Protein 6BLD (pdb70)

InterPro domains:
  IPR001128 Cytochrome P450 [PF00067] (222-390)
  IPR002397 Cytochrome P450, B-class [PR00359] (105-116)
  IPR002397 Cytochrome P450, B-class [PR00359] (152-168)
  IPR002397 Cytochrome P450, B-class [PR00359] (169-184)
  IPR002397 Cytochrome P450, B-class [PR00359] (214-236)
  IPR002397 Cytochrome P450, B-class [PR00359] (296-307)
  IPR002397 Cytochrome P450, B-class [PR00359] (313-340)
  IPR002397 Cytochrome P450, B-class [PR00359] (341-356)
  IPR002397 Cytochrome P450, B-class [PR00359] (363-372)
  IPR002397 Cytochrome P450, B-class [PR00359] (372-383)
  IPR036396 Cytochrome P450 superfamily [G3DSA:1.10.630.10] (1-419)
  IPR036396 Cytochrome P450 superfamily [SSF48264] (57-419)

Structure (mmCIF, N/CA/C/O backbone):
data_6BLD
#
_entry.id   6BLD
#
_cell.length_a   154.759
_cell.length_b   44.726
_cell.length_c   57.727
_cell.angle_alpha   90.000
_cell.angle_beta   100.840
_cell.angle_gamma   90.000
#
_symmetry.space_group_name_H-M   'C 1 2 1'
#
loop_
_entity.id
_entity.type
_entity.pdbx_description
1 polymer 'Cytochrome P450 268A2 Cyp268A2'
2 non-polymer 'PROTOPORPHYRIN IX CONTAINING FE'
3 non-polymer (3E,5E)-6,10-dimethylundeca-3,5,9-trien-2-one
4 water water
#
loop_
_atom_site.group_PDB
_atom_site.id
_atom_site.type_symbol
_atom_site.label_atom_id
_atom_site.label_alt_id
_atom_site.label_comp_id
_atom_site.label_asym_id
_atom_site.label_entity_id
_atom_site.label_seq_id
_atom_site.pdbx_PDB_ins_code
_atom_site.Cartn_x
_atom_site.Cartn_y
_atom_site.Cartn_z
_atom_site.occupancy
_atom_site.B_iso_or_equiv
_atom_site.auth_seq_id
_atom_site.auth_comp_id
_atom_site.auth_asym_id
_atom_site.auth_atom_id
_atom_site.pdbx_PDB_model_num
ATOM 1 N N . ALA A 1 6 ? 13.803 -0.200 53.010 1.00 38.92 6 ALA A N 1
ATOM 2 C CA . ALA A 1 6 ? 13.532 1.170 53.432 1.00 38.74 6 ALA A CA 1
ATOM 3 C C . ALA A 1 6 ? 14.103 2.175 52.434 1.00 37.52 6 ALA A C 1
ATOM 4 O O . ALA A 1 6 ? 13.659 3.324 52.379 1.00 37.73 6 ALA A O 1
ATOM 6 N N . SER A 1 7 ? 15.088 1.727 51.650 1.00 33.91 7 SER A N 1
ATOM 7 C CA . SER A 1 7 ? 15.735 2.555 50.628 1.00 30.88 7 SER A CA 1
ATOM 8 C C . SER A 1 7 ? 16.326 3.829 51.229 1.00 29.84 7 SER A C 1
ATOM 9 O O . SER A 1 7 ? 16.314 4.895 50.610 1.00 29.94 7 SER A O 1
ATOM 12 N N . VAL A 1 8 ? 16.851 3.719 52.445 1.00 28.44 8 VAL A N 1
ATOM 13 C CA . VAL A 1 8 ? 17.445 4.846 53.153 1.00 26.92 8 VAL A CA 1
ATOM 14 C C . VAL A 1 8 ? 18.959 4.732 53.027 1.00 25.08 8 VAL A C 1
ATOM 15 O O . VAL A 1 8 ? 19.571 3.804 53.566 1.00 24.67 8 VAL A O 1
ATOM 19 N N . ARG A 1 9 ? 19.564 5.678 52.320 1.00 23.38 9 ARG A N 1
ATOM 20 C CA . ARG A 1 9 ? 21.007 5.726 52.132 1.00 23.33 9 ARG A CA 1
ATOM 21 C C . ARG A 1 9 ? 21.366 7.108 51.592 1.00 22.97 9 ARG A C 1
ATOM 22 O O . ARG A 1 9 ? 20.513 7.784 51.010 1.00 21.87 9 ARG A O 1
ATOM 30 N N . PRO A 1 10 ? 22.609 7.550 51.788 1.00 23.96 10 PRO A N 1
ATOM 31 C CA . PRO A 1 10 ? 22.990 8.886 51.314 1.00 24.28 10 PRO A CA 1
ATOM 32 C C . PRO A 1 10 ? 22.867 8.999 49.801 1.00 23.35 10 PRO A C 1
ATOM 33 O O . PRO A 1 10 ? 23.124 8.045 49.063 1.00 23.00 10 PRO A O 1
ATOM 37 N N . TYR A 1 11 ? 22.453 10.177 49.346 1.00 23.46 11 TYR A N 1
ATOM 38 C CA . TYR A 1 11 ? 22.407 10.463 47.922 1.00 23.36 11 TYR A CA 1
ATOM 39 C C . TYR A 1 11 ? 23.806 10.769 47.404 1.00 24.15 11 TYR A C 1
ATOM 40 O O . TYR A 1 11 ? 24.667 11.267 48.134 1.00 24.93 11 TYR A O 1
ATOM 49 N N . ASP A 1 12 ? 24.026 10.464 46.129 1.00 23.80 12 ASP A N 1
ATOM 50 C CA . ASP A 1 12 ? 25.317 10.733 45.520 1.00 24.48 12 ASP A CA 1
ATOM 51 C C . ASP A 1 12 ? 25.521 12.234 45.335 1.00 24.94 12 ASP A C 1
ATOM 52 O O . ASP A 1 12 ? 24.570 13.016 45.245 1.00 24.41 12 ASP A O 1
ATOM 57 N N . THR A 1 13 ? 26.793 12.631 45.283 1.00 26.07 13 THR A N 1
ATOM 58 C CA . THR A 1 13 ? 27.127 14.035 45.069 1.00 26.64 13 THR A CA 1
ATOM 59 C C . THR A 1 13 ? 26.781 14.475 43.650 1.00 25.16 13 THR A C 1
ATOM 60 O O . THR A 1 13 ? 26.303 15.597 43.440 1.00 25.31 13 THR A O 1
ATOM 64 N N . ILE A 1 14 ? 26.993 13.598 42.668 1.00 23.89 14 ILE A N 1
ATOM 65 C CA . ILE A 1 14 ? 26.795 13.959 41.270 1.00 23.10 14 ILE A CA 1
ATOM 66 C C . ILE A 1 14 ? 25.308 14.129 40.987 1.00 22.24 14 ILE A C 1
ATOM 67 O O . ILE A 1 14 ? 24.484 13.287 41.368 1.00 22.11 14 ILE A O 1
ATOM 72 N N . ASP A 1 15 ? 24.960 15.220 40.311 1.00 21.65 15 ASP A N 1
ATOM 73 C CA . ASP A 1 15 ? 23.576 15.522 39.974 1.00 20.79 15 ASP A CA 1
ATOM 74 C C . ASP A 1 15 ? 23.213 14.856 38.651 1.00 19.65 15 ASP A C 1
ATOM 75 O O . ASP A 1 15 ? 23.798 15.173 37.609 1.00 19.49 15 ASP A O 1
ATOM 80 N N . LEU A 1 16 ? 22.247 13.938 38.698 1.00 18.75 16 LEU A N 1
ATOM 81 C CA . LEU A 1 16 ? 21.699 13.306 37.503 1.00 18.19 16 LEU A CA 1
ATOM 82 C C . LEU A 1 16 ? 20.189 13.480 37.396 1.00 18.59 16 LEU A C 1
ATOM 83 O O . LEU A 1 16 ? 19.556 12.800 36.578 1.00 18.38 16 LEU A O 1
ATOM 88 N N . SER A 1 17 ? 19.594 14.368 38.195 1.00 19.62 17 SER A N 1
ATOM 89 C CA . SER A 1 17 ? 18.145 14.459 38.301 1.00 19.72 17 SER A CA 1
ATOM 90 C C . SER A 1 17 ? 17.566 15.821 37.950 1.00 20.34 17 SER A C 1
ATOM 91 O O . SER A 1 17 ? 16.366 15.898 37.663 1.00 20.06 17 SER A O 1
ATOM 94 N N . SER A 1 18 ? 18.362 16.886 37.967 1.00 21.60 18 SER A N 1
ATOM 95 C CA . SER A 1 18 ? 17.824 18.224 37.786 1.00 23.26 18 SER A CA 1
ATOM 96 C C . SER A 1 18 ? 17.466 18.482 36.324 1.00 24.00 18 SER A C 1
ATOM 97 O O . SER A 1 18 ? 17.969 17.830 35.405 1.00 23.42 18 SER A O 1
ATOM 100 N N . ARG A 1 19 ? 16.575 19.456 36.123 1.00 24.98 19 ARG A N 1
ATOM 101 C CA . ARG A 1 19 ? 16.209 19.864 34.771 1.00 25.59 19 ARG A CA 1
ATOM 102 C C . ARG A 1 19 ? 17.396 20.480 34.041 1.00 24.91 19 ARG A C 1
ATOM 103 O O . ARG A 1 19 ? 17.571 20.265 32.836 1.00 24.32 19 ARG A O 1
ATOM 111 N N . ALA A 1 20 ? 18.220 21.250 34.756 1.00 25.17 20 ALA A N 1
ATOM 112 C CA . ALA A 1 20 ? 19.349 21.921 34.122 1.00 25.51 20 ALA A CA 1
ATOM 113 C C . ALA A 1 20 ? 20.389 20.920 33.636 1.00 24.54 20 ALA A C 1
ATOM 114 O O . ALA A 1 20 ? 21.021 21.133 32.595 1.00 24.77 20 ALA A O 1
ATOM 116 N N . PHE A 1 21 ? 20.584 19.825 34.376 1.00 23.36 21 PHE A N 1
ATOM 117 C CA . PHE A 1 21 ? 21.527 18.800 33.939 1.00 21.87 21 PHE A CA 1
ATOM 118 C C . PHE A 1 21 ? 21.094 18.185 32.616 1.00 20.86 21 PHE A C 1
ATOM 119 O O . PHE A 1 21 ? 21.926 17.930 31.736 1.00 20.52 21 PHE A O 1
ATOM 127 N N . TRP A 1 22 ? 19.796 17.942 32.453 1.00 20.21 22 TRP A N 1
ATOM 128 C CA . TRP A 1 22 ? 19.270 17.364 31.226 1.00 19.62 22 TRP A CA 1
ATOM 129 C C . TRP A 1 22 ? 18.962 18.413 30.167 1.00 21.18 22 TRP A C 1
ATOM 130 O O . TRP A 1 22 ? 18.546 18.053 29.061 1.00 21.20 22 TRP A O 1
ATOM 141 N N . ALA A 1 23 ? 19.161 19.692 30.476 1.00 23.00 23 ALA A N 1
ATOM 142 C CA . ALA A 1 23 ? 19.124 20.757 29.485 1.00 25.05 23 ALA A CA 1
ATOM 143 C C . ALA A 1 23 ? 20.515 21.168 29.025 1.00 26.44 23 ALA A C 1
ATOM 144 O O . ALA A 1 23 ? 20.636 22.001 28.122 1.00 26.30 23 ALA A O 1
ATOM 146 N N . SER A 1 24 ? 21.562 20.604 29.622 1.00 27.42 24 SER A N 1
ATOM 147 C CA . SER A 1 24 ? 22.934 20.905 29.249 1.00 27.95 24 SER A CA 1
ATOM 148 C C . SER A 1 24 ? 23.386 20.002 28.103 1.00 28.21 24 SER A C 1
ATOM 149 O O . SER A 1 24 ? 22.677 19.089 27.673 1.00 28.38 24 SER A O 1
ATOM 152 N N . SER A 1 25 ? 24.592 20.267 27.611 1.00 28.02 25 SER A N 1
ATOM 153 C CA . SER A 1 25 ? 25.128 19.508 26.494 1.00 27.82 25 SER A CA 1
ATOM 154 C C . SER A 1 25 ? 25.446 18.075 26.912 1.00 26.89 25 SER A C 1
ATOM 155 O O . SER A 1 25 ? 25.602 17.760 28.096 1.00 27.03 25 SER A O 1
ATOM 158 N N . ALA A 1 26 ? 25.543 17.199 25.910 1.00 26.02 26 ALA A N 1
ATOM 159 C CA . ALA A 1 26 ? 25.926 15.817 26.173 1.00 25.16 26 ALA A CA 1
ATOM 160 C C . ALA A 1 26 ? 27.362 15.721 26.671 1.00 25.09 26 ALA A C 1
ATOM 161 O O . ALA A 1 26 ? 27.686 14.820 27.454 1.00 24.52 26 ALA A O 1
ATOM 163 N N . SER A 1 27 ? 28.230 16.636 26.234 1.00 25.11 27 SER A N 1
ATOM 164 C CA . SER A 1 27 ? 29.611 16.630 26.705 1.00 25.55 27 SER A CA 1
ATOM 165 C C . SER A 1 27 ? 29.690 16.973 28.187 1.00 24.89 27 SER A C 1
ATOM 166 O O . SER A 1 27 ? 30.486 16.382 28.926 1.00 24.98 27 SER A O 1
ATOM 169 N N . GLN A 1 28 ? 28.873 17.927 28.641 1.00 24.53 28 GLN A N 1
ATOM 170 C CA . GLN A 1 28 ? 28.855 18.262 30.060 1.00 24.78 28 GLN A CA 1
ATOM 171 C C . GLN A 1 28 ? 28.358 17.089 30.896 1.00 24.19 28 GLN A C 1
ATOM 172 O O . GLN A 1 28 ? 28.908 16.805 31.967 1.00 24.54 28 GLN A O 1
ATOM 178 N N . ARG A 1 29 ? 27.322 16.394 30.419 1.00 23.28 29 ARG A N 1
ATOM 179 C CA . ARG A 1 29 ? 26.821 15.227 31.137 1.00 22.53 29 ARG A CA 1
ATOM 180 C C . ARG A 1 29 ? 27.859 14.115 31.188 1.00 22.69 29 ARG A C 1
ATOM 181 O O . ARG A 1 29 ? 27.896 13.345 32.155 1.00 22.87 29 ARG A O 1
ATOM 189 N N . GLU A 1 30 ? 28.714 14.020 30.166 1.00 22.96 30 GLU A N 1
ATOM 190 C CA . GLU A 1 30 ? 29.722 12.965 30.137 1.00 22.98 30 GLU A CA 1
ATOM 191 C C . GLU A 1 30 ? 30.756 13.152 31.242 1.00 23.97 30 GLU A C 1
ATOM 192 O O . GLU A 1 30 ? 31.253 12.170 31.805 1.00 24.24 30 GLU A O 1
ATOM 198 N N . SER A 1 31 ? 31.086 14.404 31.573 1.00 24.36 31 SER A N 1
ATOM 199 C CA . SER A 1 31 ? 32.005 14.648 32.681 1.00 25.25 31 SER A CA 1
ATOM 200 C C . SER A 1 31 ? 31.430 14.147 33.999 1.00 23.92 31 SER A C 1
ATOM 201 O O . SER A 1 31 ? 32.182 13.727 34.886 1.00 23.70 31 SER A O 1
ATOM 204 N N . SER A 1 32 ? 30.103 14.180 34.146 1.00 22.77 32 SER A N 1
ATOM 205 C CA . SER A 1 32 ? 29.466 13.567 35.305 1.00 22.21 32 SER A CA 1
ATOM 206 C C . SER A 1 32 ? 29.447 12.048 35.185 1.00 21.20 32 SER A C 1
ATOM 207 O O . SER A 1 32 ? 29.720 11.341 36.162 1.00 21.76 32 SER A O 1
ATOM 210 N N . PHE A 1 33 ? 29.129 11.532 33.993 1.00 19.84 33 PHE A N 1
ATOM 211 C CA . PHE A 1 33 ? 29.155 10.090 33.775 1.00 19.58 33 PHE A CA 1
ATOM 212 C C . PHE A 1 33 ? 30.564 9.527 33.911 1.00 20.24 33 PHE A C 1
ATOM 213 O O . PHE A 1 33 ? 30.736 8.381 34.343 1.00 20.01 33 PHE A O 1
ATOM 221 N N . SER A 1 34 ? 31.581 10.313 33.550 1.00 21.12 34 SER A N 1
ATOM 222 C CA . SER A 1 34 ? 32.956 9.824 33.607 1.00 22.45 34 SER A CA 1
ATOM 223 C C . SER A 1 34 ? 33.401 9.592 35.046 1.00 23.02 34 SER A C 1
ATOM 224 O O . SER A 1 34 ? 33.991 8.551 35.362 1.00 22.85 34 SER A O 1
ATOM 227 N N . GLU A 1 35 ? 33.130 10.554 35.934 1.00 23.54 35 GLU A N 1
ATOM 228 C CA . GLU A 1 35 ? 33.534 10.404 37.329 1.00 25.02 35 GLU A CA 1
ATOM 229 C C . GLU A 1 35 ? 32.801 9.247 37.992 1.00 23.71 35 GLU A C 1
ATOM 230 O O . GLU A 1 35 ? 33.391 8.495 38.777 1.00 24.03 35 GLU A O 1
ATOM 236 N N . LEU A 1 36 ? 31.510 9.090 37.693 1.00 23.09 36 LEU A N 1
ATOM 237 C CA . LEU A 1 36 ? 30.757 7.966 38.238 1.00 23.14 36 LEU A CA 1
ATOM 238 C C . LEU A 1 36 ? 31.316 6.641 37.735 1.00 22.79 36 LEU A C 1
ATOM 239 O O . LEU A 1 36 ? 31.587 5.732 38.526 1.00 19.21 36 LEU A O 1
ATOM 244 N N . ARG A 1 37 ? 31.509 6.520 36.417 1.00 22.13 37 ARG A N 1
ATOM 245 C CA . ARG A 1 37 ? 32.082 5.299 35.861 1.00 22.43 37 ARG A CA 1
ATOM 246 C C . ARG A 1 37 ? 33.407 4.946 36.523 1.00 25.46 37 ARG A C 1
ATOM 247 O O . ARG A 1 37 ? 33.724 3.764 36.689 1.00 25.97 37 ARG A O 1
ATOM 255 N N . ALA A 1 38 ? 34.185 5.951 36.921 1.00 28.48 38 ALA A N 1
ATOM 256 C CA . ALA A 1 38 ? 35.504 5.686 37.480 1.00 32.57 38 ALA A CA 1
ATOM 257 C C . ALA A 1 38 ? 35.434 5.384 38.974 1.00 34.55 38 ALA A C 1
ATOM 258 O O . ALA A 1 38 ? 36.063 4.433 39.451 1.00 35.52 38 ALA A O 1
ATOM 260 N N . GLU A 1 39 ? 34.673 6.177 39.729 1.00 35.07 39 GLU A N 1
ATOM 261 C CA . GLU A 1 39 ? 34.684 6.089 41.186 1.00 36.67 39 GLU A CA 1
ATOM 262 C C . GLU A 1 39 ? 33.500 5.316 41.758 1.00 35.60 39 GLU A C 1
ATOM 263 O O . GLU A 1 39 ? 33.689 4.428 42.596 1.00 36.24 39 GLU A O 1
ATOM 269 N N . ARG A 1 40 ? 32.277 5.644 41.343 1.00 32.29 40 ARG A N 1
ATOM 270 C CA . ARG A 1 40 ? 31.063 5.034 41.890 1.00 30.33 40 ARG A CA 1
ATOM 271 C C . ARG A 1 40 ? 30.158 4.622 40.736 1.00 27.85 40 ARG A C 1
ATOM 272 O O . ARG A 1 40 ? 29.163 5.298 40.437 1.00 27.09 40 ARG A O 1
ATOM 280 N N . PRO A 1 41 ? 30.474 3.510 40.065 1.00 26.05 41 PRO A N 1
ATOM 281 C CA . PRO A 1 41 ? 29.721 3.139 38.853 1.00 23.97 41 PRO A CA 1
ATOM 282 C C . PRO A 1 41 ? 28.255 2.838 39.103 1.00 22.17 41 PRO A C 1
ATOM 283 O O . PRO A 1 41 ? 27.451 2.946 38.168 1.00 21.44 41 PRO A O 1
ATOM 287 N N . VAL A 1 42 ? 27.881 2.457 40.320 1.00 21.48 42 VAL A N 1
ATOM 288 C CA . VAL A 1 42 ? 26.491 2.218 40.693 1.00 20.84 42 VAL A CA 1
ATOM 289 C C . VAL A 1 42 ? 26.210 3.112 41.894 1.00 20.87 42 VAL A C 1
ATOM 290 O O . VAL A 1 42 ? 26.650 2.821 43.013 1.00 21.44 42 VAL A O 1
ATOM 294 N N . SER A 1 43 ? 25.482 4.204 41.669 1.00 19.97 43 SER A N 1
ATOM 295 C CA . SER A 1 43 ? 25.269 5.224 42.684 1.00 19.72 43 SER A CA 1
ATOM 296 C C . SER A 1 43 ? 23.779 5.483 42.864 1.00 18.79 43 SER A C 1
ATOM 297 O O . SER A 1 43 ? 22.971 5.253 41.961 1.00 18.18 43 SER A O 1
ATOM 300 N N . TRP A 1 44 ? 23.433 5.983 44.049 1.00 18.82 44 TRP A N 1
ATOM 301 C CA . TRP A 1 44 ? 22.053 6.247 44.441 1.00 18.68 44 TRP A CA 1
ATOM 302 C C . TRP A 1 44 ? 21.760 7.737 44.308 1.00 19.15 44 TRP A C 1
ATOM 303 O O . TRP A 1 44 ? 22.538 8.572 44.783 1.00 20.26 44 TRP A O 1
ATOM 314 N N . HIS A 1 45 ? 20.642 8.065 43.674 1.00 18.76 45 HIS A N 1
ATOM 315 C CA . HIS A 1 45 ? 20.287 9.438 43.354 1.00 18.91 45 HIS A CA 1
ATOM 316 C C . HIS A 1 45 ? 18.817 9.667 43.665 1.00 19.16 45 HIS A C 1
ATOM 317 O O . HIS A 1 45 ? 18.025 8.719 43.678 1.00 16.65 45 HIS A O 1
ATOM 324 N N . PRO A 1 46 ? 18.424 10.912 43.928 1.00 19.31 46 PRO A N 1
ATOM 325 C CA . PRO A 1 46 ? 17.000 11.227 44.109 1.00 19.00 46 PRO A CA 1
ATOM 326 C C . PRO A 1 46 ? 16.263 11.188 42.782 1.00 18.74 46 PRO A C 1
ATOM 327 O O . PRO A 1 46 ? 16.893 11.237 41.715 1.00 18.21 46 PRO A O 1
ATOM 331 N N . PRO A 1 47 ? 14.932 11.104 42.800 1.00 18.81 47 PRO A N 1
ATOM 332 C CA . PRO A 1 47 ? 14.176 11.014 41.543 1.00 17.98 47 PRO A CA 1
ATOM 333 C C . PRO A 1 47 ? 14.344 12.262 40.688 1.00 17.54 47 PRO A C 1
ATOM 334 O O . PRO A 1 47 ? 14.816 13.308 41.136 1.00 17.81 47 PRO A O 1
ATOM 338 N N . VAL A 1 48 ? 13.942 12.130 39.420 1.00 17.44 48 VAL A N 1
ATOM 339 C CA . VAL A 1 48 ? 14.030 13.244 38.480 1.00 18.49 48 VAL A CA 1
ATOM 340 C C . VAL A 1 48 ? 13.228 14.424 39.009 1.00 20.09 48 VAL A C 1
ATOM 341 O O . VAL A 1 48 ? 12.047 14.291 39.354 1.00 19.96 48 VAL A O 1
ATOM 345 N N . GLU A 1 49 ? 13.872 15.586 39.079 1.00 21.47 49 GLU A N 1
ATOM 346 C CA . GLU A 1 49 ? 13.242 16.778 39.626 1.00 23.19 49 GLU A CA 1
ATOM 347 C C . GLU A 1 49 ? 12.258 17.380 38.631 1.00 23.13 49 GLU A C 1
ATOM 348 O O . GLU A 1 49 ? 12.417 17.256 37.412 1.00 21.74 49 GLU A O 1
ATOM 354 N N . ASP A 1 50 ? 11.232 18.043 39.171 1.00 24.13 50 ASP A N 1
ATOM 355 C CA . ASP A 1 50 ? 10.206 18.708 38.366 1.00 24.88 50 ASP A CA 1
ATOM 356 C C . ASP A 1 50 ? 9.585 17.742 37.361 1.00 23.45 50 ASP A C 1
ATOM 357 O O . ASP A 1 50 ? 9.330 18.088 36.205 1.00 23.25 50 ASP A O 1
ATOM 362 N N . ALA A 1 51 ? 9.343 16.513 37.810 1.00 23.03 51 ALA A N 1
ATOM 363 C CA . ALA A 1 51 ? 8.838 15.472 36.930 1.00 22.87 51 ALA A CA 1
ATOM 364 C C . ALA A 1 51 ? 7.390 15.759 36.532 1.00 23.18 51 ALA A C 1
ATOM 365 O O . ALA A 1 51 ? 6.707 16.602 37.119 1.00 23.77 51 ALA A O 1
ATOM 367 N N . LEU A 1 52 ? 6.926 15.037 35.507 1.00 22.95 52 LEU A N 1
ATOM 368 C CA . LEU A 1 52 ? 5.536 15.168 35.079 1.00 23.53 52 LEU A CA 1
ATOM 369 C C . LEU A 1 52 ? 4.574 14.830 36.209 1.00 26.12 52 LEU A C 1
ATOM 370 O O . LEU A 1 52 ? 3.474 15.390 36.277 1.00 26.69 52 LEU A O 1
ATOM 375 N N . ILE A 1 53 ? 4.968 13.924 37.099 1.00 28.29 53 ILE A N 1
ATOM 376 C CA . ILE A 1 53 ? 4.207 13.611 38.302 1.00 31.53 53 ILE A CA 1
ATOM 377 C C . ILE A 1 53 ? 5.195 13.385 39.438 1.00 34.65 53 ILE A C 1
ATOM 378 O O . ILE A 1 53 ? 6.168 12.639 39.284 1.00 34.18 53 ILE A O 1
ATOM 383 N N . GLN A 1 54 ? 4.962 14.046 40.567 1.00 38.24 54 GLN A N 1
ATOM 384 C CA . GLN A 1 54 ? 5.797 13.874 41.749 1.00 40.04 54 GLN A CA 1
ATOM 385 C C . GLN A 1 54 ? 5.236 12.729 42.583 1.00 40.05 54 GLN A C 1
ATOM 386 O O . GLN A 1 54 ? 4.069 12.762 42.988 1.00 40.30 54 GLN A O 1
ATOM 392 N N . ASP A 1 55 ? 6.065 11.719 42.835 1.00 39.90 55 ASP A N 1
ATOM 393 C CA . ASP A 1 55 ? 5.624 10.509 43.518 1.00 40.95 55 ASP A CA 1
ATOM 394 C C . ASP A 1 55 ? 6.264 10.418 44.896 1.00 43.19 55 ASP A C 1
ATOM 395 O O . ASP A 1 55 ? 7.489 10.243 44.993 1.00 43.21 55 ASP A O 1
ATOM 400 N N . PRO A 1 56 ? 5.491 10.528 45.982 1.00 45.59 56 PRO A N 1
ATOM 401 C CA . PRO A 1 56 ? 6.070 10.307 47.317 1.00 47.44 56 PRO A CA 1
ATOM 402 C C . PRO A 1 56 ? 6.533 8.880 47.542 1.00 48.62 56 PRO A C 1
ATOM 403 O O . PRO A 1 56 ? 7.334 8.643 48.455 1.00 48.66 56 PRO A O 1
ATOM 407 N N . ASN A 1 57 ? 6.060 7.924 46.739 1.00 49.79 57 ASN A N 1
ATOM 408 C CA . ASN A 1 57 ? 6.508 6.541 46.838 1.00 49.87 57 ASN A CA 1
ATOM 409 C C . ASN A 1 57 ? 7.900 6.324 46.259 1.00 47.77 57 ASN A C 1
ATOM 410 O O . ASN A 1 57 ? 8.453 5.232 46.424 1.00 47.65 57 ASN A O 1
ATOM 415 N N . ASP A 1 58 ? 8.476 7.325 45.590 1.00 42.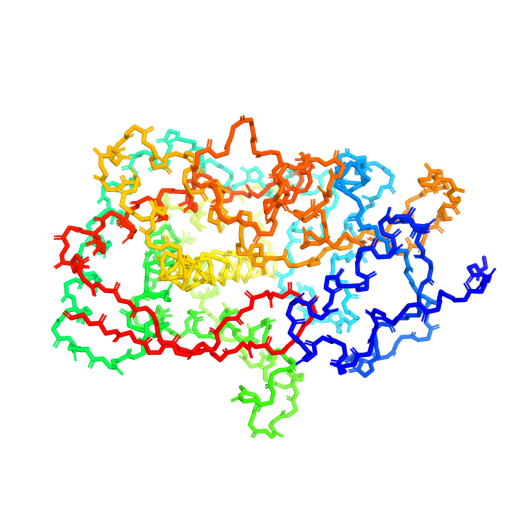25 58 ASP A N 1
ATOM 416 C CA . ASP A 1 58 ? 9.732 7.152 44.876 1.00 36.63 58 ASP A CA 1
ATOM 417 C C . ASP A 1 58 ? 10.887 7.706 45.696 1.00 33.08 58 ASP A C 1
ATOM 418 O O . ASP A 1 58 ? 11.019 8.934 45.808 1.00 33.29 58 ASP A O 1
ATOM 423 N N . PRO A 1 59 ? 11.737 6.860 46.292 1.00 29.57 59 PRO A N 1
ATOM 424 C CA . PRO A 1 59 ? 12.870 7.387 47.066 1.00 27.70 59 PRO A CA 1
ATOM 425 C C . PRO A 1 59 ? 14.069 7.741 46.217 1.00 25.34 59 PRO A C 1
ATOM 426 O O . PRO A 1 59 ? 14.934 8.496 46.681 1.00 25.51 59 PRO A O 1
ATOM 430 N N . GLY A 1 60 ? 14.146 7.235 45.005 1.00 22.60 60 GLY A N 1
ATOM 431 C CA . GLY A 1 60 ? 15.257 7.533 44.136 1.00 20.73 60 GLY A CA 1
ATOM 432 C C . GLY A 1 60 ? 15.467 6.405 43.141 1.00 18.84 60 GLY A C 1
ATOM 433 O O . GLY A 1 60 ? 14.527 5.694 42.788 1.00 18.09 60 GLY A O 1
ATOM 434 N N . PHE A 1 61 ? 16.717 6.268 42.706 1.00 17.90 61 PHE A N 1
ATOM 435 C CA . PHE A 1 61 ? 17.075 5.260 41.719 1.00 16.93 61 PHE A CA 1
ATOM 436 C C . PHE A 1 61 ? 18.570 4.993 41.800 1.00 17.03 61 PHE A C 1
ATOM 437 O O . PHE A 1 61 ? 19.340 5.805 42.319 1.00 17.49 61 PHE A O 1
ATOM 445 N N . TRP A 1 62 ? 18.967 3.840 41.269 1.00 16.95 62 TRP A N 1
ATOM 446 C CA . TRP A 1 62 ? 20.368 3.470 41.131 1.00 16.90 62 TRP A CA 1
ATOM 447 C C . TRP A 1 62 ? 20.846 3.839 39.733 1.00 16.54 62 TRP A C 1
ATOM 448 O O . TRP A 1 62 ? 20.224 3.454 38.738 1.00 15.85 62 TRP A O 1
ATOM 459 N N . ALA A 1 63 ? 21.949 4.578 39.659 1.00 16.66 63 ALA A N 1
ATOM 460 C CA . ALA A 1 63 ? 22.518 4.993 38.383 1.00 16.05 63 ALA A CA 1
ATOM 461 C C . ALA A 1 63 ? 23.527 3.951 37.917 1.00 16.41 63 ALA A C 1
ATOM 462 O O . ALA A 1 63 ? 24.505 3.670 38.617 1.00 17.77 63 ALA A O 1
ATOM 464 N N . VAL A 1 64 ? 23.288 3.381 36.738 1.00 15.96 64 VAL A N 1
ATOM 465 C CA . VAL A 1 64 ? 24.156 2.369 36.145 1.00 16.81 64 VAL A CA 1
ATOM 466 C C . VAL A 1 64 ? 24.847 3.007 34.948 1.00 17.36 64 VAL A C 1
ATOM 467 O O . VAL A 1 64 ? 24.209 3.282 33.924 1.00 17.61 64 VAL A O 1
ATOM 471 N N . THR A 1 65 ? 26.160 3.223 35.066 1.00 17.74 65 THR A N 1
ATOM 472 C CA . THR A 1 65 ? 26.906 4.009 34.095 1.00 18.52 65 THR A CA 1
ATOM 473 C C . THR A 1 65 ? 27.876 3.203 33.241 1.00 18.88 65 THR A C 1
ATOM 474 O O . THR A 1 65 ? 28.218 3.650 32.143 1.00 18.28 65 THR A O 1
ATOM 478 N N . ARG A 1 66 ? 28.330 2.044 33.709 1.00 19.60 66 ARG A N 1
ATOM 479 C CA . ARG A 1 66 ? 29.285 1.239 32.962 1.00 19.89 66 ARG A CA 1
ATOM 480 C C . ARG A 1 66 ? 28.566 0.316 31.986 1.00 18.38 66 ARG A C 1
ATOM 481 O O . ARG A 1 66 ? 27.466 -0.173 32.258 1.00 17.92 66 ARG A O 1
ATOM 489 N N . ARG A 1 67 ? 29.206 0.082 30.837 1.00 17.97 67 ARG A N 1
ATOM 490 C CA . ARG A 1 67 ? 28.581 -0.727 29.794 1.00 17.86 67 ARG A CA 1
ATOM 491 C C . ARG A 1 67 ? 28.334 -2.154 30.266 1.00 17.45 67 ARG A C 1
ATOM 492 O O . ARG A 1 67 ? 27.257 -2.713 30.031 1.00 16.96 67 ARG A O 1
ATOM 500 N N . ALA A 1 68 ? 29.319 -2.761 30.934 1.00 18.32 68 ALA A N 1
ATOM 501 C CA . ALA A 1 68 ? 29.159 -4.135 31.401 1.00 19.42 68 ALA A CA 1
ATOM 502 C C . ALA A 1 68 ? 27.998 -4.259 32.380 1.00 18.94 68 ALA A C 1
ATOM 503 O O . ALA A 1 68 ? 27.241 -5.236 32.336 1.00 16.63 68 ALA A O 1
ATOM 505 N N . ASP A 1 69 ? 27.836 -3.277 33.269 1.00 18.47 69 ASP A N 1
ATOM 506 C CA . ASP A 1 69 ? 26.731 -3.326 34.221 1.00 18.35 69 ASP A CA 1
ATOM 507 C C . ASP A 1 69 ? 25.391 -3.090 33.537 1.00 16.76 69 ASP A C 1
ATOM 508 O O . ASP A 1 69 ? 24.375 -3.660 33.951 1.00 16.64 69 ASP A O 1
ATOM 513 N N . ILE A 1 70 ? 25.370 -2.256 32.493 1.00 16.02 70 ILE A N 1
ATOM 514 C CA . ILE A 1 70 ? 24.147 -2.048 31.723 1.00 15.50 70 ILE A CA 1
ATOM 515 C C . ILE A 1 70 ? 23.721 -3.345 31.048 1.00 16.01 70 ILE A C 1
ATOM 516 O O . ILE A 1 70 ? 22.532 -3.687 31.015 1.00 15.97 70 ILE A O 1
ATOM 521 N N . VAL A 1 71 ? 24.687 -4.096 30.515 1.00 16.34 71 VAL A N 1
ATOM 522 C CA . VAL A 1 71 ? 24.387 -5.403 29.936 1.00 16.51 71 VAL A CA 1
ATOM 523 C C . VAL A 1 71 ? 23.880 -6.358 31.010 1.00 16.80 71 VAL A C 1
ATOM 524 O O . VAL A 1 71 ? 22.941 -7.132 30.782 1.00 17.20 71 VAL A O 1
ATOM 528 N N . ALA A 1 72 ? 24.479 -6.307 32.204 1.00 16.75 72 ALA A N 1
ATOM 529 C CA . ALA A 1 72 ? 24.058 -7.193 33.286 1.00 16.86 72 ALA A CA 1
ATOM 530 C C . ALA A 1 72 ? 22.602 -6.953 33.668 1.00 16.65 72 ALA A C 1
ATOM 531 O O . ALA A 1 72 ? 21.833 -7.906 33.840 1.00 17.48 72 ALA A O 1
ATOM 533 N N . VAL A 1 73 ? 22.204 -5.687 33.802 1.00 16.26 73 VAL A N 1
ATOM 534 C CA . VAL A 1 73 ? 20.819 -5.377 34.144 1.00 16.03 73 VAL A CA 1
ATOM 535 C C . VAL A 1 73 ? 19.881 -5.799 33.019 1.00 15.96 73 VAL A C 1
ATOM 536 O O . VAL A 1 73 ? 18.816 -6.378 33.264 1.00 14.84 73 VAL A O 1
ATOM 540 N N . SER A 1 74 ? 20.267 -5.531 31.768 1.00 15.82 74 SER A N 1
ATOM 541 C CA . SER A 1 74 ? 19.385 -5.818 30.640 1.00 15.73 74 SER A CA 1
ATOM 542 C C . SER A 1 74 ? 19.134 -7.313 30.484 1.00 16.65 74 SER A C 1
ATOM 543 O O . SER A 1 74 ? 18.001 -7.733 30.221 1.00 16.46 74 SER A O 1
ATOM 546 N N . ARG A 1 75 ? 20.174 -8.134 30.643 1.00 17.50 75 ARG A N 1
ATOM 547 C CA . ARG A 1 75 ? 20.032 -9.563 30.400 1.00 19.31 75 ARG A CA 1
ATOM 548 C C . ARG A 1 75 ? 19.473 -10.317 31.598 1.00 19.14 75 ARG A C 1
ATOM 549 O O . ARG A 1 75 ? 18.914 -11.404 31.419 1.00 19.53 75 ARG A O 1
ATOM 557 N N . THR A 1 76 ? 19.605 -9.773 32.806 1.00 18.82 76 THR A N 1
ATOM 558 C CA . THR A 1 76 ? 19.067 -10.421 34.003 1.00 19.45 76 THR A CA 1
ATOM 559 C C . THR A 1 76 ? 17.661 -9.893 34.304 1.00 19.75 76 THR A C 1
ATOM 560 O O . THR A 1 76 ? 17.380 -9.328 35.360 1.00 20.06 76 THR A O 1
ATOM 564 N N . ASN A 1 77 ? 16.767 -10.094 33.331 1.00 19.76 77 ASN A N 1
ATOM 565 C CA . ASN A 1 77 ? 15.399 -9.600 33.450 1.00 20.20 77 ASN A CA 1
ATOM 566 C C . ASN A 1 77 ? 14.610 -10.315 34.539 1.00 21.62 77 ASN A C 1
ATOM 567 O O . ASN A 1 77 ? 13.598 -9.780 35.003 1.00 21.88 77 ASN A O 1
ATOM 572 N N . GLU A 1 78 ? 15.040 -11.510 34.952 1.00 22.70 78 GLU A N 1
ATOM 573 C CA . GLU A 1 78 ? 14.380 -12.189 36.061 1.00 23.30 78 GLU A CA 1
ATOM 574 C C . GLU A 1 78 ? 14.588 -11.459 37.381 1.00 21.62 78 GLU A C 1
ATOM 575 O O . GLU A 1 78 ? 13.807 -11.658 38.318 1.00 21.68 78 GLU A O 1
ATOM 581 N N . VAL A 1 79 ? 15.617 -10.624 37.473 1.00 20.42 79 VAL A N 1
ATOM 582 C CA . VAL A 1 79 ? 15.857 -9.787 38.641 1.00 20.15 79 VAL A CA 1
ATOM 583 C C . VAL A 1 79 ? 15.398 -8.355 38.399 1.00 19.33 79 VAL A C 1
ATOM 584 O O . VAL A 1 79 ? 14.694 -7.771 39.223 1.00 19.94 79 VAL A O 1
ATOM 588 N N . PHE A 1 80 ? 15.778 -7.777 37.262 1.00 18.41 80 PHE A N 1
ATOM 589 C CA . PHE A 1 80 ? 15.453 -6.392 36.927 1.00 17.12 80 PHE A CA 1
ATOM 590 C C . PHE A 1 80 ? 14.253 -6.397 35.985 1.00 16.55 80 PHE A C 1
ATOM 591 O O . PHE A 1 80 ? 14.391 -6.633 34.781 1.00 16.53 80 PHE A O 1
ATOM 599 N N . LEU A 1 81 ? 13.077 -6.122 36.539 1.00 16.03 81 LEU A N 1
ATOM 600 C CA . LEU A 1 81 ? 11.821 -6.250 35.818 1.00 15.88 81 LEU A CA 1
ATOM 601 C C . LEU A 1 81 ? 11.502 -4.994 35.018 1.00 15.50 81 LEU A C 1
ATOM 602 O O . LEU A 1 81 ? 11.912 -3.884 35.367 1.00 15.62 81 LEU A O 1
ATOM 607 N N . SER A 1 82 ? 10.748 -5.187 33.937 1.00 15.32 82 SER A N 1
ATOM 608 C CA . SER A 1 82 ? 10.207 -4.093 33.146 1.00 14.96 82 SER A CA 1
ATOM 609 C C . SER A 1 82 ? 8.727 -3.850 33.410 1.00 15.25 82 SER A C 1
ATOM 610 O O . SER A 1 82 ? 8.205 -2.805 33.007 1.00 15.23 82 SER A O 1
ATOM 613 N N . GLY A 1 83 ? 8.047 -4.779 34.082 1.00 15.98 83 GLY A N 1
ATOM 614 C CA . GLY A 1 83 ? 6.614 -4.701 34.298 1.00 16.78 83 GLY A CA 1
ATOM 615 C C . GLY A 1 83 ? 6.156 -3.657 35.291 1.00 17.36 83 GLY A C 1
ATOM 616 O O . GLY A 1 83 ? 4.946 -3.498 35.478 1.00 17.91 83 GLY A O 1
ATOM 617 N N . ASN A 1 84 ? 7.077 -2.944 35.938 1.00 17.62 84 ASN A N 1
ATOM 618 C CA . ASN A 1 84 ? 6.733 -1.860 36.849 1.00 18.70 84 ASN A CA 1
ATOM 619 C C . ASN A 1 84 ? 7.144 -0.502 36.287 1.00 17.91 84 ASN A C 1
ATOM 620 O O . ASN A 1 84 ? 7.373 0.446 37.041 1.00 18.07 84 ASN A O 1
ATOM 625 N N . GLY A 1 85 ? 7.239 -0.398 34.972 1.00 17.89 85 GLY A N 1
ATOM 626 C CA . GLY A 1 85 ? 7.655 0.830 34.326 1.00 17.70 85 GLY A CA 1
ATOM 627 C C . GLY A 1 85 ? 9.103 0.774 33.876 1.00 12.88 85 GLY A C 1
ATOM 628 O O . GLY A 1 85 ? 9.963 0.161 34.520 1.00 13.00 85 GLY A O 1
ATOM 629 N N . VAL A 1 86 ? 9.382 1.426 32.745 1.00 12.61 86 VAL A N 1
ATOM 630 C CA . VAL A 1 86 ? 10.718 1.437 32.161 1.00 13.35 86 VAL A CA 1
ATOM 631 C C . VAL A 1 86 ? 11.249 2.841 31.920 1.00 13.09 86 VAL A C 1
ATOM 632 O O . VAL A 1 86 ? 12.402 2.989 31.512 1.00 12.18 86 VAL A O 1
ATOM 636 N N . LEU A 1 87 ? 10.456 3.880 32.167 1.00 12.85 87 LEU A N 1
ATOM 637 C CA . LEU A 1 87 ? 10.885 5.247 31.906 1.00 12.91 87 LEU A CA 1
ATOM 638 C C . LEU A 1 87 ? 11.644 5.815 33.100 1.00 13.48 87 LEU A C 1
ATOM 639 O O . LEU A 1 87 ? 11.323 5.525 34.257 1.00 14.20 87 LEU A O 1
ATOM 644 N N . PHE A 1 88 ? 12.662 6.626 32.801 1.00 13.69 88 PHE A N 1
ATOM 645 C CA . PHE A 1 88 ? 13.479 7.254 33.837 1.00 14.57 88 PHE A CA 1
ATOM 646 C C . PHE A 1 88 ? 12.644 8.207 34.685 1.00 15.22 88 PHE A C 1
ATOM 647 O O . PHE A 1 88 ? 12.583 8.081 35.915 1.00 15.55 88 PHE A O 1
ATOM 655 N N . GLU A 1 89 ? 11.995 9.170 34.041 1.00 15.22 89 GLU A N 1
ATOM 656 C CA . GLU A 1 89 ? 11.160 10.132 34.741 1.00 15.63 89 GLU A CA 1
ATOM 657 C C . GLU A 1 89 ? 9.817 9.511 35.109 1.00 15.69 89 GLU A C 1
ATOM 658 O O . GLU A 1 89 ? 9.286 8.656 34.395 1.00 15.09 89 GLU A O 1
ATOM 664 N N . ASN A 1 90 ? 9.274 9.947 36.245 1.00 16.42 90 ASN A N 1
ATOM 665 C CA . ASN A 1 90 ? 7.952 9.506 36.670 1.00 16.76 90 ASN A CA 1
ATOM 666 C C . ASN A 1 90 ? 6.889 10.120 35.765 1.00 16.64 90 ASN A C 1
ATOM 667 O O . ASN A 1 90 ? 6.797 11.347 35.646 1.00 16.78 90 ASN A O 1
ATOM 672 N N . VAL A 1 91 ? 6.088 9.267 35.135 1.00 16.36 91 VAL A N 1
ATOM 673 C CA . VAL A 1 91 ? 5.072 9.685 34.171 1.00 16.28 91 VAL A CA 1
ATOM 674 C C . VAL A 1 91 ? 3.714 9.194 34.664 1.00 16.01 91 VAL A C 1
ATOM 675 O O . VAL A 1 91 ? 3.625 8.075 35.190 1.00 15.97 91 VAL A O 1
ATOM 679 N N . PRO A 1 92 ? 2.648 9.991 34.545 1.00 16.19 92 PRO A N 1
ATOM 680 C CA . PRO A 1 92 ? 1.322 9.529 34.979 1.00 16.50 92 PRO A CA 1
ATOM 681 C C . PRO A 1 92 ? 0.946 8.189 34.357 1.00 15.59 92 PRO A C 1
ATOM 682 O O . PRO A 1 92 ? 1.228 7.922 33.187 1.00 16.00 92 PRO A O 1
ATOM 686 N N . ALA A 1 93 ? 0.290 7.349 35.162 1.00 15.44 93 ALA A N 1
ATOM 687 C CA . ALA A 1 93 ? 0.017 5.971 34.764 1.00 15.37 93 ALA A CA 1
ATOM 688 C C . ALA A 1 93 ? -0.855 5.901 33.515 1.00 15.40 93 ALA A C 1
ATOM 689 O O . ALA A 1 93 ? -0.646 5.038 32.655 1.00 14.75 93 ALA A O 1
ATOM 691 N N . GLU A 1 94 ? -1.841 6.796 33.399 1.00 15.33 94 GLU A N 1
ATOM 692 C CA . GLU A 1 94 ? -2.717 6.776 32.231 1.00 16.46 94 GLU A CA 1
ATOM 693 C C . GLU A 1 94 ? -1.928 6.989 30.945 1.00 16.25 94 GLU A C 1
ATOM 694 O O . GLU A 1 94 ? -2.187 6.328 29.932 1.00 15.28 94 GLU A O 1
ATOM 700 N N . LEU A 1 95 ? -0.954 7.902 30.968 1.00 14.89 95 LEU A N 1
ATOM 701 C CA . LEU A 1 95 ? -0.110 8.113 29.797 1.00 15.76 95 LEU A CA 1
ATOM 702 C C . LEU A 1 95 ? 0.777 6.902 29.529 1.00 14.89 95 LEU A C 1
ATOM 703 O O . LEU A 1 95 ? 1.036 6.558 28.369 1.00 14.60 95 LEU A O 1
ATOM 708 N N . LEU A 1 96 ? 1.249 6.243 30.589 1.00 14.22 96 LEU A N 1
ATOM 709 C CA . LEU A 1 96 ? 2.059 5.042 30.414 1.00 13.81 96 LEU A CA 1
ATOM 710 C C . LEU A 1 96 ? 1.222 3.890 29.871 1.00 14.07 96 LEU A C 1
ATOM 711 O O . LEU A 1 96 ? 1.625 3.210 28.920 1.00 14.29 96 LEU A O 1
ATOM 716 N N . GLU A 1 97 ? 0.044 3.662 30.458 1.00 14.46 97 GLU A N 1
ATOM 717 C CA . GLU A 1 97 ? -0.798 2.547 30.037 1.00 14.86 97 GLU A CA 1
ATOM 718 C C . GLU A 1 97 ? -1.239 2.668 28.583 1.00 15.22 97 GLU A C 1
ATOM 719 O O . GLU A 1 97 ? -1.567 1.652 27.961 1.00 15.85 97 GLU A O 1
ATOM 725 N N . ALA A 1 98 ? -1.244 3.876 28.024 1.00 14.95 98 ALA A N 1
ATOM 726 C CA . ALA A 1 98 ? -1.685 4.102 26.655 1.00 16.18 98 ALA A CA 1
ATOM 727 C C . ALA A 1 98 ? -0.535 4.147 25.656 1.00 15.64 98 ALA A C 1
ATOM 728 O O . ALA A 1 98 ? -0.765 4.448 24.480 1.00 16.17 98 ALA A O 1
ATOM 730 N N . SER A 1 99 ? 0.694 3.840 26.087 1.00 14.36 99 SER A N 1
ATOM 731 C CA . SER A 1 99 ? 1.855 3.994 25.214 1.00 15.05 99 SER A CA 1
ATOM 732 C C . SER A 1 99 ? 2.915 2.906 25.349 1.00 14.80 99 SER A C 1
ATOM 733 O O . SER A 1 99 ? 3.634 2.663 24.375 1.00 14.26 99 SER A O 1
ATOM 736 N N . GLN A 1 100 ? 3.047 2.240 26.499 1.00 14.36 100 GLN A N 1
ATOM 737 C CA . GLN A 1 100 ? 4.212 1.390 26.731 1.00 13.71 100 GLN A CA 1
ATOM 738 C C . GLN A 1 100 ? 4.085 0.032 26.048 1.00 14.15 100 GLN A C 1
ATOM 739 O O . GLN A 1 100 ? 5.065 -0.471 25.486 1.00 14.30 100 GLN A O 1
ATOM 745 N N . SER A 1 101 ? 2.904 -0.574 26.096 1.00 14.44 101 SER A N 1
ATOM 746 C CA . SER A 1 101 ? 2.631 -1.892 25.485 1.00 14.68 101 SER A CA 1
ATOM 747 C C . SER A 1 101 ? 3.598 -2.906 26.108 1.00 14.97 101 SER A C 1
ATOM 748 O O . SER A 1 101 ? 3.870 -2.838 27.316 1.00 15.46 101 SER A O 1
ATOM 751 N N . PHE A 1 102 ? 4.138 -3.848 25.333 1.00 15.09 102 PHE A N 1
ATOM 752 C CA . PHE A 1 102 ? 4.988 -4.883 25.910 1.00 15.54 102 PHE A CA 1
ATOM 753 C C . PHE A 1 102 ? 6.397 -4.398 26.225 1.00 14.96 102 PHE A C 1
ATOM 754 O O . PHE A 1 102 ? 7.196 -5.181 26.750 1.00 14.30 102 PHE A O 1
ATOM 762 N N . LEU A 1 103 ? 6.728 -3.141 25.920 1.00 14.67 103 LEU A N 1
ATOM 763 C CA . LEU A 1 103 ? 8.013 -2.603 26.356 1.00 14.09 103 LEU A CA 1
ATOM 764 C C . LEU A 1 103 ? 8.112 -2.605 27.877 1.00 13.94 103 LEU A C 1
ATOM 765 O O . LEU A 1 103 ? 9.156 -2.954 28.441 1.00 13.64 103 LEU A O 1
ATOM 770 N N . ALA A 1 104 ? 7.033 -2.232 28.555 1.00 13.85 104 ALA A N 1
ATOM 771 C CA . ALA A 1 104 ? 6.968 -2.248 30.017 1.00 14.77 104 ALA A CA 1
ATOM 772 C C . ALA A 1 104 ? 6.245 -3.491 30.518 1.00 15.74 104 ALA A C 1
ATOM 773 O O . ALA A 1 104 ? 5.340 -3.420 31.350 1.00 16.11 104 ALA A O 1
ATOM 775 N N . MET A 1 105 ? 6.641 -4.653 30.001 1.00 16.37 105 MET A N 1
ATOM 776 C CA . MET A 1 105 ? 6.022 -5.917 30.362 1.00 17.60 105 MET A CA 1
ATOM 777 C C . MET A 1 105 ? 7.098 -6.976 30.539 1.00 17.05 105 MET A C 1
ATOM 778 O O . MET A 1 105 ? 8.141 -6.942 29.881 1.00 16.78 105 MET A O 1
ATOM 783 N N . ASP A 1 106 ? 6.832 -7.915 31.432 1.00 17.27 106 ASP A N 1
ATOM 784 C CA . ASP A 1 106 ? 7.698 -9.055 31.666 1.00 17.61 106 ASP A CA 1
ATOM 785 C C . ASP A 1 106 ? 7.079 -10.315 31.078 1.00 18.26 106 ASP A C 1
ATOM 786 O O . ASP A 1 106 ? 5.882 -10.344 30.771 1.00 18.15 106 ASP A O 1
ATOM 791 N N . PRO A 1 107 ? 7.868 -11.369 30.878 1.00 18.99 107 PRO A N 1
ATOM 792 C CA . PRO A 1 107 ? 7.279 -12.655 30.523 1.00 20.17 107 PRO A CA 1
ATOM 793 C C . PRO A 1 107 ? 6.313 -13.105 31.599 1.00 21.03 107 PRO A C 1
ATOM 794 O O . PRO A 1 107 ? 6.477 -12.764 32.786 1.00 20.56 107 PRO A O 1
ATOM 798 N N . PRO A 1 108 ? 5.284 -13.885 31.234 1.00 22.53 108 PRO A N 1
ATOM 799 C CA . PRO A 1 108 ? 5.036 -14.428 29.894 1.00 23.02 108 PRO A CA 1
ATOM 800 C C . PRO A 1 108 ? 4.280 -13.496 28.942 1.00 22.79 108 PRO A C 1
ATOM 801 O O . PRO A 1 108 ? 4.286 -13.749 27.738 1.00 22.64 108 PRO A O 1
ATOM 805 N N . ARG A 1 109 ? 3.645 -12.443 29.464 1.00 22.78 109 ARG A N 1
ATOM 806 C CA . ARG A 1 109 ? 2.820 -11.592 28.609 1.00 23.10 109 ARG A CA 1
ATOM 807 C C . ARG A 1 109 ? 3.659 -10.877 27.555 1.00 21.47 109 ARG A C 1
ATOM 808 O O . ARG A 1 109 ? 3.212 -10.698 26.415 1.00 21.75 109 ARG A O 1
ATOM 816 N N . HIS A 1 110 ? 4.878 -10.465 27.912 1.00 20.09 110 HIS A N 1
ATOM 817 C CA . HIS A 1 110 ? 5.760 -9.855 26.920 1.00 19.23 110 HIS A CA 1
ATOM 818 C C . HIS A 1 110 ? 6.077 -10.831 25.795 1.00 19.43 110 HIS A C 1
ATOM 819 O O . HIS A 1 110 ? 6.137 -10.442 24.623 1.00 19.04 110 HIS A O 1
ATOM 826 N N . THR A 1 111 ? 6.282 -12.107 26.133 1.00 20.45 111 THR A N 1
ATOM 827 C CA . THR A 1 111 ? 6.556 -13.108 25.109 1.00 21.86 111 THR A CA 1
ATOM 828 C C . THR A 1 111 ? 5.351 -13.307 24.198 1.00 22.67 111 THR A C 1
ATOM 829 O O . THR A 1 111 ? 5.506 -13.493 22.986 1.00 22.40 111 THR A O 1
ATOM 833 N N . LYS A 1 112 ? 4.142 -13.264 24.765 1.00 23.49 112 LYS A N 1
ATOM 834 C CA . LYS A 1 112 ? 2.932 -13.425 23.963 1.00 24.64 112 LYS A CA 1
ATOM 835 C C . LYS A 1 112 ? 2.788 -12.297 22.950 1.00 23.55 112 LYS A C 1
ATOM 836 O O . LYS A 1 112 ? 2.568 -12.539 21.757 1.00 24.06 112 LYS A O 1
ATOM 842 N N . LEU A 1 113 ? 2.906 -11.049 23.410 1.00 22.54 113 LEU A N 1
ATOM 843 C CA . LEU A 1 113 ? 2.600 -9.911 22.550 1.00 22.36 113 LEU A CA 1
ATOM 844 C C . LEU A 1 113 ? 3.694 -9.677 21.515 1.00 22.20 113 LEU A C 1
ATOM 845 O O . LEU A 1 113 ? 3.397 -9.404 20.346 1.00 22.56 113 LEU A O 1
ATOM 850 N N . ARG A 1 114 ? 4.964 -9.775 21.921 1.00 21.76 114 ARG A N 1
ATOM 851 C CA . ARG A 1 114 ? 6.056 -9.575 20.971 1.00 21.50 114 ARG A CA 1
ATOM 852 C C . ARG A 1 114 ? 6.014 -10.601 19.845 1.00 21.93 114 ARG A C 1
ATOM 853 O O . ARG A 1 114 ? 6.331 -10.275 18.695 1.00 21.43 114 ARG A O 1
ATOM 861 N N . LYS A 1 115 ? 5.603 -11.835 20.150 1.00 22.96 115 LYS A N 1
ATOM 862 C CA . LYS A 1 115 ? 5.536 -12.876 19.127 1.00 24.11 115 LYS A CA 1
ATOM 863 C C . LYS A 1 115 ? 4.539 -12.528 18.027 1.00 24.56 115 LYS A C 1
ATOM 864 O O . LYS A 1 115 ? 4.701 -12.967 16.883 1.00 25.00 115 LYS A O 1
ATOM 870 N N . LEU A 1 116 ? 3.516 -11.731 18.344 1.00 24.65 116 LEU A N 1
ATOM 871 C CA . LEU A 1 116 ? 2.477 -11.432 17.363 1.00 25.32 116 LEU A CA 1
ATOM 872 C C . LEU A 1 116 ? 2.992 -10.560 16.225 1.00 24.89 116 LEU A C 1
ATOM 873 O O . LEU A 1 116 ? 2.437 -10.597 15.121 1.00 25.24 116 LEU A O 1
ATOM 878 N N . VAL A 1 117 ? 4.038 -9.770 16.466 1.00 23.82 117 VAL A N 1
ATOM 879 C CA . VAL A 1 117 ? 4.548 -8.830 15.477 1.00 23.62 117 VAL A CA 1
ATOM 880 C C . VAL A 1 117 ? 6.007 -9.071 15.126 1.00 23.98 117 VAL A C 1
ATOM 881 O O . VAL A 1 117 ? 6.542 -8.379 14.253 1.00 24.66 117 VAL A O 1
ATOM 885 N N . SER A 1 118 ? 6.668 -10.040 15.764 1.00 24.13 118 SER A N 1
ATOM 886 C CA . SER A 1 118 ? 8.108 -10.200 15.587 1.00 24.72 118 SER A CA 1
ATOM 887 C C . SER A 1 118 ? 8.483 -10.738 14.211 1.00 26.20 118 SER A C 1
ATOM 888 O O . SER A 1 118 ? 9.641 -10.597 13.804 1.00 25.87 118 SER A O 1
ATOM 891 N N . ALA A 1 119 ? 7.539 -11.343 13.487 1.00 28.00 119 ALA A N 1
ATOM 892 C CA . ALA A 1 119 ? 7.873 -11.959 12.206 1.00 29.91 119 ALA A CA 1
ATOM 893 C C . ALA A 1 119 ? 8.261 -10.925 11.156 1.00 30.60 119 ALA A C 1
ATOM 894 O O . ALA A 1 119 ? 9.082 -11.215 10.280 1.00 30.74 119 ALA A O 1
ATOM 896 N N . ALA A 1 120 ? 7.694 -9.723 11.226 1.00 31.00 120 ALA A N 1
ATOM 897 C CA . ALA A 1 120 ? 7.946 -8.700 10.218 1.00 31.05 120 ALA A CA 1
ATOM 898 C C . ALA A 1 120 ? 9.293 -8.007 10.383 1.00 30.42 120 ALA A C 1
ATOM 899 O O . ALA A 1 120 ? 9.637 -7.160 9.552 1.00 30.65 120 ALA A O 1
ATOM 901 N N . PHE A 1 121 ? 10.064 -8.343 11.416 1.00 28.56 121 PHE A N 1
ATOM 902 C CA . PHE A 1 121 ? 11.317 -7.659 11.705 1.00 27.36 121 PHE A CA 1
ATOM 903 C C . PHE A 1 121 ? 12.547 -8.534 11.511 1.00 28.15 121 PHE A C 1
ATOM 904 O O . PHE A 1 121 ? 13.665 -8.058 11.734 1.00 27.67 121 PHE A O 1
ATOM 912 N N . THR A 1 122 ? 12.375 -9.791 11.115 1.00 29.40 122 THR A N 1
ATOM 913 C CA . THR A 1 122 ? 13.514 -10.674 10.927 1.00 30.16 122 THR A CA 1
ATOM 914 C C . THR A 1 122 ? 14.406 -10.148 9.802 1.00 31.67 122 THR A C 1
ATOM 915 O O . THR A 1 122 ? 13.943 -9.407 8.928 1.00 31.84 122 THR A O 1
ATOM 919 N N . PRO A 1 123 ? 15.697 -10.494 9.812 1.00 32.92 123 PRO A N 1
ATOM 920 C CA . PRO A 1 123 ? 16.573 -10.072 8.705 1.00 34.21 123 PRO A CA 1
ATOM 921 C C . PRO A 1 123 ? 16.060 -10.489 7.337 1.00 36.68 123 PRO A C 1
ATOM 922 O O . PRO A 1 123 ? 16.235 -9.745 6.365 1.00 36.48 123 PRO A O 1
ATOM 926 N N . ARG A 1 124 ? 15.427 -11.661 7.236 1.00 38.95 124 ARG A N 1
ATOM 927 C CA . ARG A 1 124 ? 14.861 -12.095 5.962 1.00 41.00 124 ARG A CA 1
ATOM 928 C C . ARG A 1 124 ? 13.759 -11.150 5.501 1.00 40.37 124 ARG A C 1
ATOM 929 O O . ARG A 1 124 ? 13.719 -10.744 4.334 1.00 40.87 124 ARG A O 1
ATOM 937 N N . GLN A 1 125 ? 12.851 -10.784 6.412 1.00 38.40 125 GLN A N 1
ATOM 938 C CA . GLN A 1 125 ? 11.733 -9.925 6.037 1.00 37.59 125 GLN A CA 1
ATOM 939 C C . GLN A 1 125 ? 12.180 -8.492 5.779 1.00 36.36 125 GLN A C 1
ATOM 940 O O . GLN A 1 125 ? 11.591 -7.805 4.936 1.00 37.11 125 GLN A O 1
ATOM 946 N N . VAL A 1 126 ? 13.209 -8.023 6.488 1.00 35.25 126 VAL A N 1
ATOM 947 C CA . VAL A 1 126 ? 13.751 -6.696 6.211 1.00 35.46 126 VAL A CA 1
ATOM 948 C C . VAL A 1 126 ? 14.385 -6.664 4.824 1.00 37.78 126 VAL A C 1
ATOM 949 O O . VAL A 1 126 ? 14.272 -5.670 4.096 1.00 37.67 126 VAL A O 1
ATOM 953 N N . ARG A 1 127 ? 15.045 -7.757 4.429 1.00 39.43 127 ARG A N 1
ATOM 954 C CA . ARG A 1 127 ? 15.604 -7.839 3.083 1.00 40.66 127 ARG A CA 1
ATOM 955 C C . ARG A 1 127 ? 14.513 -7.838 2.020 1.00 41.33 127 ARG A C 1
ATOM 956 O O . ARG A 1 127 ? 14.735 -7.344 0.908 1.00 41.46 127 ARG A O 1
ATOM 964 N N . ARG A 1 128 ? 13.336 -8.381 2.339 1.00 41.90 128 ARG A N 1
ATOM 965 C CA . ARG A 1 128 ? 12.245 -8.414 1.370 1.00 43.99 128 ARG A CA 1
ATOM 966 C C . ARG A 1 128 ? 11.722 -7.018 1.058 1.00 44.01 128 ARG A C 1
ATOM 967 O O . ARG A 1 128 ? 11.227 -6.777 -0.049 1.00 44.95 128 ARG A O 1
ATOM 975 N N . ILE A 1 129 ? 11.821 -6.092 2.009 1.00 43.04 129 ILE A N 1
ATOM 976 C CA . ILE A 1 129 ? 11.288 -4.745 1.858 1.00 43.31 129 ILE A CA 1
ATOM 977 C C . ILE A 1 129 ? 12.395 -3.703 1.771 1.00 42.92 129 ILE A C 1
ATOM 978 O O . ILE A 1 129 ? 12.109 -2.501 1.765 1.00 43.02 129 ILE A O 1
ATOM 983 N N . GLU A 1 130 ? 13.658 -4.133 1.699 1.00 42.43 130 GLU A N 1
ATOM 984 C CA . GLU A 1 130 ? 14.763 -3.179 1.675 1.00 41.41 130 GLU A CA 1
ATOM 985 C C . GLU A 1 130 ? 14.749 -2.324 0.413 1.00 41.04 130 GLU A C 1
ATOM 986 O O . GLU A 1 130 ? 15.182 -1.167 0.448 1.00 40.11 130 GLU A O 1
ATOM 992 N N . ASP A 1 131 ? 14.257 -2.866 -0.703 1.00 41.30 131 ASP A N 1
ATOM 993 C CA . ASP A 1 131 ? 14.202 -2.084 -1.933 1.00 40.87 131 ASP A CA 1
ATOM 994 C C . ASP A 1 131 ? 13.232 -0.916 -1.803 1.00 37.73 131 ASP A C 1
ATOM 995 O O . ASP A 1 131 ? 13.497 0.177 -2.318 1.00 37.40 131 ASP A O 1
ATOM 1000 N N . SER A 1 132 ? 12.105 -1.123 -1.116 1.00 36.17 132 SER A N 1
ATOM 1001 C CA . SER A 1 132 ? 11.170 -0.026 -0.889 1.00 35.59 132 SER A CA 1
ATOM 1002 C C . SER A 1 132 ? 11.771 1.039 0.020 1.00 33.92 132 SER A C 1
ATOM 1003 O O . SER A 1 132 ? 11.486 2.230 -0.148 1.00 34.12 132 SER A O 1
ATOM 1006 N N . ILE A 1 133 ? 12.597 0.631 0.985 1.00 32.04 133 ILE A N 1
ATOM 1007 C CA . ILE A 1 133 ? 13.311 1.601 1.809 1.00 29.62 133 ILE A CA 1
ATOM 1008 C C . ILE A 1 133 ? 14.324 2.365 0.967 1.00 29.03 133 ILE A C 1
ATOM 1009 O O . ILE A 1 133 ? 14.478 3.585 1.108 1.00 27.90 133 ILE A O 1
ATOM 1014 N N . LYS A 1 134 ? 15.022 1.664 0.070 1.00 29.70 134 LYS A N 1
ATOM 1015 C CA . LYS A 1 134 ? 15.968 2.329 -0.820 1.00 30.33 134 LYS A CA 1
ATOM 1016 C C . LYS A 1 134 ? 15.253 3.278 -1.774 1.00 30.68 134 LYS A C 1
ATOM 1017 O O . LYS A 1 134 ? 15.772 4.353 -2.098 1.00 30.26 134 LYS A O 1
ATOM 1023 N N . ILE A 1 135 ? 14.061 2.898 -2.236 1.00 31.52 135 ILE A N 1
ATOM 1024 C CA . ILE A 1 135 ? 13.311 3.755 -3.148 1.00 32.41 135 ILE A CA 1
ATOM 1025 C C . ILE A 1 135 ? 12.787 4.984 -2.414 1.00 31.35 135 ILE A C 1
ATOM 1026 O O . ILE A 1 135 ? 12.769 6.092 -2.963 1.00 31.92 135 ILE A O 1
ATOM 1031 N N . ASN A 1 136 ? 12.371 4.817 -1.156 1.00 30.22 136 ASN A N 1
ATOM 1032 C CA . ASN A 1 136 ? 11.951 5.968 -0.362 1.00 29.92 136 ASN A CA 1
ATOM 1033 C C . ASN A 1 136 ? 13.133 6.876 -0.042 1.00 29.82 136 ASN A C 1
ATOM 1034 O O . ASN A 1 136 ? 13.008 8.105 -0.086 1.00 30.12 136 ASN A O 1
ATOM 1039 N N . ALA A 1 137 ? 14.290 6.288 0.274 1.00 30.04 137 ALA A N 1
ATOM 1040 C CA . ALA A 1 137 ? 15.471 7.089 0.584 1.00 30.77 137 ALA A CA 1
ATOM 1041 C C . ALA A 1 137 ? 15.912 7.914 -0.618 1.00 32.33 137 ALA A C 1
ATOM 1042 O O . ALA A 1 137 ? 16.307 9.077 -0.472 1.00 31.95 137 ALA A O 1
ATOM 1044 N N . LYS A 1 138 ? 15.850 7.333 -1.815 1.00 33.26 138 LYS A N 1
ATOM 1045 C CA . LYS A 1 138 ? 16.253 8.062 -3.012 1.00 34.22 138 LYS A CA 1
ATOM 1046 C C . LYS A 1 138 ? 15.340 9.254 -3.276 1.00 33.06 138 LYS A C 1
ATOM 1047 O O . LYS A 1 138 ? 15.816 10.351 -3.589 1.00 32.95 138 LYS A O 1
ATOM 1053 N N . GLY A 1 139 ? 14.025 9.052 -3.178 1.00 32.64 139 GLY A N 1
ATOM 1054 C CA . GLY A 1 139 ? 13.099 10.145 -3.411 1.00 33.13 139 GLY A CA 1
ATOM 1055 C C . GLY A 1 139 ? 13.162 11.220 -2.345 1.00 32.63 139 GLY A C 1
ATOM 1056 O O . GLY A 1 139 ? 12.943 12.399 -2.638 1.00 33.39 139 GLY A O 1
ATOM 1057 N N . ILE A 1 140 ? 13.455 10.836 -1.101 1.00 31.06 140 ILE A N 1
ATOM 1058 C CA . ILE A 1 140 ? 13.545 11.818 -0.024 1.00 29.52 140 ILE A CA 1
ATOM 1059 C C . ILE A 1 140 ? 14.751 12.727 -0.233 1.00 29.61 140 ILE A C 1
ATOM 1060 O O . ILE A 1 140 ? 14.649 13.955 -0.129 1.00 29.31 140 ILE A O 1
ATOM 1065 N N . VAL A 1 141 ? 15.911 12.138 -0.536 1.00 30.43 141 VAL A N 1
ATOM 1066 C CA . VAL A 1 141 ? 17.099 12.944 -0.799 1.00 32.31 141 VAL A CA 1
ATOM 1067 C C . VAL A 1 141 ? 16.921 13.762 -2.072 1.00 35.49 141 VAL A C 1
ATOM 1068 O O . VAL A 1 141 ? 17.433 14.884 -2.175 1.00 35.67 141 VAL A O 1
ATOM 1072 N N . ASP A 1 142 ? 16.189 13.227 -3.052 1.00 38.30 142 ASP A N 1
ATOM 1073 C CA . ASP A 1 142 ? 15.896 13.989 -4.261 1.00 41.77 142 ASP A CA 1
ATOM 1074 C C . ASP A 1 142 ? 15.043 15.210 -3.941 1.00 44.67 142 ASP A C 1
ATOM 1075 O O . ASP A 1 142 ? 15.330 16.322 -4.400 1.00 45.60 142 ASP A O 1
ATOM 1080 N N . GLU A 1 143 ? 13.984 15.021 -3.149 1.00 46.08 143 GLU A N 1
ATOM 1081 C CA . GLU A 1 143 ? 13.154 16.151 -2.743 1.00 47.40 143 GLU A CA 1
ATOM 1082 C C . GLU A 1 143 ? 13.928 17.127 -1.866 1.00 46.84 143 GLU A C 1
ATOM 1083 O O . GLU A 1 143 ? 13.677 18.336 -1.918 1.00 47.54 143 GLU A O 1
ATOM 1089 N N . LEU A 1 144 ? 14.863 16.625 -1.057 1.00 45.71 144 LEU A N 1
ATOM 1090 C CA . LEU A 1 144 ? 15.713 17.512 -0.271 1.00 45.70 144 LEU A CA 1
ATOM 1091 C C . LEU A 1 144 ? 16.595 18.364 -1.174 1.00 48.92 144 LEU A C 1
ATOM 1092 O O . LEU A 1 144 ? 16.794 19.557 -0.917 1.00 50.01 144 LEU A O 1
ATOM 1097 N N . ARG A 1 145 ? 17.132 17.765 -2.240 1.00 50.18 145 ARG A N 1
ATOM 1098 C CA . ARG A 1 145 ? 17.973 18.512 -3.168 1.00 51.72 145 ARG A CA 1
ATOM 1099 C C . ARG A 1 145 ? 17.196 19.637 -3.838 1.00 53.84 145 ARG A C 1
ATOM 1100 O O . ARG A 1 145 ? 17.710 20.751 -3.990 1.00 53.46 145 ARG A O 1
ATOM 1108 N N . MET A 1 146 ? 15.956 19.363 -4.251 1.00 56.09 146 MET A N 1
ATOM 1109 C CA . MET A 1 146 ? 15.125 20.401 -4.850 1.00 57.34 146 MET A CA 1
ATOM 1110 C C . MET A 1 146 ? 14.760 21.494 -3.855 1.00 56.57 146 MET A C 1
ATOM 1111 O O . MET A 1 146 ? 14.470 22.620 -4.270 1.00 57.95 146 MET A O 1
ATOM 1116 N N . ALA A 1 147 ? 14.767 21.188 -2.555 1.00 53.73 147 ALA A N 1
ATOM 1117 C CA . ALA A 1 147 ? 14.501 22.216 -1.555 1.00 52.25 147 ALA A CA 1
ATOM 1118 C C . ALA A 1 147 ? 15.640 23.223 -1.469 1.00 50.95 147 ALA A C 1
ATOM 1119 O O . ALA A 1 147 ? 15.422 24.371 -1.065 1.00 51.43 147 ALA A O 1
ATOM 1121 N N . GLY A 1 148 ? 16.852 22.817 -1.841 1.00 49.09 148 GLY A N 1
ATOM 1122 C CA . GLY A 1 148 ? 17.994 23.704 -1.838 1.00 47.96 148 GLY A CA 1
ATOM 1123 C C . GLY A 1 148 ? 18.712 23.742 -0.500 1.00 45.12 148 GLY A C 1
ATOM 1124 O O . GLY A 1 148 ? 18.221 23.274 0.530 1.00 43.81 148 GLY A O 1
ATOM 1125 N N . GLY A 1 149 ? 19.910 24.322 -0.529 1.00 44.37 149 GLY A N 1
ATOM 1126 C CA . GLY A 1 149 ? 20.705 24.431 0.674 1.00 42.85 149 GLY A CA 1
ATOM 1127 C C . GLY A 1 149 ? 20.114 25.405 1.675 1.00 41.98 149 GLY A C 1
ATOM 1128 O O . GLY A 1 149 ? 19.311 26.279 1.348 1.00 42.63 149 GLY A O 1
ATOM 1129 N N . GLY A 1 150 ? 20.531 25.244 2.929 1.00 39.96 150 GLY A N 1
ATOM 1130 C CA . GLY A 1 150 ? 20.031 26.060 4.013 1.00 38.84 150 GLY A CA 1
ATOM 1131 C C . GLY A 1 150 ? 18.726 25.594 4.618 1.00 37.11 150 GLY A C 1
ATOM 1132 O O . GLY A 1 150 ? 18.271 26.192 5.602 1.00 37.25 150 GLY A O 1
ATOM 1133 N N . VAL A 1 151 ? 18.110 24.550 4.069 1.00 35.79 151 VAL A N 1
ATOM 1134 C CA . VAL A 1 151 ? 16.840 24.064 4.591 1.00 35.32 151 VAL A CA 1
ATOM 1135 C C . VAL A 1 151 ? 17.085 23.165 5.801 1.00 33.72 151 VAL A C 1
ATOM 1136 O O . VAL A 1 151 ? 18.185 22.649 6.018 1.00 33.58 151 VAL A O 1
ATOM 1140 N N . ASP A 1 152 ? 16.039 22.986 6.605 1.00 32.23 152 ASP A N 1
ATOM 1141 C CA . ASP A 1 152 ? 16.139 22.175 7.812 1.00 30.03 152 ASP A CA 1
ATOM 1142 C C . ASP A 1 152 ? 16.275 20.702 7.443 1.00 28.33 152 ASP A C 1
ATOM 1143 O O . ASP A 1 152 ? 15.398 20.134 6.784 1.00 28.35 152 ASP A O 1
ATOM 1148 N N . PHE A 1 153 ? 17.377 20.085 7.875 1.00 27.07 153 PHE A N 1
ATOM 1149 C CA . PHE A 1 153 ? 17.622 18.683 7.555 1.00 26.57 153 PHE A CA 1
ATOM 1150 C C . PHE A 1 153 ? 16.674 17.754 8.303 1.00 25.85 153 PHE A C 1
ATOM 1151 O O . PHE A 1 153 ? 16.369 16.660 7.815 1.00 25.61 153 PHE A O 1
ATOM 1159 N N . VAL A 1 154 ? 16.198 18.167 9.479 1.00 25.93 154 VAL A N 1
ATOM 1160 C CA . VAL A 1 154 ? 15.335 17.300 10.276 1.00 26.10 154 VAL A CA 1
ATOM 1161 C C . VAL A 1 154 ? 13.983 17.120 9.597 1.00 27.88 154 VAL A C 1
ATOM 1162 O O . VAL A 1 154 ? 13.501 15.995 9.422 1.00 27.02 154 VAL A O 1
ATOM 1166 N N . GLU A 1 155 ? 13.352 18.226 9.199 1.00 30.26 155 GLU A N 1
ATOM 1167 C CA . GLU A 1 155 ? 12.012 18.150 8.629 1.00 31.92 155 GLU A CA 1
ATOM 1168 C C . GLU A 1 155 ? 12.016 17.630 7.198 1.00 32.46 155 GLU A C 1
ATOM 1169 O O . GLU A 1 155 ? 11.065 16.956 6.787 1.00 32.66 155 GLU A O 1
ATOM 1175 N N . HIS A 1 156 ? 13.064 17.920 6.430 1.00 32.15 156 HIS A N 1
ATOM 1176 C CA . HIS A 1 156 ? 13.108 17.571 5.018 1.00 33.69 156 HIS A CA 1
ATOM 1177 C C . HIS A 1 156 ? 13.809 16.248 4.739 1.00 32.52 156 HIS A C 1
ATOM 1178 O O . HIS A 1 156 ? 13.922 15.861 3.572 1.00 33.60 156 HIS A O 1
ATOM 1185 N N . CYS A 1 157 ? 14.278 15.541 5.768 1.00 30.43 157 CYS A N 1
ATOM 1186 C CA . CYS A 1 157 ? 14.995 14.294 5.531 1.00 29.52 157 CYS A CA 1
ATOM 1187 C C . CYS A 1 157 ? 14.949 13.352 6.729 1.00 27.73 157 CYS A C 1
ATOM 1188 O O . CYS A 1 157 ? 14.492 12.211 6.606 1.00 27.73 157 CYS A O 1
ATOM 1191 N N . ALA A 1 158 ? 15.422 13.821 7.887 1.00 26.24 158 ALA A N 1
ATOM 1192 C CA . ALA A 1 158 ? 15.605 12.931 9.032 1.00 24.54 158 ALA A CA 1
ATOM 1193 C C . ALA A 1 158 ? 14.292 12.295 9.473 1.00 23.69 158 ALA A C 1
ATOM 1194 O O . ALA A 1 158 ? 14.265 11.125 9.871 1.00 23.40 158 ALA A O 1
ATOM 1196 N N . LYS A 1 159 ? 13.194 13.044 9.411 1.00 23.48 159 LYS A N 1
ATOM 1197 C CA . LYS A 1 159 ? 11.903 12.528 9.844 1.00 23.09 159 LYS A CA 1
ATOM 1198 C C . LYS A 1 159 ? 11.146 11.796 8.743 1.00 23.07 159 LYS A C 1
ATOM 1199 O O . LYS A 1 159 ? 10.160 11.115 9.042 1.00 22.17 159 LYS A O 1
ATOM 1205 N N . GLU A 1 160 ? 11.589 11.901 7.488 1.00 23.89 160 GLU A N 1
ATOM 1206 C CA . GLU A 1 160 ? 10.788 11.407 6.372 1.00 25.01 160 GLU A CA 1
ATOM 1207 C C . GLU A 1 160 ? 10.929 9.899 6.187 1.00 23.66 160 GLU A C 1
ATOM 1208 O O . GLU A 1 160 ? 9.928 9.194 6.022 1.00 23.20 160 GLU A O 1
ATOM 1214 N N . LEU A 1 161 ? 12.158 9.386 6.197 1.00 23.22 161 LEU A N 1
ATOM 1215 C CA . LEU A 1 161 ? 12.365 7.961 5.954 1.00 23.35 161 LEU A CA 1
ATOM 1216 C C . LEU A 1 161 ? 11.768 7.085 7.055 1.00 22.28 161 LEU A C 1
ATOM 1217 O O . LEU A 1 161 ? 11.156 6.057 6.739 1.00 22.36 161 LEU A O 1
ATOM 1222 N N . PRO A 1 162 ? 11.924 7.425 8.344 1.00 21.19 162 PRO A N 1
ATOM 1223 C CA . PRO A 1 162 ? 11.287 6.587 9.376 1.00 20.71 162 PRO A CA 1
ATOM 1224 C C . PRO A 1 162 ? 9.777 6.482 9.238 1.00 21.06 162 PRO A C 1
ATOM 1225 O O . PRO A 1 162 ? 9.233 5.379 9.366 1.00 21.59 162 PRO A O 1
ATOM 1229 N N . ILE A 1 163 ? 9.079 7.589 8.975 1.00 21.09 163 ILE A N 1
ATOM 1230 C CA . ILE A 1 163 ? 7.621 7.530 8.924 1.00 21.25 163 ILE A CA 1
ATOM 1231 C C . ILE A 1 163 ? 7.155 6.808 7.664 1.00 22.74 163 ILE A C 1
ATOM 1232 O O . ILE A 1 163 ? 6.160 6.074 7.688 1.00 22.46 163 ILE A O 1
ATOM 1237 N N . ARG A 1 164 ? 7.870 6.987 6.551 1.00 24.25 164 ARG A N 1
ATOM 1238 C CA . ARG A 1 164 ? 7.517 6.266 5.332 1.00 26.30 164 ARG A CA 1
ATOM 1239 C C . ARG A 1 164 ? 7.726 4.768 5.503 1.00 27.21 164 ARG A C 1
ATOM 1240 O O . ARG A 1 164 ? 6.870 3.967 5.111 1.00 27.75 164 ARG A O 1
ATOM 1248 N N . THR A 1 165 ? 8.856 4.373 6.095 1.00 27.73 165 THR A N 1
ATOM 1249 C CA . THR A 1 165 ? 9.108 2.959 6.348 1.00 29.28 165 THR A CA 1
ATOM 1250 C C . THR A 1 165 ? 8.114 2.394 7.354 1.00 30.80 165 THR A C 1
ATOM 1251 O O . THR A 1 165 ? 7.608 1.279 7.178 1.00 31.03 165 THR A O 1
ATOM 1255 N N . LEU A 1 166 ? 7.822 3.150 8.415 1.00 31.37 166 LEU A N 1
ATOM 1256 C CA . LEU A 1 166 ? 6.857 2.700 9.413 1.00 31.94 166 LEU A CA 1
ATOM 1257 C C . LEU A 1 166 ? 5.467 2.558 8.806 1.00 32.58 166 LEU A C 1
ATOM 1258 O O . LEU A 1 166 ? 4.825 1.508 8.931 1.00 32.74 166 LEU A O 1
ATOM 1263 N N . SER A 1 167 ? 4.987 3.609 8.136 1.00 33.18 167 SER A N 1
ATOM 1264 C CA . SER A 1 167 ? 3.625 3.594 7.613 1.00 35.48 167 SER A CA 1
ATOM 1265 C C . SER A 1 167 ? 3.448 2.554 6.514 1.00 37.53 167 SER A C 1
ATOM 1266 O O . SER A 1 167 ? 2.350 2.009 6.353 1.00 38.34 167 SER A O 1
ATOM 1269 N N . ASP A 1 168 ? 4.504 2.268 5.748 1.00 38.05 168 ASP A N 1
ATOM 1270 C CA . ASP A 1 168 ? 4.403 1.234 4.724 1.00 39.13 168 ASP A CA 1
ATOM 1271 C C . ASP A 1 168 ? 4.203 -0.141 5.349 1.00 39.95 168 ASP A C 1
ATOM 1272 O O . ASP A 1 168 ? 3.488 -0.984 4.795 1.00 40.60 168 ASP A O 1
ATOM 1277 N N . MET A 1 169 ? 4.822 -0.383 6.505 1.00 40.76 169 MET A N 1
ATOM 1278 C CA . MET A 1 169 ? 4.683 -1.674 7.169 1.00 43.35 169 MET A CA 1
ATOM 1279 C C . MET A 1 169 ? 3.326 -1.807 7.848 1.00 45.81 169 MET A C 1
ATOM 1280 O O . MET A 1 169 ? 2.639 -2.820 7.686 1.00 47.07 169 MET A O 1
ATOM 1285 N N . VAL A 1 170 ? 2.928 -0.795 8.618 1.00 46.23 170 VAL A N 1
ATOM 1286 C CA . VAL A 1 170 ? 1.677 -0.884 9.362 1.00 46.61 170 VAL A CA 1
ATOM 1287 C C . VAL A 1 170 ? 0.472 -0.623 8.464 1.00 46.88 170 VAL A C 1
ATOM 1288 O O . VAL A 1 170 ? -0.619 -1.146 8.722 1.00 47.70 170 VAL A O 1
ATOM 1292 N N . GLY A 1 171 ? 0.639 0.172 7.409 1.00 43.91 171 GLY A N 1
ATOM 1293 C CA . GLY A 1 171 ? -0.470 0.533 6.552 1.00 42.03 171 GLY A CA 1
ATOM 1294 C C . GLY A 1 171 ? -1.171 1.817 6.930 1.00 39.78 171 GLY A C 1
ATOM 1295 O O . GLY A 1 171 ? -2.386 1.928 6.729 1.00 41.11 171 GLY A O 1
ATOM 1296 N N . ILE A 1 172 ? -0.448 2.788 7.474 1.00 36.54 172 ILE A N 1
ATOM 1297 C CA . ILE A 1 172 ? -1.063 4.059 7.874 1.00 34.45 172 ILE A CA 1
ATOM 1298 C 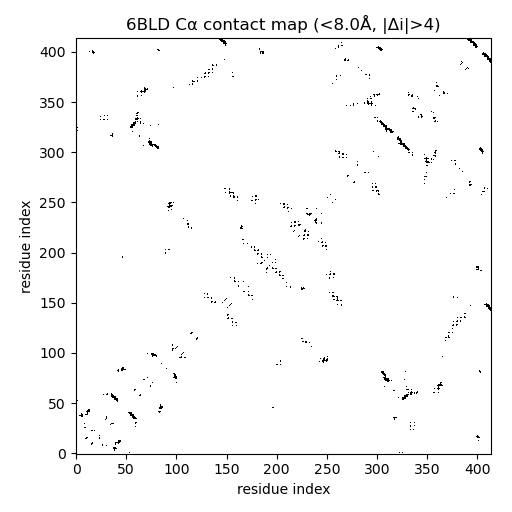C . ILE A 1 172 ? -1.533 4.804 6.629 1.00 34.79 172 ILE A C 1
ATOM 1299 O O . ILE A 1 172 ? -0.767 4.921 5.655 1.00 35.69 172 ILE A O 1
ATOM 1304 N N . PRO A 1 173 ? -2.763 5.325 6.608 1.00 33.58 173 PRO A N 1
ATOM 1305 C CA . PRO A 1 173 ? -3.204 6.120 5.456 1.00 33.46 173 PRO A CA 1
ATOM 1306 C C . PRO A 1 173 ? -2.320 7.343 5.262 1.00 32.36 173 PRO A C 1
ATOM 1307 O O . PRO A 1 173 ? -1.782 7.906 6.218 1.00 30.64 173 PRO A O 1
ATOM 1311 N N . GLU A 1 174 ? -2.170 7.747 3.997 1.00 33.25 174 GLU A N 1
ATOM 1312 C CA . GLU A 1 174 ? -1.244 8.827 3.670 1.00 33.45 174 GLU A CA 1
ATOM 1313 C C . GLU A 1 174 ? -1.629 10.134 4.351 1.00 32.61 174 GLU A C 1
ATOM 1314 O O . GLU A 1 174 ? -0.750 10.907 4.752 1.00 31.71 174 GLU A O 1
ATOM 1320 N N . ALA A 1 175 ? -2.929 10.396 4.503 1.00 33.46 175 ALA A N 1
ATOM 1321 C CA . ALA A 1 175 ? -3.372 11.631 5.139 1.00 34.18 175 ALA A CA 1
ATOM 1322 C C . ALA A 1 175 ? -2.988 11.702 6.613 1.00 32.77 175 ALA A C 1
ATOM 1323 O O . ALA A 1 175 ? -3.011 12.792 7.192 1.00 32.73 175 ALA A O 1
ATOM 1325 N N . ASP A 1 176 ? -2.631 10.575 7.228 1.00 31.22 176 ASP A N 1
ATOM 1326 C CA . ASP A 1 176 ? -2.273 10.532 8.639 1.00 29.48 176 ASP A CA 1
ATOM 1327 C C . ASP A 1 176 ? -0.782 10.347 8.878 1.00 27.36 176 ASP A C 1
ATOM 1328 O O . ASP A 1 176 ? -0.358 10.310 10.037 1.00 25.87 176 ASP A O 1
ATOM 1333 N N . ARG A 1 177 ? 0.024 10.237 7.821 1.00 27.36 177 ARG A N 1
ATOM 1334 C CA . ARG A 1 177 ? 1.422 9.854 7.998 1.00 26.83 177 ARG A CA 1
ATOM 1335 C C . ARG A 1 177 ? 2.226 10.959 8.674 1.00 25.21 177 ARG A C 1
ATOM 1336 O O . ARG A 1 177 ? 2.957 10.703 9.637 1.00 24.27 177 ARG A O 1
ATOM 1344 N N . GLU A 1 178 ? 2.103 12.197 8.189 1.00 25.25 178 GLU A N 1
ATOM 1345 C CA . GLU A 1 178 ? 2.882 13.285 8.773 1.00 25.24 178 GLU A CA 1
ATOM 1346 C C . GLU A 1 178 ? 2.415 13.624 10.184 1.00 24.26 178 GLU A C 1
ATOM 1347 O O . GLU A 1 178 ? 3.230 14.021 11.025 1.00 23.30 178 GLU A O 1
ATOM 1353 N N . ARG A 1 179 ? 1.118 13.473 10.466 1.00 24.42 179 ARG A N 1
ATOM 1354 C CA . ARG A 1 179 ? 0.624 13.751 11.810 1.00 24.05 179 ARG A CA 1
ATOM 1355 C C . ARG A 1 179 ? 1.055 12.677 12.801 1.00 21.31 179 ARG A C 1
ATOM 1356 O O . ARG A 1 179 ? 1.300 12.982 13.974 1.00 20.20 179 ARG A O 1
ATOM 1364 N N . VAL A 1 180 ? 1.148 11.421 12.358 1.00 21.28 180 VAL A N 1
ATOM 1365 C CA . VAL A 1 180 ? 1.623 10.362 13.243 1.00 21.71 180 VAL A CA 1
ATOM 1366 C C . VAL A 1 180 ? 3.087 10.588 13.603 1.00 20.69 180 VAL A C 1
ATOM 1367 O O . VAL A 1 180 ? 3.488 10.425 14.762 1.00 19.93 180 VAL A O 1
ATOM 1371 N N . ALA A 1 181 ? 3.905 10.977 12.621 1.00 20.50 181 ALA A N 1
ATOM 1372 C CA . ALA A 1 181 ? 5.306 11.277 12.900 1.00 19.88 181 ALA A CA 1
ATOM 1373 C C . ALA A 1 181 ? 5.437 12.457 13.854 1.00 19.62 181 ALA A C 1
ATOM 1374 O O . ALA A 1 181 ? 6.305 12.461 14.735 1.00 18.44 181 ALA A O 1
ATOM 1376 N N . HIS A 1 182 ? 4.581 13.469 13.696 1.00 20.31 182 HIS A N 1
ATOM 1377 C CA . HIS A 1 182 ? 4.610 14.610 14.605 1.00 20.80 182 HIS A CA 1
ATOM 1378 C C . HIS A 1 182 ? 4.143 14.214 16.001 1.00 19.42 182 HIS A C 1
ATOM 1379 O O . HIS A 1 182 ? 4.715 14.660 17.002 1.00 18.81 182 HIS A O 1
ATOM 1386 N N . ALA A 1 183 ? 3.107 13.375 16.085 1.00 18.98 183 ALA A N 1
ATOM 1387 C CA . ALA A 1 183 ? 2.604 12.947 17.387 1.00 18.97 183 ALA A CA 1
ATOM 1388 C C . ALA A 1 183 ? 3.595 12.025 18.087 1.00 18.54 183 ALA A C 1
ATOM 1389 O O . ALA A 1 183 ? 3.734 12.073 19.315 1.00 18.90 183 ALA A O 1
ATOM 1391 N N . ALA A 1 184 ? 4.288 11.175 17.325 1.00 17.79 184 ALA A N 1
ATOM 1392 C CA . ALA A 1 184 ? 5.303 10.314 17.922 1.00 16.54 184 ALA A CA 1
ATOM 1393 C C . ALA A 1 184 ? 6.460 11.134 18.478 1.00 16.12 184 ALA A C 1
ATOM 1394 O O . ALA A 1 184 ? 6.973 10.840 19.564 1.00 16.02 184 ALA A O 1
ATOM 1396 N N . ASP A 1 185 ? 6.881 12.170 17.747 1.00 15.82 185 ASP A N 1
ATOM 1397 C CA . ASP A 1 185 ? 7.953 13.037 18.222 1.00 15.83 185 ASP A CA 1
ATOM 1398 C C . ASP A 1 185 ? 7.530 13.839 19.448 1.00 16.16 185 ASP A C 1
ATOM 1399 O O . ASP A 1 185 ? 8.371 14.160 20.297 1.00 16.25 185 ASP A O 1
ATOM 1404 N N . ALA A 1 186 ? 6.239 14.165 19.562 1.00 15.20 186 ALA A N 1
ATOM 1405 C CA . ALA A 1 186 ? 5.757 14.922 20.714 1.00 17.39 186 ALA A CA 1
ATOM 1406 C C . ALA A 1 186 ? 5.879 14.136 22.013 1.00 16.12 186 ALA A C 1
ATOM 1407 O O . ALA A 1 186 ? 6.144 14.723 23.068 1.00 14.69 186 ALA A O 1
ATOM 1409 N N . LEU A 1 187 ? 5.692 12.815 21.959 1.00 15.39 187 LEU A N 1
ATOM 1410 C CA . LEU A 1 187 ? 5.616 12.008 23.171 1.00 14.75 187 LEU A CA 1
ATOM 1411 C C . LEU A 1 187 ? 6.956 11.856 23.877 1.00 14.54 187 LEU A C 1
ATOM 1412 O O . LEU A 1 187 ? 6.990 11.320 24.989 1.00 14.56 187 LEU A O 1
ATOM 1417 N N . VAL A 1 188 ? 8.052 12.309 23.271 1.00 14.59 188 VAL A N 1
ATOM 1418 C CA . VAL A 1 188 ? 9.357 12.297 23.914 1.00 14.27 188 VAL A CA 1
ATOM 1419 C C . VAL A 1 188 ? 9.917 13.702 24.091 1.00 14.78 188 VAL A C 1
ATOM 1420 O O . VAL A 1 188 ? 11.071 13.861 24.491 1.00 14.97 188 VAL A O 1
ATOM 1424 N N . SER A 1 189 ? 9.116 14.731 23.809 1.00 14.11 189 SER A N 1
ATOM 1425 C CA . SER A 1 189 ? 9.563 16.117 23.872 1.00 16.21 189 SER A CA 1
ATOM 1426 C C . SER A 1 189 ? 8.849 16.904 24.967 1.00 16.77 189 SER A C 1
ATOM 1427 O O . SER A 1 189 ? 8.646 18.114 24.836 1.00 17.57 189 SER A O 1
ATOM 1430 N N . TRP A 1 190 ? 8.466 16.234 26.056 1.00 17.13 190 TRP A N 1
ATOM 1431 C CA . TRP A 1 190 ? 7.704 16.896 27.109 1.00 18.69 190 TRP A CA 1
ATOM 1432 C C . TRP A 1 190 ? 8.544 17.858 27.940 1.00 20.67 190 TRP A C 1
ATOM 1433 O O . TRP A 1 190 ? 7.976 18.642 28.706 1.00 20.40 190 TRP A O 1
ATOM 1444 N N . ALA A 1 191 ? 9.870 17.817 27.814 1.00 23.05 191 ALA A N 1
ATOM 1445 C CA . ALA A 1 191 ? 10.753 18.730 28.526 1.00 24.25 191 ALA A CA 1
ATOM 1446 C C . ALA A 1 191 ? 11.330 19.808 27.618 1.00 25.91 191 ALA A C 1
ATOM 1447 O O . ALA A 1 191 ? 12.264 20.509 28.020 1.00 26.86 191 ALA A O 1
ATOM 1449 N N . ASP A 1 192 ? 10.791 19.960 26.407 1.00 26.31 192 ASP A N 1
ATOM 1450 C CA . ASP A 1 192 ? 11.309 20.912 25.435 1.00 28.06 192 ASP A CA 1
ATOM 1451 C C . ASP A 1 192 ? 10.447 22.165 25.438 1.00 31.23 192 ASP A C 1
ATOM 1452 O O . ASP A 1 192 ? 9.319 22.128 24.922 1.00 31.18 192 ASP A O 1
ATOM 1457 N N . PRO A 1 193 ? 10.917 23.284 25.997 1.00 34.45 193 PRO A N 1
ATOM 1458 C CA . PRO A 1 193 ? 10.123 24.522 25.927 1.00 37.54 193 PRO A CA 1
ATOM 1459 C C . PRO A 1 193 ? 9.906 25.011 24.508 1.00 40.61 193 PRO A C 1
ATOM 1460 O O . PRO A 1 193 ? 8.879 25.643 24.230 1.00 40.91 193 PRO A O 1
ATOM 1464 N N . ARG A 1 194 ? 10.845 24.739 23.599 1.00 43.12 194 ARG A N 1
ATOM 1465 C CA . ARG A 1 194 ? 10.657 25.105 22.201 1.00 44.64 194 ARG A CA 1
ATOM 1466 C C . ARG A 1 194 ? 9.549 24.299 21.539 1.00 43.82 194 ARG A C 1
ATOM 1467 O O . ARG A 1 194 ? 8.998 24.743 20.526 1.00 45.08 194 ARG A O 1
ATOM 1475 N N . TYR A 1 195 ? 9.213 23.128 22.081 1.00 38.54 195 TYR A N 1
ATOM 1476 C CA . TYR A 1 195 ? 8.109 22.344 21.544 1.00 34.43 195 TYR A CA 1
ATOM 1477 C C . TYR A 1 195 ? 6.789 22.649 22.240 1.00 31.54 195 TYR A C 1
ATOM 1478 O O . TYR A 1 195 ? 5.758 22.788 21.574 1.00 31.89 195 TYR A O 1
ATOM 1487 N N . LEU A 1 196 ? 6.800 22.747 23.572 1.00 28.72 196 LEU A N 1
ATOM 1488 C CA . LEU A 1 196 ? 5.571 23.042 24.299 1.00 26.77 196 LEU A CA 1
ATOM 1489 C C . LEU A 1 196 ? 5.063 24.443 23.979 1.00 26.39 196 LEU A C 1
ATOM 1490 O O . LEU A 1 196 ? 3.854 24.648 23.823 1.00 25.94 196 LEU A O 1
ATOM 1495 N N . ASN A 1 197 ? 5.975 25.412 23.869 1.00 25.92 197 ASN A N 1
ATOM 1496 C CA . ASN A 1 197 ? 5.633 26.803 23.569 1.00 25.94 197 ASN A CA 1
ATOM 1497 C C . ASN A 1 197 ? 4.618 27.350 24.573 1.00 25.24 197 ASN A C 1
ATOM 1498 O O . ASN A 1 197 ? 3.604 27.949 24.208 1.00 25.26 197 ASN A O 1
ATOM 1503 N N . GLY A 1 198 ? 4.903 27.134 25.856 1.00 25.01 198 GLY A N 1
ATOM 1504 C CA . GLY A 1 198 ? 4.060 27.608 26.927 1.00 26.32 198 GLY A CA 1
ATOM 1505 C C . GLY A 1 198 ? 2.976 26.646 27.366 1.00 27.06 198 GLY A C 1
ATOM 1506 O O . GLY A 1 198 ? 2.420 26.820 28.456 1.00 27.68 198 GLY A O 1
ATOM 1507 N N . ARG A 1 199 ? 2.662 25.640 26.556 1.00 26.66 199 ARG A N 1
ATOM 1508 C CA . ARG A 1 199 ? 1.624 24.686 26.918 1.00 26.44 199 ARG A CA 1
ATOM 1509 C C . ARG A 1 199 ? 2.108 23.753 28.022 1.00 26.09 199 ARG A C 1
ATOM 1510 O O . ARG A 1 199 ? 3.283 23.384 28.090 1.00 24.58 199 ARG A O 1
ATOM 1518 N N . GLU A 1 200 ? 1.184 23.373 28.892 1.00 27.28 200 GLU A N 1
ATOM 1519 C CA . GLU A 1 200 ? 1.503 22.414 29.940 1.00 27.75 200 GLU A CA 1
ATOM 1520 C C . GLU A 1 200 ? 1.742 21.045 29.310 1.00 26.09 200 GLU A C 1
ATOM 1521 O O . GLU A 1 200 ? 0.949 20.612 28.465 1.00 25.76 200 GLU A O 1
ATOM 1527 N N . PRO A 1 201 ? 2.815 20.341 29.684 1.00 24.80 201 PRO A N 1
ATOM 1528 C CA . PRO A 1 201 ? 3.190 19.124 28.942 1.00 23.29 201 PRO A CA 1
ATOM 1529 C C . PRO A 1 201 ? 2.166 18.002 29.006 1.00 21.69 201 PRO A C 1
ATOM 1530 O O . PRO A 1 201 ? 2.004 17.280 28.014 1.00 20.77 201 PRO A O 1
ATOM 1534 N N . LEU A 1 202 ? 1.474 17.823 30.135 1.00 20.66 202 LEU A N 1
ATOM 1535 C CA . LEU A 1 202 ? 0.557 16.692 30.259 1.00 19.72 202 LEU A CA 1
ATOM 1536 C C . LEU A 1 202 ? -0.586 16.788 29.256 1.00 19.33 202 LEU A C 1
ATOM 1537 O O . LEU A 1 202 ? -1.028 15.770 28.709 1.00 18.67 202 LEU A O 1
ATOM 1542 N N . ALA A 1 203 ? -1.076 18.002 28.997 1.00 19.54 203 ALA A N 1
ATOM 1543 C CA . ALA A 1 203 ? -2.150 18.167 28.023 1.00 20.06 203 ALA A CA 1
ATOM 1544 C C . ALA A 1 203 ? -1.657 17.900 26.607 1.00 19.74 203 ALA A C 1
ATOM 1545 O O . ALA A 1 203 ? -2.384 17.324 25.788 1.00 19.63 203 ALA A O 1
ATOM 1547 N N . VAL A 1 204 ? -0.424 18.311 26.300 1.00 19.63 204 VAL A N 1
ATOM 1548 C CA . VAL A 1 204 ? 0.138 18.062 24.976 1.00 19.31 204 VAL A CA 1
ATOM 1549 C C . VAL A 1 204 ? 0.367 16.571 24.766 1.00 19.00 204 VAL A C 1
ATOM 1550 O O . VAL A 1 204 ? 0.125 16.038 23.675 1.00 16.79 204 VAL A O 1
ATOM 1554 N N . LEU A 1 205 ? 0.830 15.872 25.806 1.00 16.21 205 LEU A N 1
ATOM 1555 C CA . LEU A 1 205 ? 1.052 14.435 25.688 1.00 15.66 205 LEU A CA 1
ATOM 1556 C C . LEU A 1 205 ? -0.257 13.693 25.445 1.00 18.28 205 LEU A C 1
ATOM 1557 O O . LEU A 1 205 ? -0.317 12.786 24.607 1.00 15.81 205 LEU A O 1
ATOM 1562 N N . PHE A 1 206 ? -1.320 14.070 26.162 1.00 18.05 206 PHE A N 1
ATOM 1563 C CA . PHE A 1 206 ? -2.607 13.410 25.966 1.00 18.60 206 PHE A CA 1
ATOM 1564 C C . PHE A 1 206 ? -3.156 13.670 24.570 1.00 18.93 206 PHE A C 1
ATOM 1565 O O . PHE A 1 206 ? -3.677 12.755 23.923 1.00 17.37 206 PHE A O 1
ATOM 1573 N N . GLU A 1 207 ? -3.044 14.911 24.089 1.00 20.61 207 GLU A N 1
ATOM 1574 C CA . GLU A 1 207 ? -3.568 15.253 22.769 1.00 21.29 207 GLU A CA 1
ATOM 1575 C C . GLU A 1 207 ? -2.915 14.412 21.678 1.00 19.02 207 GLU A C 1
ATOM 1576 O O . GLU A 1 207 ? -3.601 13.884 20.795 1.00 18.37 207 GLU A O 1
ATOM 1582 N N . ASN A 1 208 ? -1.590 14.263 21.730 1.00 18.01 208 ASN A N 1
ATOM 1583 C CA . ASN A 1 208 ? -0.905 13.471 20.715 1.00 16.99 208 ASN A CA 1
ATOM 1584 C C . ASN A 1 208 ? -1.129 11.979 20.919 1.00 18.91 208 ASN A C 1
ATOM 1585 O O . ASN A 1 208 ? -1.215 11.230 19.939 1.00 16.81 208 ASN A O 1
ATOM 1590 N N . GLN A 1 209 ? -1.225 11.531 22.172 1.00 16.32 209 GLN A N 1
ATOM 1591 C CA . GLN A 1 209 ? -1.606 10.146 22.424 1.00 16.18 209 GLN A CA 1
ATOM 1592 C C . GLN A 1 209 ? -3.023 9.876 21.936 1.00 17.24 209 GLN A C 1
ATOM 1593 O O . GLN A 1 209 ? -3.301 8.814 21.366 1.00 17.04 209 GLN A O 1
ATOM 1599 N N . MET A 1 210 ? -3.931 10.831 22.149 1.00 17.45 210 MET A N 1
ATOM 1600 C CA . MET A 1 210 ? -5.313 10.651 21.717 1.00 18.24 210 MET A CA 1
ATOM 1601 C C . MET A 1 210 ? -5.402 10.488 20.206 1.00 18.67 210 MET A C 1
ATOM 1602 O O . MET A 1 210 ? -6.142 9.630 19.711 1.00 19.11 210 MET A O 1
ATOM 1607 N N . TYR A 1 211 ? -4.648 11.296 19.455 1.00 18.62 211 TYR A N 1
ATOM 1608 C CA . TYR A 1 211 ? -4.682 11.185 18.000 1.00 19.10 211 TYR A CA 1
ATOM 1609 C C . TYR A 1 211 ? -4.157 9.832 17.537 1.00 18.77 211 TYR A C 1
ATOM 1610 O O . TYR A 1 211 ? -4.750 9.197 16.657 1.00 21.36 211 TYR A O 1
ATOM 1619 N N . LEU A 1 212 ? -3.042 9.376 18.116 1.00 17.94 212 LEU A N 1
ATOM 1620 C CA . LEU A 1 212 ? -2.495 8.076 17.741 1.00 20.85 212 LEU A CA 1
ATOM 1621 C C . LEU A 1 212 ? -3.470 6.947 18.051 1.00 21.19 212 LEU A C 1
ATOM 1622 O O . LEU A 1 212 ? -3.541 5.965 17.302 1.00 18.27 212 LEU A O 1
ATOM 1627 N N . HIS A 1 213 ? -4.233 7.069 19.140 1.00 18.02 213 HIS A N 1
ATOM 1628 C CA . HIS A 1 213 ? -5.256 6.071 19.434 1.00 18.46 213 HIS A CA 1
ATOM 1629 C C . HIS A 1 213 ? -6.426 6.164 18.462 1.00 19.46 213 HIS A C 1
ATOM 1630 O O . HIS A 1 213 ? -7.101 5.160 18.210 1.00 19.97 213 HIS A O 1
ATOM 1637 N N . GLN A 1 214 ? -6.681 7.353 17.912 1.00 19.84 214 GLN A N 1
ATOM 1638 C CA . GLN A 1 214 ? -7.713 7.487 16.888 1.00 21.28 214 GLN A CA 1
ATOM 1639 C C . GLN A 1 214 ? -7.309 6.769 15.607 1.00 21.62 214 GLN A C 1
ATOM 1640 O O . GLN A 1 214 ? -8.119 6.053 15.006 1.00 22.44 214 GLN A O 1
ATOM 1646 N N . VAL A 1 215 ? -6.059 6.951 15.176 1.00 20.56 215 VAL A N 1
ATOM 1647 C CA . VAL A 1 215 ? -5.565 6.254 13.994 1.00 20.80 215 VAL A CA 1
ATOM 1648 C C . VAL A 1 215 ? -5.528 4.752 14.242 1.00 20.70 215 VAL A C 1
ATOM 1649 O O . VAL A 1 215 ? -5.815 3.953 13.343 1.00 21.36 215 VAL A O 1
ATOM 1653 N N . ALA A 1 216 ? -5.178 4.345 15.465 1.00 19.96 216 ALA A N 1
ATOM 1654 C CA . ALA A 1 216 ? -5.127 2.923 15.787 1.00 19.91 216 ALA A CA 1
ATOM 1655 C C . ALA A 1 216 ? -6.514 2.293 15.740 1.00 21.68 216 ALA A C 1
ATOM 1656 O O . ALA A 1 216 ? -6.680 1.185 15.218 1.00 22.11 216 ALA A O 1
ATOM 1658 N N . ALA A 1 217 ? -7.525 2.983 16.276 1.00 21.15 217 ALA A N 1
ATOM 1659 C CA . ALA A 1 217 ? -8.880 2.443 16.245 1.00 22.13 217 ALA A CA 1
ATOM 1660 C C . ALA A 1 217 ? -9.405 2.344 14.817 1.00 32.22 217 ALA A C 1
ATOM 1661 O O . ALA A 1 217 ? -10.092 1.376 14.469 1.00 33.07 217 ALA A O 1
ATOM 1663 N N . SER A 1 218 ? -9.089 3.332 13.976 1.00 32.15 218 SER A N 1
ATOM 1664 C CA . SER A 1 218 ? -9.546 3.300 12.590 1.00 33.18 218 SER A CA 1
ATOM 1665 C C . SER A 1 218 ? -8.854 2.195 11.801 1.00 33.66 218 SER A C 1
ATOM 1666 O O . SER A 1 218 ? -9.495 1.499 11.005 1.00 34.07 218 SER A O 1
ATOM 1669 N N . LEU A 1 219 ? -7.546 2.020 12.006 1.00 33.45 219 LEU A N 1
ATOM 1670 C CA . LEU A 1 219 ? -6.825 0.979 11.280 1.00 34.49 219 LEU A CA 1
ATOM 1671 C C . LEU A 1 219 ? -7.189 -0.408 11.798 1.00 34.58 219 LEU A C 1
ATOM 1672 O O . LEU A 1 219 ? -7.289 -1.360 11.017 1.00 34.68 219 LEU A O 1
ATOM 1677 N N . ALA A 1 220 ? -7.403 -0.542 13.108 1.00 35.42 220 ALA A N 1
ATOM 1678 C CA . ALA A 1 220 ? -7.792 -1.835 13.663 1.00 37.50 220 ALA A CA 1
ATOM 1679 C C . ALA A 1 220 ? -9.142 -2.278 13.117 1.00 39.84 220 ALA A C 1
ATOM 1680 O O . ALA A 1 220 ? -9.321 -3.440 12.734 1.00 40.76 220 ALA A O 1
ATOM 1682 N N . ALA A 1 221 ? -10.111 -1.361 13.079 1.00 40.54 221 ALA A N 1
ATOM 1683 C CA . ALA A 1 221 ? -11.415 -1.689 12.514 1.00 42.02 221 ALA A CA 1
ATOM 1684 C C . ALA A 1 221 ? -11.321 -1.990 11.024 1.00 43.59 221 ALA A C 1
ATOM 1685 O O . ALA A 1 221 ? -12.067 -2.835 10.517 1.00 44.20 221 ALA A O 1
ATOM 1687 N N . GLU A 1 222 ? -10.413 -1.320 10.310 1.00 44.15 222 GLU A N 1
ATOM 1688 C CA . GLU A 1 222 ? -10.253 -1.588 8.884 1.00 46.30 222 GLU A CA 1
ATOM 1689 C C . GLU A 1 222 ? -9.653 -2.967 8.644 1.00 46.85 222 GLU A C 1
ATOM 1690 O O . GLU A 1 222 ? -10.082 -3.688 7.737 1.00 47.59 222 GLU A O 1
ATOM 1696 N N . ARG A 1 223 ? -8.667 -3.355 9.457 1.00 46.96 223 ARG A N 1
ATOM 1697 C CA . ARG A 1 223 ? -7.957 -4.607 9.225 1.00 48.42 223 ARG A CA 1
ATOM 1698 C C . ARG A 1 223 ? -8.726 -5.809 9.758 1.00 49.87 223 ARG A C 1
ATOM 1699 O O . ARG A 1 223 ? -8.503 -6.931 9.296 1.00 50.82 223 ARG A O 1
ATOM 1707 N N . ARG A 1 224 ? -9.634 -5.608 10.714 1.00 50.71 224 ARG A N 1
ATOM 1708 C CA . ARG A 1 224 ? -10.457 -6.721 11.180 1.00 52.94 224 ARG A CA 1
ATOM 1709 C C . ARG A 1 224 ? -11.511 -7.112 10.149 1.00 57.80 224 ARG A C 1
ATOM 1710 O O . ARG A 1 224 ? -11.924 -8.276 10.093 1.00 58.87 224 ARG A O 1
ATOM 1718 N N . ASP A 1 225 ? -11.953 -6.159 9.330 1.00 60.70 225 ASP A N 1
ATOM 1719 C CA . ASP A 1 225 ? -12.858 -6.457 8.228 1.00 63.56 225 ASP A CA 1
ATOM 1720 C C . ASP A 1 225 ? -12.121 -7.242 7.152 1.00 64.44 225 ASP A C 1
ATOM 1721 O O . ASP A 1 225 ? -12.442 -8.406 6.892 1.00 65.55 225 ASP A O 1
ATOM 1726 N N . ARG A 1 226 ? -11.137 -6.608 6.521 1.00 64.10 226 ARG A N 1
ATOM 1727 C CA . ARG A 1 226 ? -10.311 -7.244 5.496 1.00 65.59 226 ARG A CA 1
ATOM 1728 C C . ARG A 1 226 ? -8.879 -7.328 6.001 1.00 65.45 226 ARG A C 1
ATOM 1729 O O . ARG A 1 226 ? -8.140 -6.327 5.956 1.00 65.04 226 ARG A O 1
ATOM 1737 N N . PRO A 1 227 ? -8.443 -8.481 6.503 1.00 65.70 227 PRO A N 1
ATOM 1738 C CA . PRO A 1 227 ? -7.067 -8.595 6.992 1.00 65.03 227 PRO A CA 1
ATOM 1739 C C . PRO A 1 227 ? -6.062 -8.550 5.853 1.00 66.32 227 PRO A C 1
ATOM 1740 O O . PRO A 1 227 ? -6.342 -8.961 4.724 1.00 67.36 227 PRO A O 1
ATOM 1744 N N . GLY A 1 228 ? -4.878 -8.033 6.166 1.00 66.53 228 GLY A N 1
ATOM 1745 C CA . GLY A 1 228 ? -3.798 -7.978 5.202 1.00 68.08 228 GLY A CA 1
ATOM 1746 C C . GLY A 1 228 ? -2.592 -8.777 5.646 1.00 68.95 228 GLY A C 1
ATOM 1747 O O . GLY A 1 228 ? -2.647 -9.492 6.651 1.00 69.00 228 GLY A O 1
ATOM 1748 N N . ASP A 1 229 ? -1.496 -8.670 4.901 1.00 69.46 229 ASP A N 1
ATOM 1749 C CA . ASP A 1 229 ? -0.247 -9.330 5.251 1.00 69.30 229 ASP A CA 1
ATOM 1750 C C . ASP A 1 229 ? 0.649 -8.464 6.126 1.00 67.76 229 ASP A C 1
ATOM 1751 O O . ASP A 1 229 ? 1.792 -8.846 6.393 1.00 67.44 229 ASP A O 1
ATOM 1756 N N . ASP A 1 230 ? 0.157 -7.318 6.583 1.00 64.96 230 ASP A N 1
ATOM 1757 C CA . ASP A 1 230 ? 0.993 -6.336 7.250 1.00 62.15 230 ASP A CA 1
ATOM 1758 C C . ASP A 1 230 ? 1.142 -6.649 8.736 1.00 59.26 230 ASP A C 1
ATOM 1759 O O . ASP A 1 230 ? 0.655 -7.659 9.250 1.00 60.05 230 ASP A O 1
ATOM 1764 N N . LEU A 1 231 ? 1.815 -5.736 9.437 1.00 55.88 231 LEU A N 1
ATOM 1765 C CA . LEU A 1 231 ? 2.101 -5.923 10.854 1.00 52.61 231 LEU A CA 1
ATOM 1766 C C . LEU A 1 231 ? 0.850 -5.745 11.704 1.00 49.95 231 LEU A C 1
ATOM 1767 O O . LEU A 1 231 ? 0.597 -6.536 12.620 1.00 49.79 231 LEU A O 1
ATOM 1772 N N . PHE A 1 232 ? 0.060 -4.708 11.419 1.00 47.43 232 PHE A N 1
ATOM 1773 C CA . PHE A 1 232 ? -1.135 -4.437 12.210 1.00 44.79 232 PHE A CA 1
ATOM 1774 C C . PHE A 1 232 ? -2.217 -5.482 11.980 1.00 44.23 232 PHE A C 1
ATOM 1775 O O . PHE A 1 232 ? -2.969 -5.806 12.906 1.00 44.32 232 PHE A O 1
ATOM 1783 N N . SER A 1 233 ? -2.320 -6.006 10.756 1.00 43.58 233 SER A N 1
ATOM 1784 C CA . SER A 1 233 ? -3.325 -7.021 10.459 1.00 43.29 233 SER A CA 1
ATOM 1785 C C . SER A 1 233 ? -3.162 -8.235 11.360 1.00 41.56 233 SER A C 1
ATOM 1786 O O . SER A 1 233 ? -4.134 -8.730 11.940 1.00 42.03 233 SER A O 1
ATOM 1789 N N . ALA A 1 234 ? -1.931 -8.737 11.477 1.00 39.07 234 ALA A N 1
ATOM 1790 C CA . ALA A 1 234 ? -1.688 -9.905 12.312 1.00 37.25 234 ALA A CA 1
ATOM 1791 C C . ALA A 1 234 ? -1.962 -9.612 13.780 1.00 35.01 234 ALA A C 1
ATOM 1792 O O . ALA A 1 234 ? -2.405 -10.501 14.514 1.00 35.19 234 ALA A O 1
ATOM 1794 N N . LEU A 1 235 ? -1.721 -8.377 14.222 1.00 32.93 235 LEU A N 1
ATOM 1795 C CA . LEU A 1 235 ? -1.931 -8.041 15.626 1.00 31.52 235 LEU A CA 1
ATOM 1796 C C . LEU A 1 235 ? -3.416 -7.992 15.968 1.00 30.86 235 LEU A C 1
ATOM 1797 O O . LEU A 1 235 ? -3.854 -8.590 16.958 1.00 31.14 235 LEU A O 1
ATOM 1802 N N . VAL A 1 236 ? -4.209 -7.281 15.161 1.00 30.43 236 VAL A N 1
ATOM 1803 C CA . VAL A 1 236 ? -5.626 -7.101 15.470 1.00 30.81 236 VAL A CA 1
ATOM 1804 C C . VAL A 1 236 ? -6.469 -8.322 15.143 1.00 31.95 236 VAL A C 1
ATOM 1805 O O . VAL A 1 236 ? -7.614 -8.411 15.603 1.00 32.00 236 VAL A O 1
ATOM 1809 N N . ASN A 1 237 ? -5.941 -9.267 14.366 1.00 33.09 237 ASN A N 1
ATOM 1810 C CA . ASN A 1 237 ? -6.667 -10.477 14.006 1.00 35.47 237 ASN A CA 1
ATOM 1811 C C . ASN A 1 237 ? -6.190 -11.706 14.766 1.00 38.09 237 ASN A C 1
ATOM 1812 O O . ASN A 1 237 ? -6.778 -12.781 14.610 1.00 39.55 237 ASN A O 1
ATOM 1817 N N . ALA A 1 238 ? -5.146 -11.579 15.578 1.00 40.08 238 ALA A N 1
ATOM 1818 C CA . ALA A 1 238 ? -4.605 -12.722 16.298 1.00 43.55 238 ALA A CA 1
ATOM 1819 C C . ALA A 1 238 ? -5.509 -13.117 17.458 1.00 45.86 238 ALA A C 1
ATOM 1820 O O . ALA A 1 238 ? -6.233 -12.293 18.026 1.00 45.54 238 ALA A O 1
ATOM 1822 N N . GLU A 1 239 ? -5.457 -14.398 17.807 1.00 47.72 239 GLU A N 1
ATOM 1823 C CA . GLU A 1 239 ? -6.182 -14.937 18.950 1.00 49.49 239 GLU A CA 1
ATOM 1824 C C . GLU A 1 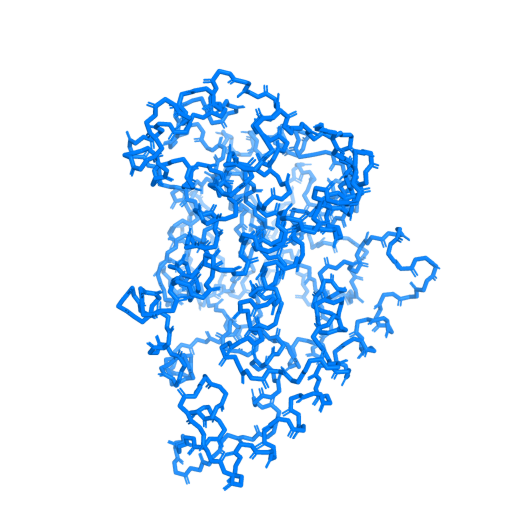239 ? -5.189 -15.147 20.086 1.00 48.98 239 GLU A C 1
ATOM 1825 O O . GLU A 1 239 ? -4.347 -16.049 20.024 1.00 49.33 239 GLU A O 1
ATOM 1831 N N . VAL A 1 240 ? -5.288 -14.314 21.116 1.00 48.00 240 VAL A N 1
ATOM 1832 C CA . VAL A 1 240 ? -4.420 -14.386 22.285 1.00 48.24 240 VAL A CA 1
ATOM 1833 C C . VAL A 1 240 ? -5.266 -14.878 23.449 1.00 49.60 240 VAL A C 1
ATOM 1834 O O . VAL A 1 240 ? -6.182 -14.180 23.902 1.00 49.87 240 VAL A O 1
ATOM 1838 N N . ASP A 1 241 ? -4.962 -16.086 23.929 1.00 50.06 241 ASP A N 1
ATOM 1839 C CA . ASP A 1 241 ? -5.684 -16.702 25.044 1.00 50.07 241 ASP A CA 1
ATOM 1840 C C . ASP A 1 241 ? -7.169 -16.865 24.724 1.00 50.08 241 ASP A C 1
ATOM 1841 O O . ASP A 1 241 ? -8.035 -16.637 25.571 1.00 49.71 241 ASP A O 1
ATOM 1846 N N . GLY A 1 242 ? -7.465 -17.258 23.487 1.00 50.71 242 GLY A N 1
ATOM 1847 C CA . GLY A 1 242 ? -8.833 -17.518 23.088 1.00 51.99 242 GLY A CA 1
ATOM 1848 C C . GLY A 1 242 ? -9.664 -16.296 22.782 1.00 51.84 242 GLY A C 1
ATOM 1849 O O . GLY A 1 242 ? -10.896 -16.386 22.778 1.00 53.32 242 GLY A O 1
ATOM 1850 N N . ASP A 1 243 ? -9.034 -15.154 22.522 1.00 49.69 243 ASP A N 1
ATOM 1851 C CA . ASP A 1 243 ? -9.771 -13.934 22.229 1.00 48.20 243 ASP A CA 1
ATOM 1852 C C . ASP A 1 243 ? -8.836 -12.941 21.558 1.00 45.10 243 ASP A C 1
ATOM 1853 O O . ASP A 1 243 ? -7.624 -12.959 21.784 1.00 44.20 243 ASP A O 1
ATOM 1858 N N . ARG A 1 244 ? -9.414 -12.079 20.727 1.00 43.17 244 ARG A N 1
ATOM 1859 C CA . ARG A 1 244 ? -8.631 -11.023 20.109 1.00 40.79 244 ARG A CA 1
ATOM 1860 C C . ARG A 1 244 ? -8.222 -9.994 21.155 1.00 37.69 244 ARG A C 1
ATOM 1861 O O . ARG A 1 244 ? -8.851 -9.852 22.207 1.00 37.83 244 ARG A O 1
ATOM 1869 N N . LEU A 1 245 ? -7.159 -9.260 20.846 1.00 35.22 245 LEU A N 1
ATOM 1870 C CA . LEU A 1 245 ? -6.653 -8.260 21.774 1.00 33.02 245 LEU A CA 1
ATOM 1871 C C . LEU A 1 245 ? -7.642 -7.111 21.918 1.00 31.83 245 LEU A C 1
ATOM 1872 O O . LEU A 1 245 ? -8.272 -6.684 20.946 1.00 32.09 245 LEU A O 1
ATOM 1877 N N . ALA A 1 246 ? -7.778 -6.614 23.145 1.00 30.40 246 ALA A N 1
ATOM 1878 C CA . ALA A 1 246 ? -8.648 -5.481 23.407 1.00 29.76 246 ALA A CA 1
ATOM 1879 C C . ALA A 1 246 ? -8.136 -4.235 22.689 1.00 27.99 246 ALA A C 1
ATOM 1880 O O . ALA A 1 246 ? -6.968 -4.142 22.300 1.00 26.66 246 ALA A O 1
ATOM 1882 N N . ASP A 1 247 ? -9.039 -3.265 22.516 1.00 27.51 247 ASP A N 1
ATOM 1883 C CA . ASP A 1 247 ? -8.679 -2.028 21.831 1.00 26.27 247 ASP A CA 1
ATOM 1884 C C . ASP A 1 247 ? -7.550 -1.295 22.543 1.00 22.78 247 ASP A C 1
ATOM 1885 O O . ASP A 1 247 ? -6.706 -0.673 21.888 1.00 21.05 247 ASP A O 1
ATOM 1890 N N . ALA A 1 248 ? -7.515 -1.361 23.876 1.00 22.30 248 ALA A N 1
ATOM 1891 C CA . ALA A 1 248 ? -6.460 -0.683 24.621 1.00 21.56 248 ALA A CA 1
ATOM 1892 C C . ALA A 1 248 ? -5.093 -1.288 24.324 1.00 20.82 248 ALA A C 1
ATOM 1893 O O . ALA A 1 248 ? -4.110 -0.558 24.154 1.00 19.32 248 ALA A O 1
ATOM 1895 N N . ASP A 1 249 ? -5.011 -2.620 24.254 1.00 21.38 249 ASP A N 1
ATOM 1896 C CA . ASP A 1 249 ? -3.739 -3.267 23.945 1.00 20.95 249 ASP A CA 1
ATOM 1897 C C . ASP A 1 249 ? -3.286 -2.945 22.527 1.00 19.60 249 ASP A C 1
ATOM 1898 O O . ASP A 1 249 ? -2.099 -2.688 22.290 1.00 18.07 249 ASP A O 1
ATOM 1903 N N . VAL A 1 250 ? -4.218 -2.959 21.572 1.00 20.28 250 VAL A N 1
ATOM 1904 C CA . VAL A 1 250 ? -3.868 -2.692 20.182 1.00 20.87 250 VAL A CA 1
ATOM 1905 C C . VAL A 1 250 ? -3.371 -1.261 20.018 1.00 20.19 250 VAL A C 1
ATOM 1906 O O . VAL A 1 250 ? -2.354 -1.013 19.358 1.00 17.77 250 VAL A O 1
ATOM 1910 N N . ALA A 1 251 ? -4.067 -0.299 20.628 1.00 20.03 251 ALA A N 1
ATOM 1911 C CA . ALA A 1 251 ? -3.666 1.098 20.495 1.00 19.50 251 ALA A CA 1
ATOM 1912 C C . ALA A 1 251 ? -2.349 1.369 21.209 1.00 18.09 251 ALA A C 1
ATOM 1913 O O . ALA A 1 251 ? -1.524 2.152 20.724 1.00 16.42 251 ALA A O 1
ATOM 1915 N N . ALA A 1 252 ? -2.132 0.732 22.363 1.00 17.55 252 ALA A N 1
ATOM 1916 C CA . ALA A 1 252 ? -0.892 0.948 23.100 1.00 17.04 252 ALA A CA 1
ATOM 1917 C C . ALA A 1 252 ? 0.317 0.493 22.292 1.00 16.78 252 ALA A C 1
ATOM 1918 O O . ALA A 1 252 ? 1.368 1.144 22.315 1.00 16.59 252 ALA A O 1
ATOM 1920 N N . PHE A 1 253 ? 0.189 -0.620 21.565 1.00 17.42 253 PHE A N 1
ATOM 1921 C CA . PHE A 1 253 ? 1.302 -1.072 20.737 1.00 17.98 253 PHE A CA 1
ATOM 1922 C C . PHE A 1 253 ? 1.513 -0.148 19.544 1.00 17.02 253 PHE A C 1
ATOM 1923 O O . PHE A 1 253 ? 2.652 0.064 19.111 1.00 16.38 253 PHE A O 1
ATOM 1931 N N . PHE A 1 254 ? 0.426 0.400 18.993 1.00 17.12 254 PHE A N 1
ATOM 1932 C CA . PHE A 1 254 ? 0.557 1.350 17.893 1.00 17.34 254 PHE A CA 1
ATOM 1933 C C . PHE A 1 254 ? 1.359 2.572 18.321 1.00 16.99 254 PHE A C 1
ATOM 1934 O O . PHE A 1 254 ? 2.189 3.078 17.558 1.00 17.45 254 PHE A O 1
ATOM 1942 N N . VAL A 1 255 ? 1.125 3.057 19.543 1.00 15.55 255 VAL A N 1
ATOM 1943 C CA . VAL A 1 255 ? 1.915 4.163 20.072 1.00 15.03 255 VAL A CA 1
ATOM 1944 C C . VAL A 1 255 ? 3.364 3.736 20.257 1.00 14.96 255 VAL A C 1
ATOM 1945 O O . VAL A 1 255 ? 4.293 4.434 19.836 1.00 15.11 255 VAL A O 1
ATOM 1949 N N . LEU A 1 256 ? 3.579 2.586 20.895 1.00 14.38 256 LEU A N 1
ATOM 1950 C CA . LEU A 1 256 ? 4.935 2.071 21.058 1.00 15.46 256 LEU A CA 1
ATOM 1951 C C . LEU A 1 256 ? 5.644 1.951 19.714 1.00 15.72 256 LEU A C 1
ATOM 1952 O O . LEU A 1 256 ? 6.790 2.396 19.564 1.00 15.44 256 LEU A O 1
ATOM 1957 N N . LEU A 1 257 ? 4.957 1.388 18.713 1.00 16.13 257 LEU A N 1
ATOM 1958 C CA . LEU A 1 257 ? 5.567 1.211 17.399 1.00 16.76 257 LEU A CA 1
ATOM 1959 C C . LEU A 1 257 ? 5.824 2.551 16.721 1.00 16.70 257 LEU A C 1
ATOM 1960 O O . LEU A 1 257 ? 6.867 2.738 16.084 1.00 16.41 257 LEU A O 1
ATOM 1965 N N . ALA A 1 258 ? 4.890 3.498 16.853 1.00 17.21 258 ALA A N 1
ATOM 1966 C 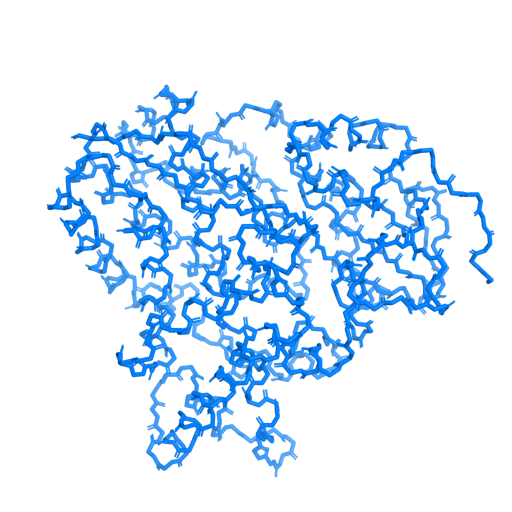CA . ALA A 1 258 ? 5.061 4.807 16.230 1.00 17.72 258 ALA A CA 1
ATOM 1967 C C . ALA A 1 258 ? 6.214 5.582 16.859 1.00 14.69 258 ALA A C 1
ATOM 1968 O O . ALA A 1 258 ? 6.999 6.223 16.151 1.00 14.77 258 ALA A O 1
ATOM 1970 N N . VAL A 1 259 ? 6.341 5.531 18.186 1.00 16.16 259 VAL A N 1
ATOM 1971 C CA . VAL A 1 259 ? 7.373 6.314 18.859 1.00 15.73 259 VAL A CA 1
ATOM 1972 C C . VAL A 1 259 ? 8.746 5.692 18.637 1.00 15.71 259 VAL A C 1
ATOM 1973 O O . VAL A 1 259 ? 9.692 6.371 18.221 1.00 15.95 259 VAL A O 1
ATOM 1977 N N . ALA A 1 260 ? 8.880 4.393 18.917 1.00 15.94 260 ALA A N 1
ATOM 1978 C CA . ALA A 1 260 ? 10.174 3.737 18.757 1.00 16.74 260 ALA A CA 1
ATOM 1979 C C . ALA A 1 260 ? 10.584 3.645 17.293 1.00 18.07 260 ALA A C 1
ATOM 1980 O O . ALA A 1 260 ? 11.775 3.737 16.978 1.00 17.50 260 ALA A O 1
ATOM 1982 N N . GLY A 1 261 ? 9.619 3.473 16.387 1.00 19.79 261 GLY A N 1
ATOM 1983 C CA . GLY A 1 261 ? 9.940 3.361 14.976 1.00 20.06 261 GLY A CA 1
ATOM 1984 C C . GLY A 1 261 ? 10.285 4.669 14.299 1.00 20.64 261 GLY A C 1
ATOM 1985 O O . GLY A 1 261 ? 10.949 4.657 13.258 1.00 21.73 261 GLY A O 1
ATOM 1986 N N . ASN A 1 262 ? 9.855 5.797 14.865 1.00 18.92 262 ASN A N 1
ATOM 1987 C CA . ASN A 1 262 ? 10.081 7.108 14.264 1.00 18.85 262 ASN A CA 1
ATOM 1988 C C . ASN A 1 262 ? 11.205 7.876 14.949 1.00 17.76 262 ASN A C 1
ATOM 1989 O O . ASN A 1 262 ? 12.161 8.299 14.293 1.00 17.85 262 ASN A O 1
ATOM 1994 N N . ASP A 1 263 ? 11.103 8.057 16.268 1.00 16.82 263 ASP A N 1
ATOM 1995 C CA . ASP A 1 263 ? 11.970 9.004 16.964 1.00 16.00 263 ASP A CA 1
ATOM 1996 C C . ASP A 1 263 ? 13.428 8.559 16.949 1.00 15.88 263 ASP A C 1
ATOM 1997 O O . ASP A 1 263 ? 14.326 9.380 16.734 1.00 16.59 263 ASP A O 1
ATOM 2002 N N . THR A 1 264 ? 13.683 7.270 17.177 1.00 14.91 264 THR A N 1
ATOM 2003 C CA . THR A 1 264 ? 15.059 6.797 17.306 1.00 14.66 264 THR A CA 1
ATOM 2004 C C . THR A 1 264 ? 15.829 6.953 15.999 1.00 14.97 264 THR A C 1
ATOM 2005 O O . THR A 1 264 ? 16.918 7.539 15.974 1.00 14.94 264 THR A O 1
ATOM 2009 N N . THR A 1 265 ? 15.282 6.424 14.902 1.00 15.23 265 THR A N 1
ATOM 2010 C CA . THR A 1 265 ? 15.965 6.519 13.615 1.00 16.00 265 THR A CA 1
ATOM 2011 C C . THR A 1 265 ? 16.088 7.968 13.162 1.00 16.24 265 THR A C 1
ATOM 2012 O O . THR A 1 265 ? 17.116 8.365 12.600 1.00 16.30 265 THR A O 1
ATOM 2016 N N . ARG A 1 266 ? 15.050 8.772 13.403 1.00 16.77 266 ARG A N 1
ATOM 2017 C CA . ARG A 1 266 ? 15.083 10.172 12.995 1.00 17.72 266 ARG A CA 1
ATOM 2018 C C . ARG A 1 266 ? 16.229 10.919 13.668 1.00 17.10 266 ARG A C 1
ATOM 2019 O O . ARG A 1 266 ? 16.922 11.716 13.024 1.00 17.26 266 ARG A O 1
ATOM 2027 N N . GLN A 1 267 ? 16.460 10.663 14.959 1.00 16.44 267 GLN A N 1
ATOM 2028 C CA . GLN A 1 267 ? 17.554 11.341 15.646 1.00 16.63 267 GLN A CA 1
ATOM 2029 C C . GLN A 1 267 ? 18.908 10.800 15.201 1.00 16.37 267 GLN A C 1
ATOM 2030 O O . GLN A 1 267 ? 19.872 11.563 15.072 1.00 16.93 267 GLN A O 1
ATOM 2036 N N . THR A 1 268 ? 19.000 9.489 14.961 1.00 15.96 268 THR A N 1
ATOM 2037 C CA . THR A 1 268 ? 20.261 8.910 14.508 1.00 16.54 268 THR A CA 1
ATOM 2038 C C . THR A 1 268 ? 20.676 9.467 13.151 1.00 17.08 268 THR A C 1
ATOM 2039 O O . THR A 1 268 ? 21.872 9.646 12.893 1.00 17.51 268 THR A O 1
ATOM 2043 N N . ILE A 1 269 ? 19.709 9.762 12.280 1.00 17.52 269 ILE A N 1
ATOM 2044 C CA . ILE A 1 269 ? 20.036 10.349 10.984 1.00 18.37 269 ILE A CA 1
ATOM 2045 C C . ILE A 1 269 ? 20.571 11.766 11.159 1.00 18.67 269 ILE A C 1
ATOM 2046 O O . ILE A 1 269 ? 21.564 12.152 10.528 1.00 19.41 269 ILE A O 1
ATOM 2051 N N . SER A 1 270 ? 19.934 12.560 12.024 1.00 17.93 270 SER A N 1
ATOM 2052 C CA . SER A 1 270 ? 20.406 13.919 12.273 1.00 18.71 270 SER A CA 1
ATOM 2053 C C . SER A 1 270 ? 21.777 13.912 12.939 1.00 18.55 270 SER A C 1
ATOM 2054 O O . SER A 1 270 ? 22.681 14.651 12.529 1.00 18.78 270 SER A O 1
ATOM 2057 N N . HIS A 1 271 ? 21.947 13.091 13.979 1.00 18.27 271 HIS A N 1
ATOM 2058 C CA . HIS A 1 271 ? 23.253 12.981 14.622 1.00 18.84 271 HIS A CA 1
ATOM 2059 C C . HIS A 1 271 ? 24.304 12.450 13.656 1.00 18.93 271 HIS A C 1
ATOM 2060 O O . HIS A 1 271 ? 25.480 12.820 13.754 1.00 19.17 271 HIS A O 1
ATOM 2067 N N . GLY A 1 272 ? 23.901 11.593 12.716 1.00 19.29 272 GLY A N 1
ATOM 2068 C CA . GLY A 1 272 ? 24.864 11.016 11.792 1.00 20.03 272 GLY A CA 1
ATOM 2069 C C . GLY A 1 272 ? 25.413 12.025 10.803 1.00 21.23 272 GLY A C 1
ATOM 2070 O O . GLY A 1 272 ? 26.614 12.037 10.518 1.00 18.66 272 GLY A O 1
ATOM 2071 N N . LEU A 1 273 ? 24.544 12.883 10.261 1.00 21.32 273 LEU A N 1
ATOM 2072 C CA . LEU A 1 273 ? 25.005 13.900 9.321 1.00 21.94 273 LEU A CA 1
ATOM 2073 C C . LEU A 1 273 ? 25.964 14.872 9.994 1.00 22.44 273 LEU A C 1
ATOM 2074 O O . LEU A 1 273 ? 26.972 15.274 9.401 1.00 22.49 273 LEU A O 1
ATOM 2079 N N . LYS A 1 274 ? 25.667 15.258 11.238 1.00 22.31 274 LYS A N 1
ATOM 2080 C CA . LYS A 1 274 ? 26.566 16.139 11.976 1.00 22.98 274 LYS A CA 1
ATOM 2081 C C . LYS A 1 274 ? 27.890 15.447 12.278 1.00 22.70 274 LYS A C 1
ATOM 2082 O O . LYS A 1 274 ? 28.951 16.080 12.229 1.00 23.37 274 LYS A O 1
ATOM 2088 N N . ALA A 1 275 ? 27.848 14.148 12.587 1.00 22.22 275 ALA A N 1
ATOM 2089 C CA . ALA A 1 275 ? 29.079 13.405 12.840 1.00 22.27 275 ALA A CA 1
ATOM 2090 C C . ALA A 1 275 ? 29.936 13.311 11.584 1.00 23.04 275 ALA A C 1
ATOM 2091 O O . ALA A 1 275 ? 31.164 13.439 11.653 1.00 23.36 275 ALA A O 1
ATOM 2093 N N . LEU A 1 276 ? 29.308 13.082 10.428 1.00 23.27 276 LEU A N 1
ATOM 2094 C CA . LEU A 1 276 ? 30.054 13.075 9.174 1.00 24.21 276 LEU A CA 1
ATOM 2095 C C . LEU A 1 276 ? 30.643 14.446 8.869 1.00 24.97 276 LEU A C 1
ATOM 2096 O O . LEU A 1 276 ? 31.725 14.538 8.277 1.00 26.02 276 LEU A O 1
ATOM 2101 N N . THR A 1 277 ? 29.952 15.518 9.265 1.00 24.69 277 THR A N 1
ATOM 2102 C CA . THR A 1 277 ? 30.486 16.861 9.064 1.00 25.91 277 THR A CA 1
ATOM 2103 C C . THR A 1 277 ? 31.646 17.140 10.011 1.00 25.97 277 THR A C 1
ATOM 2104 O O . THR A 1 277 ? 32.642 17.759 9.619 1.00 26.84 277 THR A O 1
ATOM 2108 N N . ASP A 1 278 ? 31.536 16.688 11.262 1.00 25.21 278 ASP A N 1
ATOM 2109 C CA . ASP A 1 278 ? 32.581 16.924 12.249 1.00 25.24 278 ASP A CA 1
ATOM 2110 C C . ASP A 1 278 ? 33.808 16.051 12.029 1.00 25.04 278 ASP A C 1
ATOM 2111 O O . ASP A 1 278 ? 34.880 16.369 12.554 1.00 26.18 278 ASP A O 1
ATOM 2116 N N . PHE A 1 279 ? 33.681 14.963 11.271 1.00 24.24 279 PHE A N 1
ATOM 2117 C CA . PHE A 1 279 ? 34.793 14.054 10.991 1.00 24.52 279 PHE A CA 1
ATOM 2118 C C . PHE A 1 279 ? 34.846 13.796 9.491 1.00 25.12 279 PHE A C 1
ATOM 2119 O O . PHE A 1 279 ? 34.436 12.727 9.018 1.00 25.33 279 PHE A O 1
ATOM 2127 N N . PRO A 1 280 ? 35.348 14.758 8.710 1.00 25.81 280 PRO A N 1
ATOM 2128 C CA . PRO A 1 280 ? 35.400 14.561 7.251 1.00 26.17 280 PRO A CA 1
ATOM 2129 C C . PRO A 1 280 ? 36.248 13.377 6.820 1.00 26.39 280 PRO A C 1
ATOM 2130 O O . PRO A 1 280 ? 35.921 12.731 5.816 1.00 26.39 280 PRO A O 1
ATOM 2134 N N . SER A 1 281 ? 37.333 13.074 7.539 1.00 26.25 281 SER A N 1
ATOM 2135 C CA . SER A 1 281 ? 38.155 11.927 7.169 1.00 26.21 281 SER A CA 1
ATOM 2136 C C . SER A 1 281 ? 37.401 10.617 7.353 1.00 24.84 281 SER A C 1
ATOM 2137 O O . SER A 1 281 ? 37.670 9.642 6.641 1.00 25.08 281 SER A O 1
ATOM 2140 N N . GLN A 1 282 ? 36.457 10.574 8.295 1.00 23.70 282 GLN A N 1
ATOM 2141 C CA . GLN A 1 282 ? 35.630 9.384 8.452 1.00 22.93 282 GLN A CA 1
ATOM 2142 C C . GLN A 1 282 ? 34.640 9.247 7.302 1.00 23.28 282 GLN A C 1
ATOM 2143 O O . GLN A 1 282 ? 34.360 8.133 6.845 1.00 22.84 282 GLN A O 1
ATOM 2149 N N . LYS A 1 283 ? 34.103 10.370 6.819 1.00 24.11 283 LYS A N 1
ATOM 2150 C CA . LYS A 1 283 ? 33.204 10.321 5.671 1.00 24.46 283 LYS A CA 1
ATOM 2151 C C . LYS A 1 283 ? 33.942 9.878 4.413 1.00 24.69 283 LYS A C 1
ATOM 2152 O O . LYS A 1 283 ? 33.422 9.070 3.635 1.00 24.31 283 LYS A O 1
ATOM 2158 N N . ALA A 1 284 ? 35.155 10.394 4.199 1.00 25.07 284 ALA A N 1
ATOM 2159 C CA . ALA A 1 284 ? 35.942 9.973 3.045 1.00 26.10 284 ALA A CA 1
ATOM 2160 C C . ALA A 1 284 ? 36.318 8.500 3.133 1.00 26.01 284 ALA A C 1
ATOM 2161 O O . ALA A 1 284 ? 36.390 7.815 2.107 1.00 26.61 284 ALA A O 1
ATOM 2163 N N . TRP A 1 285 ? 36.557 7.996 4.346 1.00 25.36 285 TRP A N 1
ATOM 2164 C CA . TRP A 1 285 ? 36.847 6.576 4.513 1.00 25.29 285 TRP A CA 1
ATOM 2165 C C . TRP A 1 285 ? 35.646 5.720 4.130 1.00 24.81 285 TRP A C 1
ATOM 2166 O O . TRP A 1 285 ? 35.795 4.702 3.445 1.00 25.27 285 TRP A O 1
ATOM 2177 N N . LEU A 1 286 ? 34.447 6.120 4.559 1.00 23.96 286 LEU A N 1
ATOM 2178 C CA . LEU A 1 286 ? 33.247 5.377 4.192 1.00 23.84 286 LEU A CA 1
ATOM 2179 C C . LEU A 1 286 ? 32.987 5.455 2.692 1.00 24.38 286 LEU A C 1
ATOM 2180 O O . LEU A 1 286 ? 32.627 4.453 2.066 1.00 24.63 286 LEU A O 1
ATOM 2185 N N . LEU A 1 287 ? 33.176 6.636 2.099 1.00 24.91 287 LEU A N 1
ATOM 2186 C CA . LEU A 1 287 ? 32.932 6.804 0.671 1.00 25.78 287 LEU A CA 1
ATOM 2187 C C . LEU A 1 287 ? 33.912 5.996 -0.173 1.00 26.77 287 LEU A C 1
ATOM 2188 O O . LEU A 1 287 ? 33.561 5.553 -1.273 1.00 27.41 287 LEU A O 1
ATOM 2193 N N . ALA A 1 288 ? 35.133 5.780 0.325 1.00 28.11 288 ALA A N 1
ATOM 2194 C CA . ALA A 1 288 ? 36.144 5.061 -0.443 1.00 29.52 288 ALA A CA 1
ATOM 2195 C C . ALA A 1 288 ? 35.779 3.600 -0.674 1.00 29.55 288 ALA A C 1
ATOM 2196 O O . ALA A 1 288 ? 36.281 2.994 -1.627 1.00 29.86 288 ALA A O 1
ATOM 2198 N N . ASP A 1 289 ? 34.928 3.023 0.172 1.00 29.06 289 ASP A N 1
ATOM 2199 C CA . ASP A 1 289 ? 34.504 1.635 0.027 1.00 30.19 289 ASP A CA 1
ATOM 2200 C C . ASP A 1 289 ? 33.190 1.421 0.768 1.00 29.31 289 ASP A C 1
ATOM 2201 O O . ASP A 1 289 ? 33.163 0.782 1.824 1.00 27.97 289 ASP A O 1
ATOM 2206 N N . PHE A 1 290 ? 32.097 1.941 0.207 1.00 30.63 290 PHE A N 1
ATOM 2207 C CA . PHE A 1 290 ? 30.844 2.046 0.952 1.00 31.37 290 PHE A CA 1
ATOM 2208 C C . PHE A 1 290 ? 30.261 0.677 1.280 1.00 32.08 290 PHE A C 1
ATOM 2209 O O . PHE A 1 290 ? 29.932 0.395 2.438 1.00 30.68 290 PHE A O 1
ATOM 2217 N N . ASP A 1 291 ? 30.113 -0.186 0.272 1.00 33.56 291 ASP A N 1
ATOM 2218 C CA . ASP A 1 291 ? 29.405 -1.446 0.481 1.00 34.47 291 ASP A CA 1
ATOM 2219 C C . ASP A 1 291 ? 30.132 -2.350 1.469 1.00 33.95 291 ASP A C 1
ATOM 2220 O O . ASP A 1 291 ? 29.493 -3.149 2.164 1.00 33.50 291 ASP A O 1
ATOM 2225 N N . THR A 1 292 ? 31.455 -2.232 1.559 1.00 33.14 292 THR A N 1
ATOM 2226 C CA . THR A 1 292 ? 32.227 -3.026 2.505 1.00 32.99 292 THR A CA 1
ATOM 2227 C C . THR A 1 292 ? 32.288 -2.403 3.894 1.00 31.57 292 THR A C 1
ATOM 2228 O O . THR A 1 292 ? 32.486 -3.128 4.876 1.00 31.82 292 THR A O 1
ATOM 2232 N N . ARG A 1 293 ? 32.105 -1.087 4.005 1.00 30.12 293 ARG A N 1
ATOM 2233 C CA . ARG A 1 293 ? 32.318 -0.385 5.263 1.00 28.28 293 ARG A CA 1
ATOM 2234 C C . ARG A 1 293 ? 31.053 0.201 5.874 1.00 26.25 293 ARG A C 1
ATOM 2235 O O . ARG A 1 293 ? 31.115 0.712 6.997 1.00 25.99 293 ARG A O 1
ATOM 2243 N N . ILE A 1 294 ? 29.913 0.138 5.181 1.00 25.19 294 ILE A N 1
ATOM 2244 C CA . ILE A 1 294 ? 28.696 0.737 5.723 1.00 23.94 294 ILE A CA 1
ATOM 2245 C C . ILE A 1 294 ? 28.207 -0.030 6.947 1.00 22.78 294 ILE A C 1
ATOM 2246 O O . ILE A 1 294 ? 27.548 0.543 7.823 1.00 21.96 294 ILE A O 1
ATOM 2251 N N . GLY A 1 295 ? 28.530 -1.318 7.045 1.00 22.82 295 GLY A N 1
ATOM 2252 C CA . GLY A 1 295 ? 28.105 -2.123 8.174 1.00 21.89 295 GLY A CA 1
ATOM 2253 C C . GLY A 1 295 ? 28.611 -1.613 9.508 1.00 20.70 295 GLY A C 1
ATOM 2254 O O . GLY A 1 295 ? 27.818 -1.321 10.409 1.00 19.46 295 GLY A O 1
ATOM 2255 N N . THR A 1 296 ? 29.935 -1.498 9.647 1.00 21.64 296 THR A N 1
ATOM 2256 C CA . THR A 1 296 ? 30.501 -0.979 10.888 1.00 22.11 296 THR A CA 1
ATOM 2257 C C . THR A 1 296 ? 30.272 0.520 11.027 1.00 21.46 296 THR A C 1
ATOM 2258 O O . THR A 1 296 ? 30.229 1.036 12.150 1.00 18.55 296 THR A O 1
ATOM 2262 N N . ALA A 1 297 ? 30.131 1.234 9.908 1.00 21.68 297 ALA A N 1
ATOM 2263 C CA . ALA A 1 297 ? 29.850 2.665 9.977 1.00 21.45 297 ALA A CA 1
ATOM 2264 C C . ALA A 1 297 ? 28.480 2.927 10.590 1.00 20.72 297 ALA A C 1
ATOM 2265 O O . ALA A 1 297 ? 28.322 3.847 11.402 1.00 17.93 297 ALA A O 1
ATOM 2267 N N . VAL A 1 298 ? 27.480 2.127 10.214 1.00 18.26 298 VAL A N 1
ATOM 2268 C CA . VAL A 1 298 ? 26.145 2.282 10.785 1.00 17.59 298 VAL A CA 1
ATOM 2269 C C . VAL A 1 298 ? 26.169 1.991 12.281 1.00 16.99 298 VAL A C 1
ATOM 2270 O O . VAL A 1 298 ? 25.534 2.696 13.076 1.00 16.45 298 VAL A O 1
ATOM 2274 N N . GLU A 1 299 ? 26.916 0.961 12.692 1.00 17.17 299 GLU A N 1
ATOM 2275 C CA . GLU A 1 299 ? 26.971 0.606 14.108 1.00 17.33 299 GLU A CA 1
ATOM 2276 C C . GLU A 1 299 ? 27.601 1.720 14.935 1.00 17.32 299 GLU A C 1
ATOM 2277 O O . GLU A 1 299 ? 27.187 1.966 16.075 1.00 16.93 299 GLU A O 1
ATOM 2283 N N . GLU A 1 300 ? 28.604 2.407 14.380 1.00 17.78 300 GLU A N 1
ATOM 2284 C CA . GLU A 1 300 ? 29.220 3.512 15.105 1.00 17.76 300 GLU A CA 1
ATOM 2285 C C . GLU A 1 300 ? 28.343 4.757 15.089 1.00 17.57 300 GLU A C 1
ATOM 2286 O O . GLU A 1 300 ? 28.317 5.505 16.071 1.00 17.55 300 GLU A O 1
ATOM 2292 N N . LEU A 1 301 ? 27.594 4.979 14.008 1.00 17.29 301 LEU A N 1
ATOM 2293 C CA . LEU A 1 301 ? 26.655 6.097 13.982 1.00 16.97 301 LEU A CA 1
ATOM 2294 C C . LEU A 1 301 ? 25.568 5.921 15.034 1.00 15.75 301 LEU A C 1
ATOM 2295 O O . LEU A 1 301 ? 25.097 6.900 15.622 1.00 15.49 301 LEU A O 1
ATOM 2300 N N . VAL A 1 302 ? 25.148 4.678 15.273 1.00 15.52 302 VAL A N 1
ATOM 2301 C CA . VAL A 1 302 ? 24.197 4.397 16.344 1.00 17.34 302 VAL A CA 1
ATOM 2302 C C . VAL A 1 302 ? 24.846 4.615 17.702 1.00 17.46 302 VAL A C 1
ATOM 2303 O O . VAL A 1 302 ? 24.248 5.209 18.605 1.00 16.88 302 VAL A O 1
ATOM 2307 N N . ARG A 1 303 ? 26.077 4.129 17.864 1.00 18.11 303 ARG A N 1
ATOM 2308 C CA . ARG A 1 303 ? 26.829 4.394 19.085 1.00 17.76 303 ARG A CA 1
ATOM 2309 C C . ARG A 1 303 ? 27.006 5.890 19.313 1.00 17.14 303 ARG A C 1
ATOM 2310 O O . ARG A 1 303 ? 26.858 6.382 20.441 1.00 14.93 303 ARG A O 1
ATOM 2318 N N . TRP A 1 304 ? 27.340 6.621 18.249 1.00 16.86 304 TRP A N 1
ATOM 2319 C CA . TRP A 1 304 ? 27.549 8.059 18.358 1.00 17.29 304 TRP A CA 1
ATOM 2320 C C . TRP A 1 304 ? 26.260 8.781 18.725 1.00 16.76 304 TRP A C 1
ATOM 2321 O O . TRP A 1 304 ? 26.275 9.713 19.538 1.00 16.81 304 TRP A O 1
ATOM 2332 N N . ALA A 1 305 ? 25.133 8.366 18.145 1.00 16.11 305 ALA A N 1
ATOM 2333 C CA . ALA A 1 305 ? 23.872 9.044 18.425 1.00 16.16 305 ALA A CA 1
ATOM 2334 C C . ALA A 1 305 ? 23.337 8.668 19.800 1.00 16.55 305 ALA A C 1
ATOM 2335 O O . ALA A 1 305 ? 23.010 9.545 20.610 1.00 17.48 305 ALA A O 1
ATOM 2337 N N . THR A 1 306 ? 23.262 7.363 20.087 1.00 15.95 306 THR A N 1
ATOM 2338 C CA . THR A 1 306 ? 22.576 6.827 21.259 1.00 15.70 306 THR A CA 1
ATOM 2339 C C . THR A 1 306 ? 21.261 7.576 21.458 1.00 15.60 306 THR A C 1
ATOM 2340 O O . THR A 1 306 ? 21.099 8.299 22.451 1.00 15.53 306 THR A O 1
ATOM 2344 N N . PRO A 1 307 ? 20.309 7.450 20.527 1.00 15.25 307 PRO A N 1
ATOM 2345 C CA . PRO A 1 307 ? 19.081 8.255 20.629 1.00 14.78 307 PRO A CA 1
ATOM 2346 C C . PRO A 1 307 ? 18.264 7.948 21.866 1.00 14.33 307 PRO A C 1
ATOM 2347 O O . PRO A 1 307 ? 17.577 8.839 22.376 1.00 14.42 307 PRO A O 1
ATOM 2351 N N . VAL A 1 308 ? 18.309 6.716 22.361 1.00 14.11 308 VAL A N 1
ATOM 2352 C CA . VAL A 1 308 ? 17.689 6.366 23.633 1.00 13.94 308 VAL A CA 1
ATOM 2353 C C . VAL A 1 308 ? 18.763 6.489 24.706 1.00 13.68 308 VAL A C 1
ATOM 2354 O O . VAL A 1 308 ? 19.705 5.694 24.750 1.00 13.47 308 VAL A O 1
ATOM 2358 N N . MET A 1 309 ? 18.627 7.495 25.569 1.00 14.07 309 MET A N 1
ATOM 2359 C CA . MET A 1 309 ? 19.616 7.742 26.609 1.00 14.30 309 MET A CA 1
ATOM 2360 C C . MET A 1 309 ? 19.355 6.934 27.872 1.00 14.03 309 MET A C 1
ATOM 2361 O O . MET A 1 309 ? 20.306 6.495 28.530 1.00 14.10 309 MET A O 1
ATOM 2366 N N . THR A 1 310 ? 18.090 6.732 28.238 1.00 13.98 310 THR A N 1
ATOM 2367 C CA . THR A 1 310 ? 17.766 6.088 29.502 1.00 14.64 310 THR A CA 1
ATOM 2368 C C . THR A 1 310 ? 16.641 5.079 29.330 1.00 14.42 310 THR A C 1
ATOM 2369 O O . THR A 1 310 ? 15.707 5.292 28.551 1.00 13.81 310 THR A O 1
ATOM 2373 N N . PHE A 1 311 ? 16.756 3.978 30.066 1.00 13.94 311 PHE A N 1
ATOM 2374 C CA . PHE A 1 311 ? 15.667 3.052 30.324 1.00 13.88 311 PHE A CA 1
ATOM 2375 C C . PHE A 1 311 ? 15.907 2.481 31.712 1.00 13.85 311 PHE A C 1
ATOM 2376 O O . PHE A 1 311 ? 17.054 2.314 32.133 1.00 14.15 311 PHE A O 1
ATOM 2384 N N . ARG A 1 312 ? 14.828 2.203 32.429 1.00 13.93 312 ARG A N 1
ATOM 2385 C CA . ARG A 1 312 ? 14.951 1.783 33.815 1.00 14.46 312 ARG A CA 1
ATOM 2386 C C . ARG A 1 312 ? 14.320 0.413 34.019 1.00 14.23 312 ARG A C 1
ATOM 2387 O O . ARG A 1 312 ? 13.581 -0.097 33.173 1.00 14.18 312 ARG A O 1
ATOM 2395 N N . ARG A 1 313 ? 14.641 -0.183 35.165 1.00 14.25 313 ARG A N 1
ATOM 2396 C CA . ARG A 1 313 ? 14.076 -1.453 35.589 1.00 15.12 313 ARG A CA 1
ATOM 2397 C C . ARG A 1 313 ? 13.745 -1.362 37.072 1.00 15.47 313 ARG A C 1
ATOM 2398 O O . ARG A 1 313 ? 14.148 -0.421 37.763 1.00 13.80 313 ARG A O 1
ATOM 2406 N N . THR A 1 314 ? 12.999 -2.352 37.558 1.00 15.69 314 THR A N 1
ATOM 2407 C CA . THR A 1 314 ? 12.678 -2.482 38.974 1.00 15.91 314 THR A CA 1
ATOM 2408 C C . THR A 1 314 ? 13.204 -3.820 39.474 1.00 16.56 314 THR A C 1
ATOM 2409 O O . THR A 1 314 ? 12.923 -4.864 38.876 1.00 16.30 314 THR A O 1
ATOM 2413 N N . ALA A 1 315 ? 13.967 -3.787 40.563 1.00 17.29 315 ALA A N 1
ATOM 2414 C CA . ALA A 1 315 ? 14.560 -5.006 41.097 1.00 17.98 315 ALA A CA 1
ATOM 2415 C C . ALA A 1 315 ? 13.490 -5.874 41.746 1.00 18.55 315 ALA A C 1
ATOM 2416 O O . ALA A 1 315 ? 12.709 -5.401 42.576 1.00 18.58 315 ALA A O 1
ATOM 2418 N N . ALA A 1 316 ? 13.449 -7.149 41.356 1.00 19.31 316 ALA A N 1
ATOM 2419 C CA . ALA A 1 316 ? 12.529 -8.095 41.973 1.00 20.91 316 ALA A CA 1
ATOM 2420 C C . ALA A 1 316 ? 13.105 -8.724 43.232 1.00 22.38 316 ALA A C 1
ATOM 2421 O O . ALA A 1 316 ? 12.345 -9.251 44.051 1.00 22.82 316 ALA A O 1
ATOM 2423 N N . ALA A 1 317 ? 14.423 -8.678 43.399 1.00 23.01 317 ALA A N 1
ATOM 2424 C CA . ALA A 1 317 ? 15.084 -9.245 44.562 1.00 24.30 317 ALA A CA 1
ATOM 2425 C C . ALA A 1 317 ? 16.384 -8.488 44.788 1.00 24.32 317 ALA A C 1
ATOM 2426 O O . ALA A 1 317 ? 16.835 -7.717 43.937 1.00 23.43 317 ALA A O 1
ATOM 2428 N N . ASP A 1 318 ? 16.983 -8.715 45.955 1.00 25.38 318 ASP A N 1
ATOM 2429 C CA . ASP A 1 318 ? 18.267 -8.102 46.261 1.00 25.92 318 ASP A CA 1
ATOM 2430 C C . ASP A 1 318 ? 19.327 -8.588 45.282 1.00 25.43 318 ASP A C 1
ATOM 2431 O O . ASP A 1 318 ? 19.431 -9.787 45.005 1.00 25.62 318 ASP A O 1
ATOM 2436 N N . PHE A 1 319 ? 20.112 -7.653 44.752 1.00 24.85 319 PHE A N 1
ATOM 2437 C CA . PHE A 1 319 ? 21.113 -7.973 43.744 1.00 24.67 319 PHE A CA 1
ATOM 2438 C C . PHE A 1 319 ? 22.349 -7.112 43.952 1.00 24.10 319 PHE A C 1
ATOM 2439 O O . PHE A 1 319 ? 22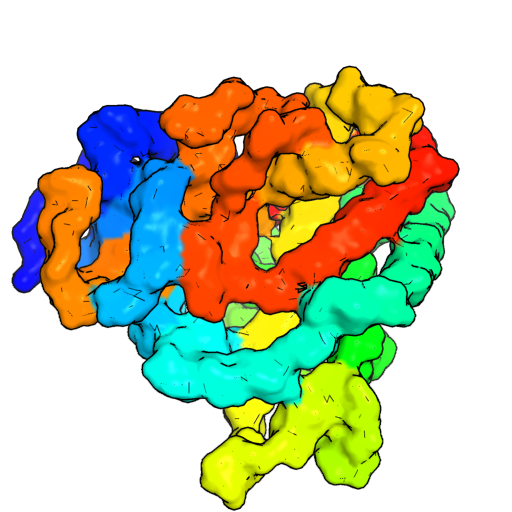.242 -5.894 44.123 1.00 23.81 319 PHE A O 1
ATOM 2447 N N . GLU A 1 320 ? 23.514 -7.749 43.919 1.00 24.04 320 GLU A N 1
ATOM 2448 C CA . GLU A 1 320 ? 24.788 -7.061 44.080 1.00 24.45 320 GLU A CA 1
ATOM 2449 C C . GLU A 1 320 ? 25.310 -6.639 42.711 1.00 23.21 320 GLU A C 1
ATOM 2450 O O . GLU A 1 320 ? 25.549 -7.486 41.844 1.00 23.11 320 GLU A O 1
ATOM 2456 N N . LEU A 1 321 ? 25.483 -5.332 42.517 1.00 22.40 321 LEU A N 1
ATOM 2457 C CA . LEU A 1 321 ? 25.956 -4.792 41.249 1.00 22.14 321 LEU A CA 1
ATOM 2458 C C . LEU A 1 321 ? 26.889 -3.622 41.517 1.00 22.91 321 LEU A C 1
ATOM 2459 O O . LEU A 1 321 ? 26.524 -2.688 42.237 1.00 22.83 321 LEU A O 1
ATOM 2464 N N . GLY A 1 322 ? 28.083 -3.673 40.932 1.00 23.68 322 GLY A N 1
ATOM 2465 C CA . GLY A 1 322 ? 29.063 -2.622 41.149 1.00 24.28 322 GLY A CA 1
ATOM 2466 C C . GLY A 1 322 ? 29.459 -2.440 42.596 1.00 25.46 322 GLY A C 1
ATOM 2467 O O . GLY A 1 322 ? 29.747 -1.315 43.018 1.00 25.47 322 GLY A O 1
ATOM 2468 N N . GLY A 1 323 ? 29.479 -3.521 43.373 1.00 26.30 323 GLY A N 1
ATOM 2469 C CA . GLY A 1 323 ? 29.797 -3.425 44.782 1.00 27.48 323 GLY A CA 1
ATOM 2470 C C . GLY A 1 323 ? 28.697 -2.859 45.647 1.00 27.65 323 GLY A C 1
ATOM 2471 O O . GLY A 1 323 ? 28.939 -2.575 46.823 1.00 28.63 323 GLY A O 1
ATOM 2472 N N . GLN A 1 324 ? 27.496 -2.687 45.102 1.00 26.91 324 GLN A N 1
ATOM 2473 C CA . GLN A 1 324 ? 26.367 -2.124 45.826 1.00 27.34 324 GLN A CA 1
ATOM 2474 C C . GLN A 1 324 ? 25.216 -3.119 45.827 1.00 26.81 324 GLN A C 1
ATOM 2475 O O . GLN A 1 324 ? 24.968 -3.798 44.827 1.00 27.08 324 GLN A O 1
ATOM 2481 N N . LEU A 1 325 ? 24.514 -3.200 46.954 1.00 26.37 325 LEU A N 1
ATOM 2482 C CA . LEU A 1 325 ? 23.405 -4.139 47.111 1.00 25.53 325 LEU A CA 1
ATOM 2483 C C . LEU A 1 325 ? 22.110 -3.425 46.746 1.00 24.21 325 LEU A C 1
ATOM 2484 O O . LEU A 1 325 ? 21.527 -2.709 47.564 1.00 24.32 325 LEU A O 1
ATOM 2489 N N . ILE A 1 326 ? 21.661 -3.613 45.506 1.00 22.58 326 ILE A N 1
ATOM 2490 C CA . ILE A 1 326 ? 20.361 -3.102 45.097 1.00 21.26 326 ILE A CA 1
ATOM 2491 C C . ILE A 1 326 ? 19.274 -3.893 45.811 1.00 21.54 326 ILE A C 1
ATOM 2492 O O . ILE A 1 326 ? 19.293 -5.131 45.824 1.00 21.73 326 ILE A O 1
ATOM 2497 N N . ARG A 1 327 ? 18.329 -3.186 46.418 1.00 21.24 327 ARG A N 1
ATOM 2498 C CA . ARG A 1 327 ? 17.270 -3.829 47.179 1.00 22.48 327 ARG A CA 1
ATOM 2499 C C . ARG A 1 327 ? 16.060 -4.112 46.295 1.00 21.07 327 ARG A C 1
ATOM 2500 O O . ARG A 1 327 ? 15.837 -3.457 45.274 1.00 20.68 327 ARG A O 1
ATOM 2508 N N . ALA A 1 328 ? 15.277 -5.107 46.708 1.00 20.77 328 ALA A N 1
ATOM 2509 C CA . ALA A 1 328 ? 14.065 -5.463 45.982 1.00 20.12 328 ALA A CA 1
ATOM 2510 C C . ALA A 1 328 ? 13.094 -4.289 45.961 1.00 19.56 328 ALA A C 1
ATOM 2511 O O . ALA A 1 328 ? 12.841 -3.657 46.991 1.00 20.02 328 ALA A O 1
ATOM 2513 N N . GLY A 1 329 ? 12.556 -3.998 44.779 1.00 18.54 329 GLY A N 1
ATOM 2514 C CA . GLY A 1 329 ? 11.634 -2.897 44.605 1.00 18.00 329 GLY A CA 1
ATOM 2515 C C . GLY A 1 329 ? 12.270 -1.569 44.253 1.00 16.97 329 GLY A C 1
ATOM 2516 O O . GLY A 1 329 ? 11.541 -0.601 44.003 1.00 16.24 329 GLY A O 1
ATOM 2517 N N . GLU A 1 330 ? 13.596 -1.488 44.221 1.00 16.40 330 GLU A N 1
ATOM 2518 C CA . GLU A 1 330 ? 14.280 -0.239 43.921 1.00 17.70 330 GLU A CA 1
ATOM 2519 C C . GLU A 1 330 ? 14.444 -0.066 42.415 1.00 16.81 330 GLU A C 1
ATOM 2520 O O . GLU A 1 330 ? 14.586 -1.038 41.668 1.00 15.28 330 GLU A O 1
ATOM 2526 N N . LYS A 1 331 ? 14.415 1.189 41.975 1.00 16.62 331 LYS A N 1
ATOM 2527 C CA . LYS A 1 331 ? 14.549 1.503 40.560 1.00 15.95 331 LYS A CA 1
ATOM 2528 C C . LYS A 1 331 ? 16.015 1.495 40.144 1.00 15.96 331 LYS A C 1
ATOM 2529 O O . LYS A 1 331 ? 16.892 1.941 40.888 1.00 16.56 331 LYS A O 1
ATOM 2535 N N . VAL A 1 332 ? 16.273 0.985 38.941 1.00 15.35 332 VAL A N 1
ATOM 2536 C CA . VAL A 1 332 ? 17.621 0.842 38.400 1.00 15.14 332 VAL A CA 1
ATOM 2537 C C . VAL A 1 332 ? 17.620 1.425 36.994 1.00 14.46 332 VAL A C 1
ATOM 2538 O O . VAL A 1 332 ? 16.943 0.897 36.106 1.00 13.86 332 VAL A O 1
ATOM 2542 N N . VAL A 1 333 ? 18.373 2.502 36.789 1.00 14.64 333 VAL A N 1
ATOM 2543 C CA . VAL A 1 333 ? 18.340 3.263 35.544 1.00 14.26 333 VAL A CA 1
ATOM 2544 C C . VAL A 1 333 ? 19.625 3.014 34.767 1.00 14.28 333 VAL A C 1
ATOM 2545 O O . VAL A 1 333 ? 20.727 3.148 35.312 1.00 14.67 333 VAL A O 1
ATOM 2549 N N . MET A 1 334 ? 19.480 2.669 33.491 1.00 13.72 334 MET A N 1
ATOM 2550 C CA . MET A 1 334 ? 20.601 2.424 32.594 1.00 13.26 334 MET A CA 1
ATOM 2551 C C . MET A 1 334 ? 20.853 3.671 31.756 1.00 13.09 334 MET A C 1
ATOM 2552 O O . MET A 1 334 ? 19.939 4.175 31.095 1.00 12.80 334 MET A O 1
ATOM 2557 N N . PHE A 1 335 ? 22.083 4.174 31.794 1.00 13.39 335 PHE A N 1
ATOM 2558 C CA . PHE A 1 335 ? 22.460 5.378 31.056 1.00 13.50 335 PHE A CA 1
ATOM 2559 C C . PHE A 1 335 ? 23.274 4.947 29.840 1.00 13.48 335 PHE A C 1
ATOM 2560 O O . PHE A 1 335 ? 24.498 4.813 29.897 1.00 13.85 335 PHE A O 1
ATOM 2568 N N . TYR A 1 336 ? 22.572 4.734 28.723 1.00 13.18 336 TYR A N 1
ATOM 2569 C CA . TYR A 1 336 ? 23.202 4.178 27.530 1.00 14.23 336 TYR A CA 1
ATOM 2570 C C . TYR A 1 336 ? 24.287 5.092 26.971 1.00 14.55 336 TYR A C 1
ATOM 2571 O O . TYR A 1 336 ? 25.280 4.605 26.419 1.00 13.89 336 TYR A O 1
ATOM 2580 N N . ALA A 1 337 ? 24.113 6.412 27.088 1.00 14.33 337 ALA A N 1
ATOM 2581 C CA . ALA A 1 337 ? 25.147 7.330 26.622 1.00 14.49 337 ALA A CA 1
ATOM 2582 C C . ALA A 1 337 ? 26.424 7.190 27.438 1.00 15.38 337 ALA A C 1
ATOM 2583 O O . ALA A 1 337 ? 27.526 7.346 26.900 1.00 15.70 337 ALA A O 1
ATOM 2585 N N . SER A 1 338 ? 26.297 6.902 28.735 1.00 15.35 338 SER A N 1
ATOM 2586 C CA . SER A 1 338 ? 27.480 6.640 29.547 1.00 15.65 338 SER A CA 1
ATOM 2587 C C . SER A 1 338 ? 28.114 5.307 29.173 1.00 15.72 338 SER A C 1
ATOM 2588 O O . SER A 1 338 ? 29.344 5.202 29.078 1.00 16.27 338 SER A O 1
ATOM 2591 N N . GLY A 1 339 ? 27.292 4.280 28.951 1.00 14.76 339 GLY A N 1
ATOM 2592 C CA . GLY A 1 339 ? 27.823 2.986 28.561 1.00 14.95 339 GLY A CA 1
ATOM 2593 C C . GLY A 1 339 ? 28.509 3.002 27.211 1.00 16.70 339 GLY A C 1
ATOM 2594 O O . GLY A 1 339 ? 29.466 2.253 26.989 1.00 17.07 339 GLY A O 1
ATOM 2595 N N . ASN A 1 340 ? 28.041 3.848 26.293 1.00 16.29 340 ASN A N 1
ATOM 2596 C CA . ASN A 1 340 ? 28.660 3.942 24.977 1.00 16.91 340 ASN A CA 1
ATOM 2597 C C . ASN A 1 340 ? 29.896 4.831 24.965 1.00 17.99 340 ASN A C 1
ATOM 2598 O O . ASN A 1 340 ? 30.605 4.863 23.953 1.00 18.38 340 ASN A O 1
ATOM 2603 N N . TRP A 1 341 ? 30.167 5.552 26.054 1.00 18.59 341 TRP A N 1
ATOM 2604 C CA . TRP A 1 341 ? 31.411 6.292 26.221 1.00 20.32 341 TRP A CA 1
ATOM 2605 C C . TRP A 1 341 ? 32.318 5.644 27.262 1.00 21.66 341 TRP A C 1
ATOM 2606 O O . TRP A 1 341 ? 33.267 6.276 27.739 1.00 22.06 341 TRP A O 1
ATOM 2617 N N . ASP A 1 342 ? 32.043 4.390 27.615 1.00 22.75 342 ASP A N 1
ATOM 2618 C CA . ASP A 1 342 ? 32.796 3.684 28.646 1.00 25.19 342 ASP A CA 1
ATOM 2619 C C . ASP A 1 342 ? 34.206 3.392 28.145 1.00 28.36 342 ASP A C 1
ATOM 2620 O O . ASP A 1 342 ? 34.391 2.613 27.205 1.00 28.21 342 ASP A O 1
ATOM 2625 N N . GLU A 1 343 ? 35.205 4.015 28.776 1.00 31.22 343 GLU A N 1
ATOM 2626 C CA . GLU A 1 343 ? 36.593 3.732 28.429 1.00 34.37 343 GLU A CA 1
ATOM 2627 C C . GLU A 1 343 ? 36.982 2.297 28.755 1.00 36.24 343 GLU A C 1
ATOM 2628 O O . GLU A 1 343 ? 37.983 1.801 28.228 1.00 36.30 343 GLU A O 1
ATOM 2634 N N . ASP A 1 344 ? 36.214 1.622 29.611 1.00 38.46 344 ASP A N 1
ATOM 2635 C CA . ASP A 1 344 ? 36.416 0.210 29.912 1.00 38.32 344 ASP A CA 1
ATOM 2636 C C . ASP A 1 344 ? 35.953 -0.708 28.790 1.00 36.71 344 ASP A C 1
ATOM 2637 O O . ASP A 1 344 ? 36.147 -1.925 28.896 1.00 37.48 344 ASP A O 1
ATOM 2642 N N . ALA A 1 345 ? 35.348 -0.172 27.731 1.00 35.17 345 ALA A N 1
ATOM 2643 C CA . ALA A 1 345 ? 34.769 -1.012 26.690 1.00 34.52 345 ALA A CA 1
ATOM 2644 C C . ALA A 1 345 ? 35.180 -0.563 25.293 1.00 32.57 345 ALA A C 1
ATOM 2645 O O . ALA A 1 345 ? 35.191 -1.370 24.358 1.00 32.50 345 ALA A O 1
ATOM 2647 N N . PHE A 1 346 ? 35.513 0.716 25.138 1.00 30.59 346 PHE A N 1
ATOM 2648 C CA . PHE A 1 346 ? 35.837 1.281 23.837 1.00 28.60 346 PHE A CA 1
ATOM 2649 C C . PHE A 1 346 ? 37.192 1.970 23.887 1.00 29.57 346 PHE A C 1
ATOM 2650 O O . PHE A 1 346 ? 37.613 2.479 24.928 1.00 28.44 346 PHE A O 1
ATOM 2658 N N . CYS A 1 347 ? 37.867 1.980 22.741 1.00 31.35 347 CYS A N 1
ATOM 2659 C CA . CYS A 1 347 ? 39.118 2.707 22.566 1.00 33.11 347 CYS A CA 1
ATOM 2660 C C . CYS A 1 347 ? 38.791 4.056 21.937 1.00 32.58 347 CYS A C 1
ATOM 2661 O O . CYS A 1 347 ? 38.378 4.121 20.774 1.00 32.53 347 CYS A O 1
ATOM 2664 N N . HIS A 1 348 ? 38.974 5.127 22.710 1.00 30.59 348 HIS A N 1
ATOM 2665 C CA . HIS A 1 348 ? 38.654 6.492 22.305 1.00 29.14 348 HIS A CA 1
ATOM 2666 C C . HIS A 1 348 ? 37.203 6.600 21.845 1.00 27.34 348 HIS A C 1
ATOM 2667 O O . HIS A 1 348 ? 36.946 6.850 20.660 1.00 27.20 348 HIS A O 1
ATOM 2674 N N . PRO A 1 349 ? 36.230 6.427 22.745 1.00 25.65 349 PRO A N 1
ATOM 2675 C CA . PRO A 1 349 ? 34.824 6.549 22.328 1.00 24.15 349 PRO A CA 1
ATOM 2676 C C . PRO A 1 349 ? 34.417 7.971 21.989 1.00 23.57 349 PRO A C 1
ATOM 2677 O O . PRO A 1 349 ? 33.373 8.163 21.353 1.00 22.67 349 PRO A O 1
ATOM 2681 N N . GLU A 1 350 ? 35.204 8.972 22.391 1.00 23.64 350 GLU A N 1
ATOM 2682 C CA . GLU A 1 350 ? 34.895 10.360 22.073 1.00 23.42 350 GLU A CA 1
ATOM 2683 C C . GLU A 1 350 ? 35.184 10.712 20.620 1.00 23.52 350 GLU A C 1
ATOM 2684 O O . GLU A 1 350 ? 34.790 11.794 20.173 1.00 23.57 350 GLU A O 1
ATOM 2690 N N . ARG A 1 351 ? 35.859 9.838 19.881 1.00 23.62 351 ARG A N 1
ATOM 2691 C CA . ARG A 1 351 ? 36.170 10.063 18.477 1.00 24.01 351 ARG A CA 1
ATOM 2692 C C . ARG A 1 351 ? 35.335 9.131 17.611 1.00 22.66 351 ARG A C 1
ATOM 2693 O O . ARG A 1 351 ? 35.160 7.953 17.939 1.00 21.94 351 ARG A O 1
ATOM 2701 N N . LEU A 1 352 ? 34.818 9.666 16.508 1.00 21.86 352 LEU A N 1
ATOM 2702 C CA . LEU A 1 352 ? 34.034 8.860 15.582 1.00 21.29 352 LEU A CA 1
ATOM 2703 C C . LEU A 1 352 ? 34.957 7.942 14.792 1.00 21.37 352 LEU A C 1
ATOM 2704 O O . LEU A 1 352 ? 35.853 8.411 14.083 1.00 22.18 352 LEU A O 1
ATOM 2709 N N . ASP A 1 353 ? 34.745 6.633 14.920 1.00 20.77 353 ASP A N 1
ATOM 2710 C CA . ASP A 1 353 ? 35.526 5.625 14.203 1.00 21.40 353 ASP A CA 1
ATOM 2711 C C . ASP A 1 353 ? 34.540 4.673 13.532 1.00 20.92 353 ASP A C 1
ATOM 2712 O O . ASP A 1 353 ? 34.103 3.688 14.134 1.00 19.48 353 ASP A O 1
ATOM 2717 N N . LEU A 1 354 ? 34.199 4.971 12.276 1.00 20.96 354 LEU A N 1
ATOM 2718 C CA . LEU A 1 354 ? 33.287 4.142 11.498 1.00 20.51 354 LEU A CA 1
ATOM 2719 C C . LEU A 1 354 ? 33.859 2.765 11.187 1.00 20.78 354 LEU A C 1
ATOM 2720 O O . LEU A 1 354 ? 33.131 1.915 10.663 1.00 20.34 354 LEU A O 1
ATOM 2725 N N . SER A 1 355 ? 35.136 2.530 11.483 1.00 20.99 355 SER A N 1
ATOM 2726 C CA . SER A 1 355 ? 35.763 1.229 11.314 1.00 21.51 355 SER A CA 1
ATOM 2727 C C . SER A 1 355 ? 35.800 0.425 12.606 1.00 21.15 355 SER A C 1
ATOM 2728 O O . SER A 1 355 ? 36.388 -0.660 12.626 1.00 21.64 355 SER A O 1
ATOM 2731 N N . ARG A 1 356 ? 35.191 0.931 13.677 1.00 20.39 356 ARG A N 1
ATOM 2732 C CA . ARG A 1 356 ? 35.310 0.299 14.986 1.00 24.11 356 ARG A CA 1
ATOM 2733 C C . ARG A 1 356 ? 34.803 -1.136 14.942 1.00 23.82 356 ARG A C 1
ATOM 2734 O O . ARG A 1 356 ? 33.635 -1.385 14.625 1.00 19.63 356 ARG A O 1
ATOM 2742 N N . SER A 1 357 ? 35.692 -2.078 15.247 1.00 23.88 357 SER A N 1
ATOM 2743 C CA . SER A 1 357 ? 35.356 -3.494 15.298 1.00 23.58 357 SER A CA 1
ATOM 2744 C C . SER A 1 357 ? 36.227 -4.177 16.346 1.00 23.19 357 SER A C 1
ATOM 2745 O O . SER A 1 357 ? 37.459 -4.148 16.241 1.00 23.84 357 SER A O 1
ATOM 2748 N N . PRO A 1 358 ? 35.631 -4.794 17.380 1.00 22.47 358 PRO A N 1
ATOM 2749 C CA . PRO A 1 358 ? 34.182 -4.884 17.590 1.00 21.20 358 PRO A CA 1
ATOM 2750 C C . PRO A 1 358 ? 33.568 -3.579 18.085 1.00 19.91 358 PRO A C 1
ATOM 2751 O O . PRO A 1 358 ? 34.290 -2.682 18.516 1.00 20.24 358 PRO A O 1
ATOM 2755 N N . ASN A 1 359 ? 32.243 -3.481 18.013 1.00 18.68 359 ASN A N 1
ATOM 2756 C CA . ASN A 1 359 ? 31.504 -2.310 18.482 1.00 18.87 359 ASN A CA 1
ATOM 2757 C C . ASN A 1 359 ? 30.387 -2.790 19.398 1.00 18.88 359 ASN A C 1
ATOM 2758 O O . ASN A 1 359 ? 29.219 -2.855 18.993 1.00 19.61 359 ASN A O 1
ATOM 2763 N N . PRO A 1 360 A 30.711 -3.134 20.654 1.00 18.53 361 PRO A N 1
ATOM 2764 C CA . PRO A 1 360 A 29.709 -3.632 21.605 1.00 17.67 361 PRO A CA 1
ATOM 2765 C C . PRO A 1 360 A 28.876 -2.518 22.237 1.00 16.72 361 PRO A C 1
ATOM 2766 O O . PRO A 1 360 A 28.674 -2.480 23.452 1.00 16.62 361 PRO A O 1
ATOM 2770 N N . HIS A 1 361 B 28.390 -1.604 21.403 1.00 16.15 361 HIS A N 1
ATOM 2771 C CA . HIS A 1 361 B 27.599 -0.487 21.887 1.00 15.71 361 HIS A CA 1
ATOM 2772 C C . HIS A 1 361 B 26.245 -0.968 22.402 1.00 15.14 361 HIS A C 1
ATOM 2773 O O . HIS A 1 361 B 25.756 -2.043 22.043 1.00 15.54 361 HIS A O 1
ATOM 2780 N N . VAL A 1 362 ? 25.640 -0.147 23.259 1.00 14.45 362 VAL A N 1
ATOM 2781 C CA . VAL A 1 362 ? 24.329 -0.452 23.819 1.00 14.05 362 VAL A CA 1
ATOM 2782 C C . VAL A 1 362 ? 23.311 0.557 23.304 1.00 15.47 362 VAL A C 1
ATOM 2783 O O . VAL A 1 362 ? 22.401 0.966 24.034 1.00 15.02 362 VAL A O 1
ATOM 2787 N N . GLY A 1 363 ? 23.456 0.963 22.041 1.00 15.87 363 GLY A N 1
ATOM 2788 C CA . GLY A 1 363 ? 22.480 1.865 21.450 1.00 15.33 363 GLY A CA 1
ATOM 2789 C C . GLY A 1 363 ? 21.109 1.229 21.320 1.00 15.20 363 GLY A C 1
ATOM 2790 O O . GLY A 1 363 ? 20.084 1.892 21.499 1.00 13.08 363 GLY A O 1
ATOM 2791 N N . PHE A 1 364 ? 21.072 -0.066 21.006 1.00 13.58 364 PHE A N 1
ATOM 2792 C CA . PHE A 1 364 ? 19.840 -0.838 20.997 1.00 13.51 364 PHE A CA 1
ATOM 2793 C C . PHE A 1 364 ? 19.556 -1.487 22.347 1.00 13.39 364 PHE A C 1
ATOM 2794 O O . PHE A 1 364 ? 18.797 -2.461 22.411 1.00 15.05 364 PHE A O 1
ATOM 2802 N N . GLY A 1 365 ? 20.148 -0.968 23.420 1.00 13.25 365 GLY A N 1
ATOM 2803 C CA . GLY A 1 365 ? 20.007 -1.551 24.736 1.00 16.89 365 GLY A CA 1
ATOM 2804 C C . GLY A 1 365 ? 21.128 -2.522 25.060 1.00 17.43 365 GLY A C 1
ATOM 2805 O O . GLY A 1 365 ? 21.987 -2.843 24.235 1.00 13.93 365 GLY A O 1
ATOM 2806 N N . GLY A 1 366 ? 21.114 -3.000 26.301 1.00 17.51 366 GLY A N 1
ATOM 2807 C CA . GLY A 1 366 ? 22.120 -3.939 26.749 1.00 17.75 366 GLY A CA 1
ATOM 2808 C C . GLY A 1 366 ? 21.927 -5.365 26.295 1.00 17.94 366 GLY A C 1
ATOM 2809 O O . GLY A 1 366 ? 22.710 -6.238 26.680 1.00 17.71 366 GLY A O 1
ATOM 2810 N N . GLY A 1 367 ? 20.909 -5.632 25.485 1.00 18.02 367 GLY A N 1
ATOM 2811 C CA . GLY A 1 367 ? 20.641 -6.969 25.001 1.00 18.47 367 GLY A CA 1
ATOM 2812 C C . GLY A 1 367 ? 19.732 -7.754 25.930 1.00 19.23 367 GLY A C 1
ATOM 2813 O O . GLY A 1 367 ? 19.525 -7.411 27.092 1.00 19.83 367 GLY A O 1
ATOM 2814 N N . GLY A 1 368 ? 19.167 -8.834 25.386 1.00 19.59 368 GLY A N 1
ATOM 2815 C CA . GLY A 1 368 ? 18.355 -9.756 26.154 1.00 20.05 368 GLY A CA 1
ATOM 2816 C C . GLY A 1 368 ? 16.910 -9.764 25.680 1.00 20.19 368 GLY A C 1
ATOM 2817 O O . GLY A 1 368 ? 16.635 -9.674 24.473 1.00 20.61 368 GLY A O 1
ATOM 2818 N N . VAL A 1 369 ? 15.989 -9.857 26.638 1.00 20.02 369 VAL A N 1
ATOM 2819 C CA . VAL A 1 369 ? 14.588 -10.127 26.329 1.00 20.27 369 VAL A CA 1
ATOM 2820 C C . VAL A 1 369 ? 13.966 -8.974 25.547 1.00 19.11 369 VAL A C 1
ATOM 2821 O O . VAL A 1 369 ? 13.188 -9.192 24.609 1.00 19.37 369 VAL A O 1
ATOM 2825 N N . HIS A 1 370 ? 14.305 -7.734 25.900 1.00 17.71 370 HIS A N 1
ATOM 2826 C CA . HIS A 1 370 ? 13.684 -6.561 25.300 1.00 17.36 370 HIS A CA 1
ATOM 2827 C C . HIS A 1 370 ? 14.529 -5.940 24.191 1.00 18.09 370 HIS A C 1
ATOM 2828 O O . HIS A 1 370 ? 14.302 -4.778 23.835 1.00 18.40 370 HIS A O 1
ATOM 2835 N N . PHE A 1 371 ? 15.485 -6.685 23.635 1.00 18.08 371 PHE A N 1
ATOM 2836 C CA . PHE A 1 371 ? 16.367 -6.127 22.615 1.00 17.75 371 PHE A CA 1
ATOM 2837 C C . PHE A 1 371 ? 15.561 -5.572 21.449 1.00 17.09 371 PHE A C 1
ATOM 2838 O O . PHE A 1 371 ? 14.525 -6.127 21.070 1.00 17.19 371 PHE A O 1
ATOM 2846 N N . CYS A 1 372 ? 16.061 -4.476 20.879 1.00 16.76 372 CYS A N 1
ATOM 2847 C CA . CYS A 1 372 ? 15.297 -3.649 19.951 1.00 16.88 372 CYS A CA 1
ATOM 2848 C C . CYS A 1 372 ? 14.667 -4.476 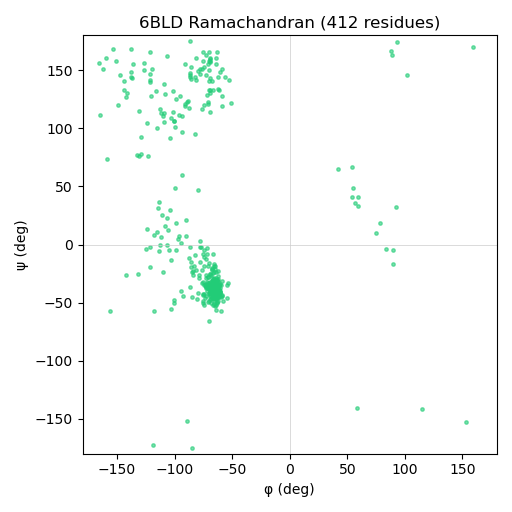18.846 1.00 17.39 372 CYS A C 1
ATOM 2849 O O . CYS A 1 372 ? 15.363 -5.166 18.096 1.00 15.03 372 CYS A O 1
ATOM 2852 N N . LEU A 1 373 ? 13.341 -4.402 18.753 1.00 16.88 373 LEU A N 1
ATOM 2853 C CA . LEU A 1 373 ? 12.623 -5.167 17.741 1.00 16.99 373 LEU A CA 1
ATOM 2854 C C . LEU A 1 373 ? 12.946 -4.705 16.324 1.00 16.75 373 LEU A C 1
ATOM 2855 O O . LEU A 1 373 ? 12.945 -5.521 15.395 1.00 16.78 373 LEU A O 1
ATOM 2860 N N . GLY A 1 374 ? 13.220 -3.418 16.136 1.00 16.08 374 GLY A N 1
ATOM 2861 C CA . GLY A 1 374 ? 13.454 -2.916 14.805 1.00 16.70 374 GLY A CA 1
ATOM 2862 C C . GLY A 1 374 ? 14.910 -2.656 14.474 1.00 16.73 374 GLY A C 1
ATOM 2863 O O . GLY A 1 374 ? 15.225 -1.776 13.662 1.00 17.27 374 GLY A O 1
ATOM 2864 N N . ALA A 1 375 ? 15.810 -3.419 15.097 1.00 16.58 375 ALA A N 1
ATOM 2865 C CA . ALA A 1 375 ? 17.239 -3.201 14.897 1.00 16.79 375 ALA A CA 1
ATOM 2866 C C . ALA A 1 375 ? 17.628 -3.417 13.441 1.00 18.11 375 ALA A C 1
ATOM 2867 O O . ALA A 1 375 ? 18.303 -2.577 12.835 1.00 18.15 375 ALA A O 1
ATOM 2869 N N . HIS A 1 376 ? 17.199 -4.537 12.855 1.00 18.97 376 HIS A N 1
ATOM 2870 C CA . HIS A 1 376 ? 17.513 -4.798 11.454 1.00 19.64 376 HIS A CA 1
ATOM 2871 C C . HIS A 1 376 ? 16.851 -3.772 10.544 1.00 18.93 376 HIS A C 1
ATOM 2872 O O . HIS A 1 376 ? 17.445 -3.336 9.551 1.00 19.84 376 HIS A O 1
ATOM 2879 N N . LEU A 1 377 ? 15.619 -3.373 10.870 1.00 17.82 377 LEU A N 1
ATOM 2880 C CA . LEU A 1 377 ? 14.936 -2.360 10.074 1.00 18.14 377 LEU A CA 1
ATOM 2881 C C . LEU A 1 377 ? 15.627 -1.008 10.192 1.00 17.96 377 LEU A C 1
ATOM 2882 O O . LEU A 1 377 ? 15.768 -0.287 9.198 1.00 18.79 377 LEU A O 1
ATOM 2887 N N . ALA A 1 378 ? 16.062 -0.645 11.401 1.00 17.09 378 ALA A N 1
ATOM 2888 C CA . ALA A 1 378 ? 16.769 0.617 11.580 1.00 16.92 378 ALA A CA 1
ATOM 2889 C C . ALA A 1 378 ? 18.067 0.639 10.785 1.00 17.57 378 ALA A C 1
ATOM 2890 O O . ALA A 1 378 ? 18.374 1.630 10.112 1.00 17.46 378 ALA A O 1
ATOM 2892 N N . ARG A 1 379 ? 18.840 -0.450 10.848 1.00 17.56 379 ARG A N 1
ATOM 2893 C CA . ARG A 1 379 ? 20.099 -0.512 10.113 1.00 17.81 379 ARG A CA 1
ATOM 2894 C C . ARG A 1 379 ? 19.870 -0.389 8.613 1.00 18.29 379 ARG A C 1
ATOM 2895 O O . ARG A 1 379 ? 20.644 0.273 7.913 1.00 18.83 379 ARG A O 1
ATOM 2903 N N . ALA A 1 380 ? 18.809 -1.019 8.102 1.00 18.47 380 ALA A N 1
ATOM 2904 C CA . ALA A 1 380 ? 18.506 -0.908 6.678 1.00 19.43 380 ALA A CA 1
ATOM 2905 C C . ALA A 1 380 ? 18.165 0.526 6.297 1.00 19.21 380 ALA A C 1
ATOM 2906 O O . ALA A 1 380 ? 18.513 0.986 5.203 1.00 19.70 380 ALA A O 1
ATOM 2908 N N . GLN A 1 381 ? 17.488 1.252 7.190 1.00 18.35 381 GLN A N 1
ATOM 2909 C CA . GLN A 1 381 ? 17.147 2.643 6.903 1.00 18.45 381 GLN A CA 1
ATOM 2910 C C . GLN A 1 381 ? 18.388 3.528 6.886 1.00 18.75 381 GLN A C 1
ATOM 2911 O O . GLN A 1 381 ? 18.521 4.401 6.020 1.00 19.36 381 GLN A O 1
ATOM 2917 N N . LEU A 1 382 ? 19.309 3.311 7.832 1.00 18.36 382 LEU A N 1
ATOM 2918 C CA . LEU A 1 382 ? 20.510 4.138 7.909 1.00 18.81 382 LEU A CA 1
ATOM 2919 C C . LEU A 1 382 ? 21.450 3.863 6.745 1.00 19.41 382 LEU A C 1
ATOM 2920 O O . LEU A 1 382 ? 22.084 4.785 6.224 1.00 19.55 382 LEU A O 1
ATOM 2925 N N . ARG A 1 383 ? 21.571 2.603 6.335 1.00 19.81 383 ARG A N 1
ATOM 2926 C CA . ARG A 1 383 ? 22.371 2.286 5.156 1.00 20.96 383 ARG A CA 1
ATOM 2927 C C . ARG A 1 383 ? 2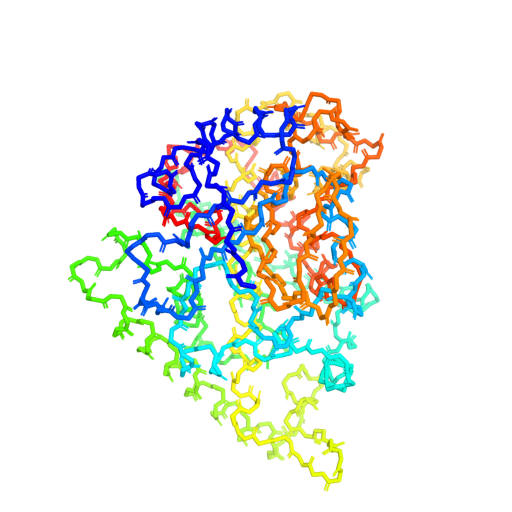1.807 2.957 3.909 1.00 21.37 383 ARG A C 1
ATOM 2928 O O . ARG A 1 383 ? 22.561 3.456 3.063 1.00 22.44 383 ARG A O 1
ATOM 2936 N N . ALA A 1 384 ? 20.480 2.983 3.779 1.00 21.18 384 ALA A N 1
ATOM 2937 C CA . ALA A 1 384 ? 19.859 3.512 2.572 1.00 21.99 384 ALA A CA 1
ATOM 2938 C C . ALA A 1 384 ? 19.914 5.034 2.520 1.00 21.90 384 ALA A C 1
ATOM 2939 O O . ALA A 1 384 ? 20.223 5.606 1.469 1.00 22.65 384 ALA A O 1
ATOM 2941 N N . ILE A 1 385 ? 19.621 5.707 3.636 1.00 21.01 385 ILE A N 1
ATOM 2942 C CA . ILE A 1 385 ? 19.537 7.165 3.611 1.00 21.48 385 ILE A CA 1
ATOM 2943 C C . ILE A 1 385 ? 20.925 7.788 3.496 1.00 21.77 385 ILE A C 1
ATOM 2944 O O . ILE A 1 385 ? 21.105 8.811 2.825 1.00 22.03 385 ILE A O 1
ATOM 2949 N N . PHE A 1 386 ? 21.930 7.182 4.131 1.00 21.83 386 PHE A N 1
ATOM 2950 C CA . PHE A 1 386 ? 23.274 7.740 4.054 1.00 23.31 386 PHE A CA 1
ATOM 2951 C C . PHE A 1 386 ? 23.957 7.386 2.741 1.00 25.77 386 PHE A C 1
ATOM 2952 O O . PHE A 1 386 ? 24.836 8.126 2.287 1.00 26.39 386 PHE A O 1
ATOM 2960 N N . GLY A 1 387 ? 23.567 6.274 2.118 1.00 27.76 387 GLY A N 1
ATOM 2961 C CA . GLY A 1 387 ? 24.063 5.982 0.785 1.00 31.21 387 GLY A CA 1
ATOM 2962 C C . GLY A 1 387 ? 23.484 6.918 -0.258 1.00 34.39 387 GLY A C 1
ATOM 2963 O O . GLY A 1 387 ? 24.176 7.322 -1.196 1.00 35.91 387 GLY A O 1
ATOM 2964 N N . GLU A 1 388 ? 22.208 7.283 -0.105 1.00 35.07 388 GLU A N 1
ATOM 2965 C CA . GLU A 1 388 ? 21.584 8.203 -1.049 1.00 36.26 388 GLU A CA 1
ATOM 2966 C C . GLU A 1 388 ? 22.070 9.630 -0.850 1.00 36.60 388 GLU A C 1
ATOM 2967 O O . GLU A 1 388 ? 22.190 10.382 -1.824 1.00 37.12 388 GLU A O 1
ATOM 2973 N N . LEU A 1 389 ? 22.346 10.024 0.396 1.00 37.08 389 LEU A N 1
ATOM 2974 C CA . LEU A 1 389 ? 22.918 11.343 0.636 1.00 39.25 389 LEU A CA 1
ATOM 2975 C C . LEU A 1 389 ? 24.296 11.468 0.004 1.00 42.28 389 LEU A C 1
ATOM 2976 O O . LEU A 1 389 ? 24.695 12.564 -0.405 1.00 43.62 389 LEU A O 1
ATOM 2981 N N . LEU A 1 390 ? 25.033 10.361 -0.094 1.00 43.18 390 LEU A N 1
ATOM 2982 C CA . LEU A 1 390 ? 26.329 10.385 -0.759 1.00 44.52 390 LEU A CA 1
ATOM 2983 C C . LEU A 1 390 ? 26.196 10.229 -2.269 1.00 45.64 390 LEU A C 1
ATOM 2984 O O . LEU A 1 390 ? 27.064 10.696 -3.014 1.00 46.41 390 LEU A O 1
ATOM 2989 N N . VAL A 1 391 ? 25.128 9.582 -2.736 1.00 46.01 391 VAL A N 1
ATOM 2990 C CA . VAL A 1 391 ? 24.916 9.437 -4.173 1.00 47.28 391 VAL A CA 1
ATOM 2991 C C . VAL A 1 391 ? 24.473 10.763 -4.781 1.00 47.76 391 VAL A C 1
A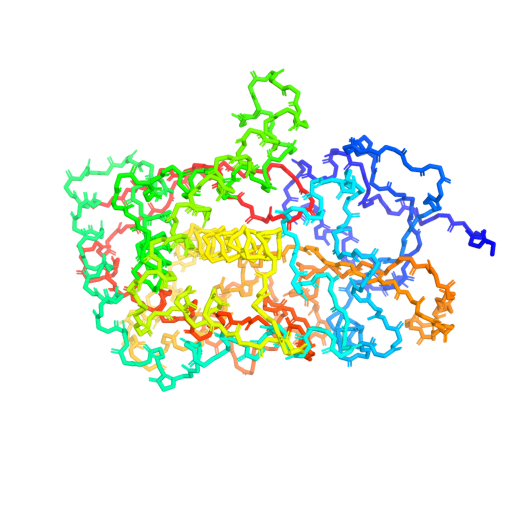TOM 2992 O O . VAL A 1 391 ? 24.995 11.196 -5.815 1.00 49.01 391 VAL A O 1
ATOM 2996 N N . GLN A 1 392 ? 23.519 11.437 -4.140 1.00 45.42 392 GLN A N 1
ATOM 2997 C CA . GLN A 1 392 ? 22.892 12.615 -4.727 1.00 45.04 392 GLN A CA 1
ATOM 2998 C C . GLN A 1 392 ? 23.548 13.920 -4.289 1.00 45.17 392 GLN A C 1
ATOM 2999 O O . GLN A 1 392 ? 23.712 14.832 -5.108 1.00 46.60 392 GLN A O 1
ATOM 3005 N N . LEU A 1 393 ? 23.926 14.035 -3.013 1.00 43.64 393 LEU A N 1
ATOM 3006 C CA . LEU A 1 393 ? 24.460 15.273 -2.447 1.00 42.64 393 LEU A CA 1
ATOM 3007 C C . LEU A 1 393 ? 25.833 15.008 -1.843 1.00 41.85 393 LEU A C 1
ATOM 3008 O O . LEU A 1 393 ? 25.982 14.949 -0.613 1.00 40.88 393 LEU A O 1
ATOM 3013 N N . PRO A 1 394 ? 26.869 14.875 -2.678 1.00 41.88 394 PRO A N 1
ATOM 3014 C CA . PRO A 1 394 ? 28.199 14.529 -2.149 1.00 41.43 394 PRO A CA 1
ATOM 3015 C C . PRO A 1 394 ? 28.805 15.597 -1.256 1.00 41.55 394 PRO A C 1
ATOM 3016 O O . PRO A 1 394 ? 29.693 15.273 -0.459 1.00 41.57 394 PRO A O 1
ATOM 3020 N N . ASP A 1 395 ? 28.356 16.850 -1.348 1.00 42.23 395 ASP A N 1
ATOM 3021 C CA . ASP A 1 395 ? 28.929 17.941 -0.569 1.00 42.81 395 ASP A CA 1
ATOM 3022 C C . ASP A 1 395 ? 28.018 18.391 0.568 1.00 41.98 395 ASP A C 1
ATOM 3023 O O . ASP A 1 395 ? 28.137 19.528 1.036 1.00 42.45 395 ASP A O 1
ATOM 3028 N N . ILE A 1 396 ? 27.114 17.524 1.030 1.00 40.99 396 ILE A N 1
ATOM 3029 C CA . ILE A 1 396 ? 26.183 17.914 2.082 1.00 39.99 396 ILE A CA 1
ATOM 3030 C C . ILE A 1 396 ? 26.928 18.072 3.401 1.00 39.21 396 ILE A C 1
ATOM 3031 O O . ILE A 1 396 ? 27.846 17.302 3.719 1.00 38.87 396 ILE A O 1
ATOM 3036 N N . GLN A 1 397 ? 26.547 19.091 4.169 1.00 38.92 397 GLN A N 1
ATOM 3037 C CA . GLN A 1 397 ? 27.151 19.375 5.462 1.00 38.19 397 GLN A CA 1
ATOM 3038 C C . GLN A 1 397 ? 26.077 19.878 6.414 1.00 36.38 397 GLN A C 1
ATOM 3039 O O . GLN A 1 397 ? 25.197 20.647 6.016 1.00 36.91 397 GLN A O 1
ATOM 3045 N N . ALA A 1 398 ? 26.155 19.445 7.669 1.00 35.48 398 ALA A N 1
ATOM 3046 C CA . ALA A 1 398 ? 25.178 19.825 8.678 1.00 35.47 398 ALA A CA 1
ATOM 3047 C C . ALA A 1 398 ? 25.555 21.155 9.317 1.00 36.31 398 ALA A C 1
ATOM 3048 O O . ALA A 1 398 ? 26.735 21.439 9.541 1.00 37.05 398 ALA A O 1
ATOM 3050 N N . GLY A 1 399 ? 24.545 21.963 9.611 1.00 36.25 399 GLY A N 1
ATOM 3051 C CA . GLY A 1 399 ? 24.728 23.238 10.277 1.00 36.34 399 GLY A CA 1
ATOM 3052 C C . GLY A 1 399 ? 24.676 23.120 11.784 1.00 34.04 399 GLY A C 1
ATOM 3053 O O . GLY A 1 399 ? 24.997 22.078 12.363 1.00 33.49 399 GLY A O 1
ATOM 3054 N N . ASP A 1 400 ? 24.265 24.207 12.429 1.00 32.02 400 ASP A N 1
ATOM 3055 C CA . ASP A 1 400 ? 24.181 24.241 13.885 1.00 32.00 400 ASP A CA 1
ATOM 3056 C C . ASP A 1 400 ? 22.950 23.475 14.353 1.00 30.66 400 ASP A C 1
ATOM 3057 O O . ASP A 1 400 ? 21.825 23.883 14.041 1.00 30.56 400 ASP A O 1
ATOM 3062 N N . PRO A 1 401 ? 23.107 22.383 15.093 1.00 30.62 401 PRO A N 1
ATOM 3063 C CA . PRO A 1 401 ? 21.938 21.646 15.577 1.00 30.19 401 PRO A CA 1
ATOM 3064 C C . PRO A 1 401 ? 21.328 22.300 16.805 1.00 30.32 401 PRO A C 1
ATOM 3065 O O . PRO A 1 401 ? 22.011 22.936 17.612 1.00 30.58 401 PRO A O 1
ATOM 3069 N N . VAL A 1 402 ? 20.016 22.136 16.933 1.00 29.83 402 VAL A N 1
ATOM 3070 C CA . VAL A 1 402 ? 19.266 22.585 18.099 1.00 29.53 402 VAL A CA 1
ATOM 3071 C C . VAL A 1 402 ? 18.856 21.330 18.858 1.00 28.54 402 VAL A C 1
ATOM 3072 O O . VAL A 1 402 ? 17.946 20.605 18.439 1.00 27.61 402 VAL A O 1
ATOM 3076 N N . TYR A 1 403 ? 19.528 21.064 19.974 1.00 28.70 403 TYR A N 1
ATOM 3077 C CA . TYR A 1 403 ? 19.282 19.849 20.736 1.00 28.20 403 TYR A CA 1
ATOM 3078 C C . TYR A 1 403 ? 18.071 20.015 21.644 1.00 26.73 403 TYR A C 1
ATOM 3079 O O . TYR A 1 403 ? 17.824 21.095 22.189 1.00 27.45 403 TYR A O 1
ATOM 3088 N N . VAL A 1 404 ? 17.315 18.933 21.801 1.00 24.47 404 VAL A N 1
ATOM 3089 C CA . VAL A 1 404 ? 16.081 18.940 22.578 1.00 23.22 404 VAL A CA 1
ATOM 3090 C C . VAL A 1 404 ? 16.432 18.622 24.030 1.00 21.94 404 VAL A C 1
ATOM 3091 O O . VAL A 1 404 ? 17.034 17.568 24.288 1.00 21.39 404 VAL A O 1
ATOM 3095 N N . PRO A 1 405 ? 16.087 19.483 24.986 1.00 21.26 405 PRO A N 1
ATOM 3096 C CA . PRO A 1 405 ? 16.324 19.144 26.395 1.00 20.16 405 PRO A CA 1
ATOM 3097 C C . PRO A 1 405 ? 15.409 18.018 26.850 1.00 18.30 405 PRO A C 1
ATOM 3098 O O . PRO A 1 405 ? 14.245 17.935 26.449 1.00 17.35 405 PRO A O 1
ATOM 3102 N N . GLY A 1 406 ? 15.947 17.149 27.690 1.00 17.40 406 GLY A N 1
ATOM 3103 C CA . GLY A 1 406 ? 15.194 16.011 28.177 1.00 16.05 406 GLY A CA 1
ATOM 3104 C C . GLY A 1 406 ? 16.114 14.925 28.678 1.00 14.89 406 GLY A C 1
ATOM 3105 O O . GLY A 1 406 ? 17.329 14.959 28.480 1.00 15.55 406 GLY A O 1
ATOM 3106 N N . ASN A 1 407 ? 15.501 13.940 29.335 1.00 14.01 407 ASN A N 1
ATOM 3107 C CA . ASN A 1 407 ? 16.229 12.855 29.981 1.00 13.70 407 ASN A CA 1
ATOM 3108 C C . ASN A 1 407 ? 15.941 11.494 29.358 1.00 13.51 407 ASN A C 1
ATOM 3109 O O . ASN A 1 407 ? 16.327 10.469 29.932 1.00 13.73 407 ASN A O 1
ATOM 3114 N N . PHE A 1 408 ? 15.273 11.451 28.206 1.00 13.37 408 PHE A N 1
ATOM 3115 C CA . PHE A 1 408 ? 14.909 10.186 27.577 1.00 13.14 408 PHE A CA 1
ATOM 3116 C C . PHE A 1 408 ? 15.565 10.018 26.214 1.00 12.91 408 PHE A C 1
ATOM 3117 O O . PHE A 1 408 ? 16.284 9.036 26.001 1.00 13.03 408 PHE A O 1
ATOM 3125 N N . VAL A 1 409 ? 15.343 10.943 25.284 1.00 13.30 409 VAL A N 1
ATOM 3126 C CA . VAL A 1 409 ? 15.819 10.816 23.912 1.00 14.27 409 VAL A CA 1
ATOM 3127 C C . VAL A 1 409 ? 16.826 11.923 23.631 1.00 15.56 409 VAL A C 1
ATOM 3128 O O . VAL A 1 409 ? 16.577 13.092 23.948 1.00 16.64 409 VAL A O 1
ATOM 3132 N N . HIS A 1 410 ? 17.965 11.547 23.048 1.00 15.77 410 HIS A N 1
ATOM 3133 C CA . HIS A 1 410 ? 18.981 12.487 22.573 1.00 16.64 410 HIS A CA 1
ATOM 3134 C C . HIS A 1 410 ? 18.537 12.977 21.201 1.00 17.27 410 HIS A C 1
ATOM 3135 O O . HIS A 1 410 ? 18.793 12.343 20.176 1.00 17.31 410 HIS A O 1
ATOM 3142 N N . ALA A 1 411 ? 17.858 14.120 21.175 1.00 17.93 411 ALA A N 1
ATOM 3143 C CA . ALA A 1 411 ? 17.143 14.562 19.989 1.00 18.44 411 ALA A CA 1
ATOM 3144 C C . ALA A 1 411 ? 17.667 15.899 19.486 1.00 19.12 411 ALA A C 1
ATOM 3145 O O . ALA A 1 411 ? 18.154 16.732 20.257 1.00 19.12 411 ALA A O 1
ATOM 3147 N N . ILE A 1 412 ? 17.552 16.095 18.175 1.00 19.80 412 ILE A N 1
ATOM 3148 C CA . ILE A 1 412 ? 17.860 17.361 17.522 1.00 20.30 412 ILE A CA 1
ATOM 3149 C C . ILE A 1 412 ? 16.551 17.936 16.999 1.00 20.60 412 ILE A C 1
ATOM 3150 O O . ILE A 1 412 ? 15.902 17.333 16.134 1.00 20.46 412 ILE A O 1
ATOM 3155 N N . ARG A 1 413 ? 16.156 19.094 17.531 1.00 21.02 413 ARG A N 1
ATOM 3156 C CA . ARG A 1 413 ? 14.903 19.714 17.109 1.00 21.78 413 ARG A CA 1
ATOM 3157 C C . ARG A 1 413 ? 14.973 20.157 15.652 1.00 22.01 413 ARG A C 1
ATOM 3158 O O . ARG A 1 413 ? 14.092 19.829 14.849 1.00 22.37 413 ARG A O 1
ATOM 3166 N N . SER A 1 414 ? 16.013 20.904 15.296 1.00 22.24 414 SER A N 1
ATOM 3167 C CA . SER A 1 414 ? 16.199 21.360 13.928 1.00 22.80 414 SER A CA 1
ATOM 3168 C C . SER A 1 414 ? 17.688 21.516 13.664 1.00 23.28 414 SER A C 1
ATOM 3169 O O . SER A 1 414 ? 18.491 21.668 14.588 1.00 23.13 414 SER A O 1
ATOM 3172 N N . MET A 1 415 ? 18.046 21.478 12.385 1.00 23.93 415 MET A N 1
ATOM 3173 C CA . MET A 1 415 ? 19.441 21.556 11.977 1.00 24.63 415 MET A CA 1
ATOM 3174 C C . MET A 1 415 ? 19.525 21.861 10.488 1.00 25.57 415 MET A C 1
ATOM 3175 O O . MET A 1 415 ? 19.149 21.022 9.660 1.00 25.19 415 MET A O 1
ATOM 3180 N N . PRO A 1 416 ? 19.997 23.044 10.109 1.00 27.09 416 PRO A N 1
ATOM 3181 C CA . PRO A 1 416 ? 20.133 23.357 8.685 1.00 28.99 416 PRO A CA 1
ATOM 3182 C C . PRO A 1 416 ? 21.238 22.532 8.044 1.00 30.13 416 PRO A C 1
ATOM 3183 O O . PRO A 1 416 ? 22.153 22.036 8.706 1.00 29.75 416 PRO A O 1
ATOM 3187 N N . CYS A 1 417 ? 21.131 22.378 6.727 1.00 31.90 417 CYS A N 1
ATOM 3188 C CA . CYS A 1 417 ? 22.116 21.634 5.958 1.00 33.46 417 CYS A CA 1
ATOM 3189 C C . CYS A 1 417 ? 22.404 22.373 4.662 1.00 35.58 417 CYS A C 1
ATOM 3190 O O . CYS A 1 417 ? 21.510 22.990 4.076 1.00 35.67 417 CYS A O 1
ATOM 3193 N N . THR A 1 418 ? 23.660 22.315 4.229 1.00 37.03 418 THR A N 1
ATOM 3194 C CA . THR A 1 418 ? 24.106 22.957 3.004 1.00 38.46 418 THR A CA 1
ATOM 3195 C C . THR A 1 418 ? 24.694 21.914 2.065 1.00 38.92 418 THR A C 1
ATOM 3196 O O . THR A 1 418 ? 25.299 20.933 2.505 1.00 38.09 418 THR A O 1
ATOM 3200 N N . PHE A 1 419 ? 24.508 22.134 0.767 1.00 40.49 419 PHE A N 1
ATOM 3201 C CA . PHE A 1 419 ? 25.060 21.246 -0.250 1.00 41.83 419 PHE A CA 1
ATOM 3202 C C . PHE A 1 419 ? 25.121 21.944 -1.605 1.00 43.97 419 PHE A C 1
ATOM 3203 O O . PHE A 1 419 ? 25.100 21.293 -2.649 1.00 44.94 419 PHE A O 1
#

Radius of gyration: 20.71 Å; Cα contacts (8 Å, |Δi|>4): 736; chains: 1; bounding box: 52×45×58 Å

CATH classification: 1.10.630.10

Solvent-accessible surface area: 17125 Å² total; per-residue (Å²): 131,24,132,57,124,113,26,124,24,66,0,2,18,74,75,18,5,66,30,67,49,90,110,16,41,71,25,8,48,76,0,13,67,119,83,16,3,5,8,1,41,33,8,82,98,12,20,79,114,53,134,129,17,54,1,5,6,0,0,0,72,56,66,22,0,26,32,0,8,141,31,27,124,22,0,44,1,39,90,11,1,15,11,4,19,19,32,61,126,13,34,126,21,14,22,10,12,36,18,43,33,61,97,87,6,83,83,8,51,151,37,4,26,70,31,8,35,63,142,73,5,146,195,52,25,95,50,1,97,124,22,0,97,24,1,0,50,83,1,103,134,48,26,53,49,32,37,0,0,78,74,0,0,28,22,0,0,1,60,4,5,0,74,20,0,23,3,58,135,90,33,38,79,141,0,2,101,2,0,5,1,17,14,2,17,15,2,93,165,24,19,112,83,110,92,30,56,61,5,7,111,99,11,14,98,33,0,46,108,9,0,59,76,3,4,57,61,39,71,128,162,83,37,162,29,6,0,2,51,5,2,58,22,120,18,104,69,88,134,8,58,101,70,44,3,8,5,5,1,0,23,18,0,24,50,19,4,2,32,7,15,2,4,0,0,9,0,1,45,0,4,25,73,37,82,86,30,28,58,69,0,107,79,62,47,134,105,65,12,41,48,0,2,31,0,0,6,0,49,1,2,8,19,8,0,30,18,17,14,3,50,49,78,54,132,11,35,67,76,82,0,111,57,54,5,33,0,0,0,2,6,28,0,0,0,46,6,118,120,40,12,100,109,1,79,142,5,50,0,51,18,93,113,27,46,24,2,7,29,18,6,9,32,52,31,72,40,33,18,1,70,12,13,55,0,3,2,71,9,0,1,12,19,2,18,97,39,10,79,105,3,76,12,27,118,25,52,103,15,29,12,3,24,8,30,4,1,41,39,0,57,0,78,66

B-factor: mean 26.9, std 11.26, range [12.14, 79.17]

Foldseek 3Di:
DPDDDADPQDPAELVLLVDDPVVVLVSLVVCLVPPQWGWHAAHPPFLDDDPVARTFIEHQALVLQLVLFAPCVFWPLQVDWDRTDDDVVLCLQACFLVSPDPPRVVQQCVLQLVCQDLVNLVVCLVVLLVQLQVLVVQVVVVAFFDWCLVSHLQRSLLVLLCVQLVQDPVCSVLLSVLLQLLFQLSFCVVCVPPHSVVSNVVSSVVLLVSQVVSLVVCCVPPDPGRLNSQQPPQDPNHHDDSSSSSNVSNNSSNLSGFLLSQLLQQLQQLCQVCVVQVVVCVVPVVVLLVLLLLLSLLRFLFFQKIKTAGCAWDQGSNDTDHHGHIYMYGQNSNSCRVVVDDPSVHRDSNDPPRCGQSQTSDHDSGRSNPSVSSSNNSSNVVSCCVPPVPKHKADWAFRRDRTGGGTPTITIHD

Sequence (414 aa):
ASVRPYDTIDLSSRAFWASSASQRESSFSELRAERPVSWHPPVEDALIQDPNDPGFWAVTRRADIVAVSRTNEVFLSGNGVLFENVPAELLEASQSFLAMDPPRHTKLRKLVSAAFTPRQVRRIEDSIKINAKGIVDELRMAGGGVDFVEHCAKELPIRTLSDMVGIPEADRERVAHAADALVSWADPRYLNGREPLAVLFENQMYLHQVAASLAAERRDRPGDDLFSALVNAEVDGDRLADADVAAFFVLLAVAGNDTTRQTISHGLKALTDFPSQKAWLLADFDTRIGTAVEELVRWATPVMTFRRTAAADFELGGQLIRAGEKVVMFYASGNWDEDAFCHPERLDLSRSPNPHVGFGGGGVHFCLGAHLARAQLRAIFGELLVQLPDIQAGDPVYVPGNFVHAIRSMPCTF

Secondary structure (DSSP, 8-state):
----PPPSS--SSHHHHHS-HHHHHHHHHHHHHH-SEEEEPPPTT-SS--TT---EEEE-SHHHHHHHHH-TTTEESTT---SS---HHHHHTT-GGGG--TTHHHHHHHHHGGGGSHHHHHHHHHHHHHHHHHHHHHHHHH-TTSBHIIIIITHHHHHHHHHHHT--GGGHHHHHHHHHHTT-TT-HHHHTT--HHHHHHHHHHHHHHHHHHHHHHHHHS--SSHHHHHHH--SSSSPPPHHHHHHHHHHHHHHHHHHHHHHHHHHHHHHHH-HHHHHHHHHTHHHHHHHHHHHHHHHH--B-EEEEEESS-EEETTEEEPTT-EEEEEHHHHTT-TTT-SSTTS--TT-SS----TT-S-STT--TTHHHHHHHHHHHHHHHHHH-TT-EE---EEEP-SSB-EEEE-BEE-

Organism: Mycobacterium marinum (strain ATCC BAA-535 / M) (NCBI:txid216594)

Nearest PDB structures (foldseek):
  6bld-assembly1_A  TM=1.002E+00  e=1.538E-70  Mycobacterium marinum M
  8fkb-assembly1_A  TM=9.251E-01  e=8.517E-34  Mycobacterium marinum ATCC BAA-535
  8hg9-assembly1_B  TM=8.333E-01  e=3.878E-20  Bacillus sp. (in: firmicutes)
  5d40-assembly2_B  TM=8.014E-01  e=5.926E-17  Streptomyces scabiei 87.22
  5d3u-assembly2_B  TM=7.967E-01  e=1.713E-16  Streptomyces scabiei 87.22